Protein AF-0000000075195256 (afdb_homodimer)

Foldseek 3Di:
DPWDWFQFPVGWTKIKDKAADPPAAEEEEFEAALFFPLLCVLQRPDPVNRDHYIYMYIYFALFDPIHPDQDLVCQALQNLLRSVVRRCVVSVHFAHEYEAAAARLCNLLSNCVNPHVVPHRHLAYEYQLYDNHLVCQVQWFDPLQVPLLVLCLPPDDVSNVVSLVVVLVQQWFPVCVVVQDPVSSVNSSVRSVPGDNSSSVSNNPYHGDCVSVLVCLAPHQYEYEYECQENTTHPVSRVVVSCVRNPPSYHYHYDYRTGSSCCNVPVVVVSVVVSVSSVVSVVVVPDDPD/DPWDWFQFPVGWTKIKDKAADPPAAEEEEFEAALFFPLLCVLQRPDPVNRDHYIYMYIYFALFDPIHPDQDLVCQALQNLLRSVVRRCVVSVHFAHEYEAAAARLCNLLSNCVNPHVVPHRHLAYEYQLYDNHLVCQVQWFDPLQVPLLVLCLPPDDVSNVVSLVVVLVQQWFPVCVVVQDPVSSVNSSVRSVPGDNSSSVSNNPYHGDCVSVLVCLAPHAYEYEYECQENTTHPVSRVVVSCVRNPPSYHYHYHYRTGSSCCNVPVVVVSVVVSVSSVVSVVVVPPDPD

InterPro domains:
  IPR000073 Alpha/beta hydrolase fold-1 [PF12697] (27-271)
  IPR029058 Alpha/Beta hydrolase fold [G3DSA:3.40.50.1820] (2-281)
  IPR029058 Alpha/Beta hydrolase fold [SSF53474] (2-280)
  IPR050266 AB hydrolase superfamily [PTHR43798] (19-282)

Sequence (580 aa):
MSGQFITSQDGTHIWADAAGTPGKPSVVFVHGFLTSSLNWTRQFGDRQLLESLYIIQYETRGHGRSDQPESEDAYVSARHAEDFQAVCVAFGVSKPVVVGWSLGGIIVPDILSRFGTSPLPIAGLIMFNAIPWRSMFPEILTPYSIKILPPLSSSDLPGFQNALQELMGSFFSPGYIAKVSFEERCAWIGSAASMNTAARTFSISRTQDETALLSVSKELPILCIQATGDKLMEQDKHEAFMKRHFGDNLDYQRIPGGGHAPFYEFPETVNSMIIEFIQRVYDIGVDTGLMSGQFITSQDGTHIWADAAGTPGKPSVVFVHGFLTSSLNWTRQFGDRQLLESLYIIQYETRGHGRSDQPESEDAYVSARHAEDFQAVCVAFGVSKPVVVGWSLGGIIVPDILSRFGTSPLPIAGLIMFNAIPWRSMFPEILTPYSIKILPPLSSSDLPGFQNALQELMGSFFSPGYIAKVSFEERCAWIGSAASMNTAARTFSISRTQDETALLSVSKELPILCIQATGDKLMEQDKHEAFMKRHFGDNLDYQRIPGGGHAPFYEFPETVNSMIIEFIQRVYDIGVDTGL

Solvent-accessible surface area (backbone atoms only — not comparable to full-atom values): 29573 Å² total; per-residue (Å²): 129,86,59,48,76,40,65,22,87,86,63,51,42,30,30,31,38,72,49,51,34,83,89,38,63,40,36,38,41,30,46,35,79,62,34,29,66,76,68,43,54,61,60,79,67,29,67,68,54,31,72,61,19,20,40,32,39,39,23,55,80,28,22,56,86,13,40,58,61,72,54,67,80,67,48,37,40,59,49,56,23,35,41,51,49,39,52,30,59,75,71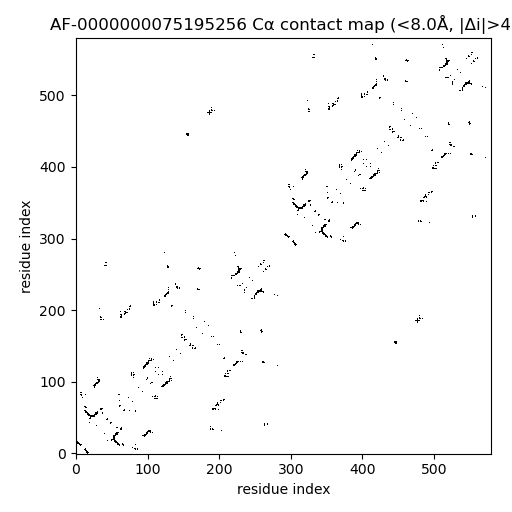,71,54,74,46,33,30,38,36,9,28,29,62,20,22,33,50,55,21,20,35,28,59,65,71,36,73,82,69,56,67,49,53,30,39,37,28,37,53,42,41,68,42,67,87,50,46,84,72,22,51,26,74,62,33,66,63,39,53,65,32,56,46,44,60,45,31,68,54,21,46,53,23,48,53,52,51,61,55,40,34,36,20,83,85,48,49,80,70,54,49,70,62,57,53,18,19,48,44,13,35,31,62,67,38,51,55,48,23,46,38,34,70,72,64,47,74,79,64,57,61,47,44,57,74,36,22,81,71,47,43,32,39,38,44,34,30,67,44,24,59,49,46,35,60,68,50,43,51,52,52,49,45,72,64,28,45,87,36,49,44,80,43,77,38,85,61,26,8,46,38,39,58,67,78,38,39,71,64,42,51,51,53,50,51,54,50,50,50,53,50,52,52,61,68,63,64,64,88,115,130,86,59,48,75,41,64,23,87,87,62,50,41,30,30,31,36,72,47,50,33,84,89,38,61,42,34,38,41,31,46,34,80,63,36,29,66,76,70,44,55,60,58,79,66,28,67,68,53,29,72,61,19,18,41,33,38,41,21,56,81,28,21,57,86,11,41,57,61,70,52,65,82,66,50,38,41,59,50,55,23,36,42,52,50,40,50,30,59,75,70,71,53,74,46,33,30,39,35,8,27,30,62,20,22,36,49,55,21,21,35,29,60,64,72,36,72,80,70,57,66,50,53,31,39,37,27,36,52,41,42,67,42,66,87,51,48,84,73,23,50,25,74,61,33,66,64,38,51,64,34,56,46,43,60,45,31,67,53,22,46,52,23,48,53,52,52,61,56,40,36,37,20,83,85,48,48,80,69,55,48,69,60,58,54,17,20,48,47,13,34,31,63,66,38,51,55,48,22,46,38,35,69,74,64,48,73,79,63,56,60,48,45,57,73,36,22,82,71,45,43,32,39,38,45,34,30,67,43,24,58,50,46,36,60,70,50,43,51,52,52,48,46,72,62,27,45,88,35,49,44,80,43,77,38,86,61,25,8,45,38,38,57,66,77,36,38,71,63,44,52,51,51,50,53,54,50,50,49,52,49,53,53,60,68,60,65,62,89,116

Organism: Armillaria gallica (NCBI:txid47427)

Secondary structure (DSSP, 8-state):
---EEEE-TTS-EEEEEEEE-TTSPEEEEE--TT--GGGGHHHHT-HHHHHH-EEEEE--TTSTTS----SGGGGSHHHHHHHHHHHHHHHT--S-EEEEEGGGGGHHHHHHHHH-SSS-S-SEEEEES--SSGGGHHHHB-HHHHHHSGGGG-SBHHHHHHHHHHHHHHTS-HHHHTTS-HHHHHHHHHHHHTS-HHHHHHHHH-----HHHHHTTTTS-EEEEEETT-SSB-HHHHHHHHHHHHGGGEEEEEETT--S-HHHHSHHHHHHHHHHHHHHHHHHHT----/---EEEE-TTS-EEEEEEEE-TTSPEEEEE--TT--GGGGHHHHT-HHHHHH-EEEEEPPTTSTTS----SGGGGSHHHHHHHHHHHHHHHT--S-EEEEEGGGGGHHHHHHHHH-SSS-S-SEEEEES--SSGGGHHHHB-HHHHHHSGGGG-SBHHHHHHHHHHHHHHTS-HHHHTTS-HHHHHHHHHHHHTS-HHHHHHHHH-----HHHHHTTTTS-EEEEEETT-SSB-HHHHHHHHHHHHGGGEEEEEETT--S-HHHHSHHHHHHHHHHHHHHHHHHHT----

Radius of gyration: 26.72 Å; Cα contacts (8 Å, |Δi|>4): 1232; chains: 2; bounding box: 45×92×65 Å

pLDDT: mean 94.77, std 9.49, range [24.73, 98.94]

Nearest PDB structures (foldseek):
  4x00-assembly4_D  TM=9.057E-01  e=1.113E-25  Burkholderia cenocepacia J2315
  7yii-assembly1_B  TM=8.790E-01  e=1.571E-22  Rhodococcus opacus
  8pi1-assembly3_I  TM=8.330E-01  e=2.437E-18  Pseudomonas fluorescens
  5nfq-assembly1_A  TM=7.393E-01  e=1.064E-16  metagenome
  5xmd-assembly1_C-2  TM=7.127E-01  e=6.651E-15  Vigna radiata

Structure (mmCIF, N/CA/C/O backbone):
data_AF-0000000075195256-model_v1
#
loop_
_entity.id
_entity.type
_entity.pdbx_description
1 polymer Alpha/beta-hydrolase
#
loop_
_atom_site.group_PDB
_atom_site.id
_atom_site.type_symbol
_atom_site.label_atom_id
_atom_site.label_alt_id
_atom_site.label_comp_id
_atom_site.label_asym_id
_atom_site.label_entity_id
_atom_site.label_seq_id
_atom_site.pdbx_PDB_ins_code
_atom_site.Cartn_x
_atom_site.Cartn_y
_atom_site.Cartn_z
_atom_site.occupancy
_atom_site.B_iso_or_equiv
_atom_site.auth_seq_id
_atom_site.auth_comp_id
_atom_site.auth_asym_id
_atom_site.auth_atom_id
_atom_site.pdbx_PDB_model_num
ATOM 1 N N . MET A 1 1 ? -10.727 -2.256 -12.359 1 52.38 1 MET A N 1
ATOM 2 C CA . MET A 1 1 ? -10.906 -3.664 -12.703 1 52.38 1 MET A CA 1
ATOM 3 C C . MET A 1 1 ? -12.062 -4.273 -11.922 1 52.38 1 MET A C 1
ATOM 5 O O . MET A 1 1 ? -12.18 -4.059 -10.711 1 52.38 1 MET A O 1
ATOM 9 N N . SER A 1 2 ? -13.109 -4.578 -12.695 1 70.81 2 SER A N 1
ATOM 10 C CA . SER A 1 2 ? -14.305 -5.066 -12.023 1 70.81 2 SER A CA 1
ATOM 11 C C . SER A 1 2 ? -14.148 -6.52 -11.586 1 70.81 2 SER A C 1
ATOM 13 O O . SER A 1 2 ? -14.258 -7.434 -12.406 1 70.81 2 SER A O 1
ATOM 15 N N . GLY A 1 3 ? -13.359 -6.793 -10.477 1 92.88 3 GLY A N 1
ATOM 16 C CA . GLY A 1 3 ? -13.219 -8.141 -9.953 1 92.88 3 GLY A CA 1
ATOM 17 C C . GLY A 1 3 ? -14.477 -8.672 -9.289 1 92.88 3 GLY A C 1
ATOM 18 O O . GLY A 1 3 ? -15.477 -7.957 -9.203 1 92.88 3 GLY A O 1
ATOM 19 N N . GLN A 1 4 ? -14.594 -9.992 -9.133 1 97.06 4 GLN A N 1
ATOM 20 C CA . GLN A 1 4 ? -15.703 -10.633 -8.438 1 97.06 4 GLN A CA 1
ATOM 21 C C . GLN A 1 4 ? -15.195 -11.672 -7.438 1 97.06 4 GLN A C 1
ATOM 23 O O . GLN A 1 4 ? -14.047 -12.117 -7.52 1 97.06 4 GLN A O 1
ATOM 28 N N . PHE A 1 5 ? -16.047 -11.984 -6.523 1 98.31 5 PHE A N 1
ATOM 29 C CA . PHE A 1 5 ? -15.742 -13.047 -5.57 1 98.31 5 PHE A CA 1
ATOM 30 C C . PHE A 1 5 ? -16.359 -14.367 -6.008 1 98.31 5 PHE A C 1
ATOM 32 O O . PHE A 1 5 ? -17.531 -14.414 -6.379 1 98.31 5 PHE A O 1
ATOM 39 N N . ILE A 1 6 ? -15.562 -15.336 -6.023 1 98.69 6 ILE A N 1
ATOM 40 C CA . ILE A 1 6 ? -15.961 -16.703 -6.359 1 98.69 6 ILE A CA 1
ATOM 41 C C . ILE A 1 6 ? -15.906 -17.578 -5.109 1 98.69 6 ILE A C 1
ATOM 43 O O . ILE A 1 6 ? -14.938 -17.516 -4.348 1 98.69 6 ILE A O 1
ATOM 47 N N . THR A 1 7 ? -16.875 -18.391 -4.855 1 98.75 7 THR A N 1
ATOM 48 C CA . THR A 1 7 ? -16.891 -19.281 -3.701 1 98.75 7 THR A CA 1
ATOM 49 C C . THR A 1 7 ? -16.25 -20.625 -4.047 1 98.75 7 THR A C 1
ATOM 51 O O . THR A 1 7 ? -16.703 -21.312 -4.961 1 98.75 7 THR A O 1
ATOM 54 N N . SER A 1 8 ? -15.234 -20.938 -3.367 1 98.69 8 SER A N 1
ATOM 55 C CA . SER A 1 8 ? -14.578 -22.234 -3.535 1 98.69 8 SER A CA 1
ATOM 56 C C . SER A 1 8 ? -15.391 -23.344 -2.885 1 98.69 8 SER A C 1
ATOM 58 O O . SER A 1 8 ? -16.438 -23.094 -2.277 1 98.69 8 SER A O 1
ATOM 60 N N . GLN A 1 9 ? -14.961 -24.547 -3.066 1 98 9 GLN A N 1
ATOM 61 C CA . GLN A 1 9 ? -15.703 -25.719 -2.633 1 98 9 GLN A CA 1
ATOM 62 C C . GLN A 1 9 ? -15.914 -25.719 -1.121 1 98 9 GLN A C 1
ATOM 64 O O . GLN A 1 9 ? -16.953 -26.172 -0.631 1 98 9 GLN A O 1
ATOM 69 N N . ASP A 1 10 ? -14.938 -25.203 -0.385 1 98.31 10 ASP A N 1
ATOM 70 C CA . ASP A 1 10 ? -15.031 -25.234 1.071 1 98.31 10 ASP A CA 1
ATOM 71 C C . ASP A 1 10 ? -15.711 -23.984 1.613 1 98.31 10 ASP A C 1
ATOM 73 O O . ASP A 1 10 ? -15.711 -23.75 2.822 1 98.31 10 ASP A O 1
ATOM 77 N N . GLY A 1 11 ? -16.109 -23.094 0.757 1 98.56 11 GLY A N 1
ATOM 78 C CA . GLY A 1 11 ? -16.828 -21.906 1.186 1 98.56 11 GLY A CA 1
ATOM 79 C C . GLY A 1 11 ? -15.945 -20.656 1.206 1 98.56 11 GLY A C 1
ATOM 80 O O . GLY A 1 11 ? -16.438 -19.547 1.4 1 98.56 11 GLY A O 1
ATOM 81 N N . THR A 1 12 ? -14.672 -20.797 1.013 1 98.69 12 THR A N 1
ATOM 82 C CA . THR A 1 12 ? -13.75 -19.672 0.98 1 98.69 12 THR A CA 1
ATOM 83 C C . THR A 1 12 ? -14.039 -18.781 -0.222 1 98.69 12 THR A C 1
ATOM 85 O O . THR A 1 12 ? -14.242 -19.266 -1.334 1 98.69 12 THR A O 1
ATOM 88 N N . HIS A 1 13 ? -14.141 -17.453 -0.025 1 98.75 13 HIS A N 1
ATOM 89 C CA . HIS A 1 13 ? -14.344 -16.516 -1.12 1 98.75 13 HIS A CA 1
ATOM 90 C C . HIS A 1 13 ? -13.016 -16.109 -1.761 1 98.75 13 HIS A C 1
ATOM 92 O O . HIS A 1 13 ? -12.109 -15.641 -1.076 1 98.75 13 HIS A O 1
ATOM 98 N N . ILE A 1 14 ? -12.914 -16.281 -3.051 1 98.88 14 ILE A N 1
ATOM 99 C CA . ILE A 1 14 ? -11.727 -16.016 -3.848 1 98.88 14 ILE A CA 1
ATOM 100 C C . ILE A 1 14 ? -11.992 -14.859 -4.805 1 98.88 14 ILE A C 1
ATOM 102 O O . ILE A 1 14 ? -12.906 -14.93 -5.633 1 98.88 14 ILE A O 1
ATOM 106 N N . TRP A 1 15 ? -11.211 -13.797 -4.684 1 98.75 15 TRP A N 1
ATOM 107 C CA . TRP A 1 15 ? -11.352 -12.688 -5.621 1 98.75 15 TRP A CA 1
ATOM 108 C C . TRP A 1 15 ? -10.711 -13.031 -6.961 1 98.75 15 TRP A C 1
ATOM 110 O O . TRP A 1 15 ? -9.602 -13.57 -7.008 1 98.75 15 TRP A O 1
ATOM 120 N N . ALA A 1 16 ? -11.359 -12.727 -8.062 1 98.75 16 ALA A N 1
ATOM 121 C CA . ALA A 1 16 ? -10.844 -12.992 -9.406 1 98.75 16 ALA A CA 1
ATOM 122 C C . ALA A 1 16 ? -11.328 -11.938 -10.398 1 98.75 16 ALA A C 1
ATOM 124 O O . ALA A 1 16 ? -12.32 -11.25 -10.141 1 98.75 16 ALA A O 1
ATOM 125 N N . ASP A 1 17 ? -10.555 -11.812 -11.422 1 98.12 17 ASP A N 1
ATOM 126 C CA . ASP A 1 17 ? -10.875 -10.867 -12.492 1 98.12 17 ASP A CA 1
ATOM 127 C C . ASP A 1 17 ? -10.391 -11.375 -13.844 1 98.12 17 ASP A C 1
ATOM 129 O O . ASP A 1 17 ? -9.578 -12.305 -13.906 1 98.12 17 ASP A O 1
ATOM 133 N N . ALA A 1 18 ? -11.008 -10.844 -14.906 1 97.69 18 ALA A N 1
ATOM 134 C CA . ALA A 1 18 ? -10.617 -11.242 -16.25 1 97.69 18 ALA A CA 1
ATOM 135 C C . ALA A 1 18 ? -10.539 -10.031 -17.188 1 97.69 18 ALA A C 1
ATOM 137 O O . ALA A 1 18 ? -11.141 -8.992 -16.906 1 97.69 18 ALA A O 1
ATOM 138 N N . ALA A 1 19 ? -9.758 -10.188 -18.156 1 97.31 19 ALA A N 1
ATOM 139 C CA . ALA A 1 19 ? -9.633 -9.211 -19.234 1 97.31 19 ALA A CA 1
ATOM 140 C C . ALA A 1 19 ? -9.281 -9.891 -20.547 1 97.31 19 ALA A C 1
ATOM 142 O O . ALA A 1 19 ? -9 -11.094 -20.578 1 97.31 19 ALA A O 1
ATOM 143 N N . GLY A 1 20 ? -9.305 -9.109 -21.531 1 96.69 20 GLY A N 1
ATOM 144 C CA . GLY A 1 20 ? -8.984 -9.656 -22.844 1 96.69 20 GLY A CA 1
ATOM 145 C C . GLY A 1 20 ? -10.203 -10.195 -23.578 1 96.69 20 GLY A C 1
ATOM 146 O O . GLY A 1 20 ? -11.32 -9.711 -23.391 1 96.69 20 GLY A O 1
ATOM 147 N N . THR A 1 21 ? -9.992 -11.141 -24.5 1 91.88 21 THR A N 1
ATOM 148 C CA . THR A 1 21 ? -11.039 -11.539 -25.438 1 91.88 21 THR A CA 1
ATOM 149 C C . THR A 1 21 ? -11.555 -12.938 -25.109 1 91.88 21 THR A C 1
ATOM 151 O O . THR A 1 21 ? -10.852 -13.93 -25.328 1 91.88 21 THR A O 1
ATOM 154 N N . PRO A 1 22 ? -12.781 -13.047 -24.672 1 91.44 22 PRO A N 1
ATOM 155 C CA . PRO A 1 22 ? -13.328 -14.391 -24.453 1 91.44 22 PRO A CA 1
ATOM 156 C C . PRO A 1 22 ? -13.281 -15.258 -25.703 1 91.44 22 PRO A C 1
ATOM 158 O O . PRO A 1 22 ? -13.508 -14.758 -26.812 1 91.44 22 PRO A O 1
ATOM 161 N N . GLY A 1 23 ? -13 -16.484 -25.547 1 91.31 23 GLY A N 1
ATOM 162 C CA . GLY A 1 23 ? -12.906 -17.391 -26.688 1 91.31 23 GLY A CA 1
ATOM 163 C C . GLY A 1 23 ? -11.484 -17.578 -27.188 1 91.31 23 GLY A C 1
ATOM 164 O O . GLY A 1 23 ? -11.18 -18.562 -27.859 1 91.31 23 GLY A O 1
ATOM 165 N N . LYS A 1 24 ? -10.68 -16.594 -26.922 1 94.81 24 LYS A N 1
ATOM 166 C CA . LYS A 1 24 ? -9.258 -16.75 -27.219 1 94.81 24 LYS A CA 1
ATOM 167 C C . LYS A 1 24 ? -8.586 -17.688 -26.219 1 94.81 24 LYS A C 1
ATOM 169 O O . LYS A 1 24 ? -9.195 -18.078 -25.219 1 94.81 24 LYS A O 1
ATOM 174 N N . PRO A 1 25 ? -7.332 -18.109 -26.578 1 96.69 25 PRO A N 1
ATOM 175 C CA . PRO A 1 25 ? -6.625 -18.938 -25.609 1 96.69 25 PRO A CA 1
ATOM 176 C C . PRO A 1 25 ? -6.613 -18.328 -24.203 1 96.69 25 PRO A C 1
ATOM 178 O O . PRO A 1 25 ? -6.402 -17.125 -24.047 1 96.69 25 PRO A O 1
ATOM 181 N N . SER A 1 26 ? -6.906 -19.141 -23.203 1 97.06 26 SER A N 1
ATOM 182 C CA . SER A 1 26 ? -7.066 -18.656 -21.844 1 97.06 26 SER A CA 1
ATOM 183 C C . SER A 1 26 ? -5.797 -18.875 -21.016 1 97.06 26 SER A C 1
ATOM 185 O O . SER A 1 26 ? -5.121 -19.891 -21.172 1 97.06 26 SER A O 1
ATOM 187 N N . VAL A 1 27 ? -5.52 -17.922 -20.219 1 98.19 27 VAL A N 1
ATOM 188 C CA . VAL A 1 27 ? -4.363 -17.953 -19.328 1 98.19 27 VAL A CA 1
ATOM 189 C C . VAL A 1 27 ? -4.781 -17.516 -17.922 1 98.19 27 VAL A C 1
ATOM 191 O O . VAL A 1 27 ? -5.516 -16.547 -17.766 1 98.19 27 VAL A O 1
ATOM 194 N N . VAL A 1 28 ? -4.391 -18.266 -16.906 1 98.62 28 VAL A N 1
ATOM 195 C CA . VAL A 1 28 ? -4.66 -17.891 -15.523 1 98.62 28 VAL A CA 1
ATOM 196 C C . VAL A 1 28 ? -3.363 -17.469 -14.844 1 98.62 28 VAL A C 1
ATOM 198 O O . VAL A 1 28 ? -2.404 -18.234 -14.773 1 98.62 28 VAL A O 1
ATOM 201 N N . PHE A 1 29 ? -3.332 -16.266 -14.336 1 98.81 29 PHE A N 1
ATOM 202 C CA . PHE A 1 29 ? -2.18 -15.688 -13.656 1 98.81 29 PHE A CA 1
ATOM 203 C C . PHE A 1 29 ? -2.285 -15.891 -12.148 1 98.81 29 PHE A C 1
ATOM 205 O O . PHE A 1 29 ? -3.283 -15.508 -11.531 1 98.81 29 PHE A O 1
ATOM 212 N N . VAL A 1 30 ? -1.253 -16.438 -11.578 1 98.81 30 VAL A N 1
ATOM 213 C CA . VAL A 1 30 ? -1.184 -16.672 -10.141 1 98.81 30 VAL A CA 1
ATOM 214 C C . VAL A 1 30 ? -0.016 -15.891 -9.539 1 98.81 30 VAL A C 1
ATOM 216 O O . VAL A 1 30 ? 1.14 -16.109 -9.914 1 98.81 30 VAL A O 1
ATOM 219 N N . HIS A 1 31 ? -0.278 -15.047 -8.609 1 98.69 31 HIS A N 1
ATOM 220 C CA . HIS A 1 31 ? 0.701 -14.141 -8.016 1 98.69 31 HIS A CA 1
ATOM 221 C C . HIS A 1 31 ? 1.599 -14.875 -7.027 1 98.69 31 HIS A C 1
ATOM 223 O O . HIS A 1 31 ? 1.365 -16.047 -6.727 1 98.69 31 HIS A O 1
ATOM 229 N N . GLY A 1 32 ? 2.635 -14.203 -6.574 1 97.88 32 GLY A N 1
ATOM 230 C CA . GLY A 1 32 ? 3.592 -14.773 -5.637 1 97.88 32 GLY A CA 1
ATOM 231 C C . GLY A 1 32 ? 3.201 -14.562 -4.184 1 97.88 32 GLY A C 1
ATOM 232 O O . GLY A 1 32 ? 2.111 -14.062 -3.895 1 97.88 32 GLY A O 1
ATOM 233 N N . PHE A 1 33 ? 4.055 -14.992 -3.303 1 97.38 33 PHE A N 1
ATOM 234 C CA . PHE A 1 33 ? 3.85 -14.891 -1.863 1 97.38 33 PHE A CA 1
ATOM 235 C C . PHE A 1 33 ? 3.85 -13.438 -1.416 1 97.38 33 PHE A C 1
ATOM 237 O O . PHE A 1 33 ? 4.66 -12.633 -1.89 1 97.38 33 PHE A O 1
ATOM 244 N N . LEU A 1 34 ? 2.889 -13.062 -0.581 1 98 34 LEU A N 1
ATOM 245 C CA . LEU A 1 34 ? 2.748 -11.75 0.045 1 98 34 LEU A CA 1
ATOM 246 C C . LEU A 1 34 ? 2.361 -10.695 -0.985 1 98 34 LEU A C 1
ATOM 248 O O . LEU A 1 34 ? 2.654 -9.516 -0.808 1 98 34 LEU A O 1
ATOM 252 N N . THR A 1 35 ? 1.857 -11.094 -2.082 1 97.75 35 THR A N 1
ATOM 253 C CA . THR A 1 35 ? 1.454 -10.156 -3.123 1 97.75 35 THR A CA 1
ATOM 254 C C . THR A 1 35 ? -0.006 -10.375 -3.512 1 97.75 35 THR A C 1
ATOM 256 O O . THR A 1 35 ? -0.786 -10.93 -2.732 1 97.75 35 THR A O 1
ATOM 259 N N . SER A 1 36 ? -0.459 -9.797 -4.605 1 98.12 36 SER A N 1
ATOM 260 C CA . SER A 1 36 ? -1.845 -9.828 -5.062 1 98.12 36 SER A CA 1
ATOM 261 C C . SER A 1 36 ? -1.937 -9.609 -6.57 1 98.12 36 SER A C 1
ATOM 263 O O . SER A 1 36 ? -0.933 -9.711 -7.281 1 98.12 36 SER A O 1
ATOM 265 N N . SER A 1 37 ? -3.123 -9.406 -6.992 1 96.81 37 SER A N 1
ATOM 266 C CA . SER A 1 37 ? -3.391 -9.125 -8.398 1 96.81 37 SER A CA 1
ATOM 267 C C . SER A 1 37 ? -2.658 -7.871 -8.859 1 96.81 37 SER A C 1
ATOM 269 O O . SER A 1 37 ? -2.5 -7.645 -10.062 1 96.81 37 SER A O 1
ATOM 271 N N . LEU A 1 38 ? -2.18 -7.051 -7.895 1 97 38 LEU A N 1
ATOM 272 C CA . LEU A 1 38 ? -1.473 -5.82 -8.227 1 97 38 LEU A CA 1
ATOM 273 C C . LEU A 1 38 ? -0.18 -6.117 -8.977 1 97 38 LEU A C 1
ATOM 275 O O . LEU A 1 38 ? 0.371 -5.238 -9.641 1 97 38 LEU A O 1
ATOM 279 N N . ASN A 1 39 ? 0.256 -7.332 -8.93 1 96.38 39 ASN A N 1
ATOM 280 C CA . ASN A 1 39 ? 1.474 -7.73 -9.625 1 96.38 39 ASN A CA 1
ATOM 281 C C . ASN A 1 39 ? 1.29 -7.684 -11.141 1 96.38 39 ASN A C 1
ATOM 283 O O . ASN A 1 39 ? 2.246 -7.445 -11.883 1 96.38 39 ASN A O 1
ATOM 287 N N . TRP A 1 40 ? 0.055 -7.852 -11.586 1 97.69 40 TRP A N 1
ATOM 288 C CA . TRP A 1 40 ? -0.147 -8.133 -13 1 97.69 40 TRP A CA 1
ATOM 289 C C . TRP A 1 40 ? -0.658 -6.902 -13.734 1 97.69 40 TRP A C 1
ATOM 291 O O . TRP A 1 40 ? -1.175 -7.004 -14.852 1 97.69 40 TRP A O 1
ATOM 301 N N . THR A 1 41 ? -0.512 -5.715 -13.133 1 95.81 41 THR A N 1
ATOM 302 C CA . THR A 1 41 ? -1.067 -4.488 -13.695 1 95.81 41 THR A CA 1
ATOM 303 C C . THR A 1 41 ? -0.516 -4.242 -15.102 1 95.81 41 THR A C 1
ATOM 305 O O . THR A 1 41 ? -1.23 -3.748 -15.977 1 95.81 41 THR A O 1
ATOM 308 N N . ARG A 1 42 ? 0.763 -4.629 -15.367 1 96.5 42 ARG A N 1
ATOM 309 C CA . ARG A 1 42 ? 1.385 -4.406 -16.672 1 96.5 42 ARG A CA 1
ATOM 310 C C . ARG A 1 42 ? 0.816 -5.355 -17.719 1 96.5 42 ARG A C 1
ATOM 312 O O . ARG A 1 42 ? 0.701 -4.992 -18.891 1 96.5 42 ARG A O 1
ATOM 319 N N . GLN A 1 43 ? 0.487 -6.547 -17.344 1 97.81 43 GLN A N 1
ATOM 320 C CA . GLN A 1 43 ? -0.09 -7.539 -18.234 1 97.81 43 GLN A CA 1
ATOM 321 C C . GLN A 1 43 ? -1.558 -7.234 -18.531 1 97.81 43 GLN A C 1
ATOM 323 O O . GLN A 1 43 ? -1.998 -7.301 -19.672 1 97.81 43 GLN A O 1
ATOM 328 N N . PHE A 1 44 ? -2.332 -6.812 -17.562 1 96.62 44 PHE A N 1
ATOM 329 C CA . PHE A 1 44 ? -3.764 -6.574 -17.688 1 96.62 44 PHE A CA 1
ATOM 330 C C . PHE A 1 44 ? -4.027 -5.23 -18.359 1 96.62 44 PHE A C 1
ATOM 332 O O . PHE A 1 44 ? -5.156 -4.945 -18.781 1 96.62 44 PHE A O 1
ATOM 339 N N . GLY A 1 45 ? -3 -4.445 -18.516 1 95.44 45 GLY A N 1
ATOM 340 C CA . GLY A 1 45 ? -3.117 -3.193 -19.234 1 95.44 45 GLY A CA 1
ATOM 341 C C . GLY A 1 45 ? -2.521 -3.252 -20.641 1 95.44 45 GLY A C 1
ATOM 342 O O . GLY A 1 45 ? -2.504 -2.25 -21.344 1 95.44 45 GLY A O 1
ATOM 343 N N . ASP A 1 46 ? -2.055 -4.387 -21.047 1 97.5 46 ASP A N 1
ATOM 344 C CA . ASP A 1 46 ? -1.317 -4.5 -22.297 1 97.5 46 ASP A CA 1
ATOM 345 C C . ASP A 1 46 ? -2.254 -4.832 -23.469 1 97.5 46 ASP A C 1
ATOM 347 O O . ASP A 1 46 ? -2.877 -5.895 -23.484 1 97.5 46 ASP A O 1
ATOM 351 N N . ARG A 1 47 ? -2.279 -3.98 -24.453 1 96.31 47 ARG A N 1
ATOM 352 C CA . ARG A 1 47 ? -3.207 -4.117 -25.578 1 96.31 47 ARG A CA 1
ATOM 353 C C . ARG A 1 47 ? -2.957 -5.41 -26.344 1 96.31 47 ARG A C 1
ATOM 355 O O . ARG A 1 47 ? -3.9 -6.109 -26.719 1 96.31 47 ARG A O 1
ATOM 362 N N . GLN A 1 48 ? -1.737 -5.777 -26.547 1 95.75 48 GLN A N 1
ATOM 363 C CA . GLN A 1 48 ? -1.405 -6.969 -27.328 1 95.75 48 GLN A CA 1
ATOM 364 C C . GLN A 1 48 ? -1.86 -8.234 -26.609 1 95.75 48 GLN A C 1
ATOM 366 O O . GLN A 1 48 ? -2.42 -9.141 -27.234 1 95.75 48 GLN A O 1
ATOM 371 N N . LEU A 1 49 ? -1.605 -8.281 -25.312 1 97.12 49 LEU A N 1
ATOM 372 C CA . LEU A 1 49 ? -2.051 -9.43 -24.531 1 97.12 49 LEU A CA 1
ATOM 373 C C . LEU A 1 49 ? -3.57 -9.555 -24.562 1 97.12 49 LEU A C 1
ATOM 375 O O . LEU A 1 49 ? -4.105 -10.648 -24.766 1 97.12 49 LEU A O 1
ATOM 379 N N . LEU A 1 50 ? -4.23 -8.398 -24.453 1 96.81 50 LEU A N 1
ATOM 380 C CA . LEU A 1 50 ? -5.684 -8.391 -24.328 1 96.81 50 LEU A CA 1
ATOM 381 C C . LEU A 1 50 ? -6.344 -8.734 -25.656 1 96.81 50 LEU A C 1
ATOM 383 O O . LEU A 1 50 ? -7.445 -9.289 -25.688 1 96.81 50 LEU A O 1
ATOM 387 N N . GLU A 1 51 ? -5.637 -8.492 -26.734 1 96.19 51 GLU A N 1
ATOM 388 C CA . GLU A 1 51 ? -6.156 -8.82 -28.062 1 96.19 51 GLU A CA 1
ATOM 389 C C . GLU A 1 51 ? -5.906 -10.281 -28.406 1 96.19 51 GLU A C 1
ATOM 391 O O . GLU A 1 51 ? -6.637 -10.875 -29.203 1 96.19 51 GLU A O 1
ATOM 396 N N . SER A 1 52 ? -4.965 -10.898 -27.766 1 96.88 52 SER A N 1
ATOM 397 C CA . SER A 1 52 ? -4.512 -12.227 -28.172 1 96.88 52 SER A CA 1
ATOM 398 C C . SER A 1 52 ? -5.039 -13.305 -27.234 1 96.88 52 SER A C 1
ATOM 400 O O . SER A 1 52 ? -5.117 -14.477 -27.609 1 96.88 52 SER A O 1
ATOM 402 N N . LEU A 1 53 ? -5.43 -12.867 -26.047 1 97.69 53 LEU A N 1
ATOM 403 C CA . LEU A 1 53 ? -5.684 -13.859 -25.016 1 97.69 53 LEU A CA 1
ATOM 404 C C . LEU A 1 53 ? -6.906 -13.477 -24.188 1 97.69 53 LEU A C 1
ATOM 406 O O . LEU A 1 53 ? -7.352 -12.328 -24.219 1 97.69 53 LEU A O 1
ATOM 410 N N . TYR A 1 54 ? -7.457 -14.477 -23.578 1 97.44 54 TYR A N 1
ATOM 411 C CA . TYR A 1 54 ? -8.367 -14.312 -22.438 1 97.44 54 TYR A CA 1
ATOM 412 C C . TYR A 1 54 ? -7.652 -14.562 -21.125 1 97.44 54 TYR A C 1
ATOM 414 O O . TYR A 1 54 ? -7.355 -15.703 -20.781 1 97.44 54 TYR A O 1
ATOM 422 N N . ILE A 1 55 ? -7.359 -13.438 -20.406 1 97.94 55 ILE A N 1
ATOM 423 C CA . ILE A 1 55 ? -6.488 -13.562 -19.25 1 97.94 55 ILE A CA 1
ATOM 424 C C . ILE A 1 55 ? -7.316 -13.445 -17.969 1 97.94 55 ILE A C 1
ATOM 426 O O . ILE A 1 55 ? -8.195 -12.578 -17.85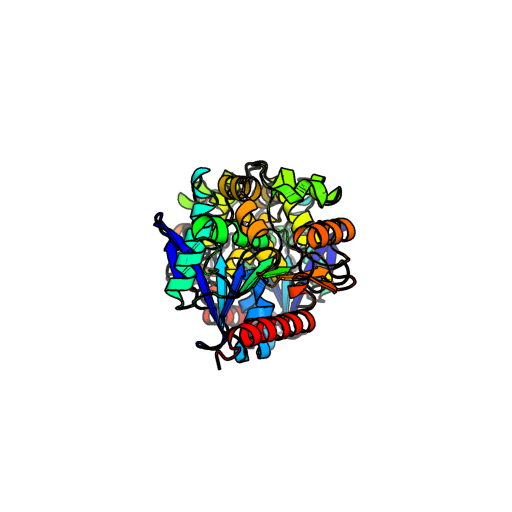9 1 97.94 55 ILE A O 1
ATOM 430 N N . ILE A 1 56 ? -7.094 -14.383 -17.062 1 98.31 56 ILE A N 1
ATOM 431 C CA . ILE A 1 56 ? -7.742 -14.43 -15.75 1 98.31 56 ILE A CA 1
ATOM 432 C C . ILE A 1 56 ? -6.691 -14.32 -14.648 1 98.31 56 ILE A C 1
ATOM 434 O O . ILE A 1 56 ? -5.582 -14.836 -14.789 1 98.31 56 ILE A O 1
ATOM 438 N N . GLN A 1 57 ? -6.98 -13.578 -13.641 1 98.62 57 GLN A N 1
ATOM 439 C CA . GLN A 1 57 ? -6.188 -13.602 -12.414 1 98.62 57 GLN A CA 1
ATOM 440 C C . GLN A 1 57 ? -7.07 -13.844 -11.188 1 98.62 57 GLN A C 1
ATOM 442 O O . GLN A 1 57 ? -8.266 -13.547 -11.211 1 98.62 57 GLN A O 1
ATOM 447 N N . TYR A 1 58 ? -6.512 -14.367 -10.219 1 98.75 58 TYR A N 1
ATOM 448 C CA . TYR A 1 58 ? -7.195 -14.453 -8.93 1 98.75 58 TYR A CA 1
ATOM 449 C C . TYR A 1 58 ? -6.207 -14.312 -7.781 1 98.75 58 TYR A C 1
ATOM 451 O O . TYR A 1 58 ? -4.992 -14.406 -7.98 1 98.75 58 TYR A O 1
ATOM 459 N N . GLU A 1 59 ? -6.695 -13.945 -6.684 1 98.81 59 GLU A N 1
ATOM 460 C CA . GLU A 1 59 ? -5.891 -13.859 -5.469 1 98.81 59 GLU A CA 1
ATOM 461 C C . GLU A 1 59 ? -6.039 -15.117 -4.617 1 98.81 59 GLU A C 1
ATOM 463 O O . GLU A 1 59 ? -7.137 -15.445 -4.168 1 98.81 59 GLU A O 1
ATOM 468 N N . THR A 1 60 ? -4.941 -15.82 -4.469 1 98.81 60 THR A N 1
ATOM 469 C CA . THR A 1 60 ? -4.988 -17.078 -3.738 1 98.81 60 THR A CA 1
ATOM 470 C C . THR A 1 60 ? -5.469 -16.859 -2.307 1 98.81 60 THR A C 1
ATOM 472 O O . THR A 1 60 ? -5.309 -15.773 -1.754 1 98.81 60 THR A O 1
ATOM 475 N N . ARG A 1 61 ? -6.133 -17.922 -1.785 1 98.81 61 ARG A N 1
ATOM 476 C CA . ARG A 1 61 ? -6.559 -17.875 -0.391 1 98.81 61 ARG A CA 1
ATOM 477 C C . ARG A 1 61 ? -5.438 -17.344 0.502 1 98.81 61 ARG A C 1
ATOM 479 O O . ARG A 1 61 ? -4.27 -17.688 0.309 1 98.81 61 ARG A O 1
ATOM 486 N N . GLY A 1 62 ? -5.879 -16.406 1.45 1 98.5 62 GLY A N 1
ATOM 487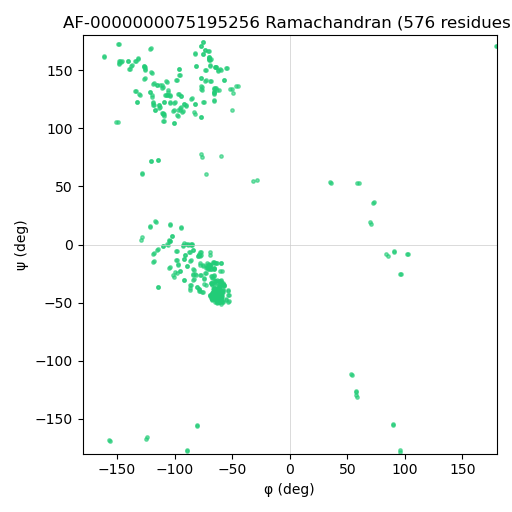 C CA . GLY A 1 62 ? -4.91 -15.812 2.359 1 98.5 62 GLY A CA 1
ATOM 488 C C . GLY A 1 62 ? -4.301 -14.531 1.827 1 98.5 62 GLY A C 1
ATOM 489 O O . GLY A 1 62 ? -3.596 -13.82 2.551 1 98.5 62 GLY A O 1
ATOM 490 N N . HIS A 1 63 ? -4.59 -14.148 0.589 1 98.62 63 HIS A N 1
ATOM 491 C CA . HIS A 1 63 ? -3.947 -13 -0.03 1 98.62 63 HIS A CA 1
ATOM 492 C C . HIS A 1 63 ? -4.98 -12 -0.548 1 98.62 63 HIS A C 1
ATOM 494 O O . HIS A 1 63 ? -6.074 -12.398 -0.954 1 98.62 63 HIS A O 1
ATOM 500 N N . GLY A 1 64 ? -4.578 -10.719 -0.563 1 97.81 64 GLY A N 1
ATOM 501 C CA . GLY A 1 64 ? -5.359 -9.672 -1.206 1 97.81 64 GLY A CA 1
ATOM 502 C C . GLY A 1 64 ? -6.773 -9.562 -0.663 1 97.81 64 GLY A C 1
ATOM 503 O O . GLY A 1 64 ? -6.973 -9.461 0.549 1 97.81 64 GLY A O 1
ATOM 504 N N . ARG A 1 65 ? -7.801 -9.625 -1.606 1 98 65 ARG A N 1
ATOM 505 C CA . ARG A 1 65 ? -9.211 -9.461 -1.251 1 98 65 ARG A CA 1
ATOM 506 C C . ARG A 1 65 ? -9.852 -10.797 -0.921 1 98 65 ARG A C 1
ATOM 508 O O . ARG A 1 65 ? -10.969 -10.844 -0.396 1 98 65 ARG A O 1
ATOM 515 N N . SER A 1 66 ? -9.148 -11.914 -1.169 1 98.81 66 SER A N 1
ATOM 516 C CA . SER A 1 66 ? -9.656 -13.234 -0.836 1 98.81 66 SER A CA 1
ATOM 517 C C . SER A 1 66 ? -9.688 -13.453 0.673 1 98.81 66 SER A C 1
ATOM 519 O O . SER A 1 66 ? -8.977 -12.781 1.418 1 98.81 66 SER A O 1
ATOM 521 N N . ASP A 1 67 ? -10.484 -14.453 1.096 1 98.69 67 ASP A N 1
ATOM 522 C CA . ASP A 1 67 ? -10.547 -14.805 2.512 1 98.69 67 ASP A CA 1
ATOM 523 C C . ASP A 1 67 ? -9.188 -15.281 3.023 1 98.69 67 ASP A C 1
ATOM 525 O O . ASP A 1 67 ? -8.406 -15.875 2.273 1 98.69 67 ASP A O 1
ATOM 529 N N . GLN A 1 68 ? -8.984 -15.016 4.297 1 98.31 68 GLN A N 1
ATOM 530 C CA . GLN A 1 68 ? -7.746 -15.422 4.953 1 98.31 68 GLN A CA 1
ATOM 531 C C . GLN A 1 68 ? -8.023 -16.359 6.125 1 98.31 68 GLN A C 1
ATOM 533 O O . GLN A 1 68 ? -7.773 -16 7.281 1 98.31 68 GLN A O 1
ATOM 538 N N . PRO A 1 69 ? -8.406 -17.562 5.742 1 98.31 69 PRO A N 1
ATOM 539 C CA . PRO A 1 69 ? -8.641 -18.5 6.84 1 98.31 69 PRO A CA 1
ATOM 540 C C . PRO A 1 69 ? -7.43 -18.641 7.762 1 98.31 69 PRO A C 1
ATOM 542 O O . PRO A 1 69 ? -6.289 -18.516 7.312 1 98.31 69 PRO A O 1
ATOM 545 N N . GLU A 1 70 ? -7.668 -18.969 9.047 1 97.12 70 GLU A N 1
ATOM 546 C CA . GLU A 1 70 ? -6.574 -18.969 10.016 1 97.12 70 GLU A CA 1
ATOM 547 C C . GLU A 1 70 ? -6.16 -20.391 10.383 1 97.12 70 GLU A C 1
ATOM 549 O O . GLU A 1 70 ? -5.188 -20.594 11.109 1 97.12 70 GLU A O 1
ATOM 554 N N . SER A 1 71 ? -6.816 -21.359 9.789 1 97.69 71 SER A N 1
ATOM 555 C CA . SER A 1 71 ? -6.492 -22.75 10.086 1 97.69 71 SER A CA 1
ATOM 556 C C . SER A 1 71 ? -5.523 -23.328 9.055 1 97.69 71 SER A C 1
ATOM 558 O O . SER A 1 71 ? -5.645 -23.062 7.863 1 97.69 71 SER A O 1
ATOM 560 N N . GLU A 1 72 ? -4.727 -24.156 9.531 1 97.69 72 GLU A N 1
ATOM 561 C CA . GLU A 1 72 ? -3.715 -24.781 8.68 1 97.69 72 GLU A CA 1
ATOM 562 C C . GLU A 1 72 ? -4.355 -25.625 7.582 1 97.69 72 GLU A C 1
ATOM 564 O O . GLU A 1 72 ? -3.879 -25.641 6.445 1 97.69 72 GLU A O 1
ATOM 569 N N . ASP A 1 73 ? -5.441 -26.328 7.883 1 97.62 73 ASP A N 1
ATOM 570 C CA . ASP A 1 73 ? -6.098 -27.234 6.949 1 97.62 73 ASP A CA 1
ATOM 571 C C . ASP A 1 73 ? -6.676 -26.484 5.758 1 97.62 73 ASP A C 1
ATOM 573 O O . ASP A 1 73 ? -7 -27.078 4.73 1 97.62 73 ASP A O 1
ATOM 577 N N . ALA A 1 74 ? -6.809 -25.172 5.855 1 98.38 74 ALA A N 1
ATOM 578 C CA . ALA A 1 74 ? -7.352 -24.344 4.781 1 98.38 74 ALA A CA 1
ATOM 579 C C . ALA A 1 74 ? -6.312 -24.125 3.688 1 98.38 74 ALA A C 1
ATOM 581 O O . ALA A 1 74 ? -6.637 -23.625 2.607 1 98.38 74 ALA A O 1
ATOM 582 N N . TYR A 1 75 ? -5.078 -24.562 3.895 1 98.38 75 TYR A N 1
ATOM 583 C CA . TYR A 1 75 ? -4.02 -24.219 2.953 1 98.38 75 TYR A CA 1
ATOM 584 C C . TYR A 1 75 ? -3.385 -25.469 2.359 1 98.38 75 TYR A C 1
ATOM 586 O O . TYR A 1 75 ? -2.305 -25.406 1.766 1 98.38 75 TYR A O 1
ATOM 594 N N . VAL A 1 76 ? -4.035 -26.625 2.516 1 98.06 76 VAL A N 1
ATOM 595 C CA . VAL A 1 76 ? -3.531 -27.844 1.909 1 98.06 76 VAL A CA 1
ATOM 596 C C . VAL A 1 76 ? -3.699 -27.781 0.393 1 98.06 76 VAL A C 1
ATOM 598 O O . VAL A 1 76 ? -4.477 -26.969 -0.117 1 98.06 76 VAL A O 1
ATOM 601 N N . SER A 1 77 ? -3.09 -28.641 -0.334 1 98.12 77 SER A N 1
ATOM 602 C CA . SER A 1 77 ? -3.037 -28.641 -1.793 1 98.12 77 SER A CA 1
ATOM 603 C C . SER A 1 77 ? -4.434 -28.719 -2.396 1 98.12 77 SER A C 1
ATOM 605 O O . SER A 1 77 ? -4.742 -28.016 -3.355 1 98.12 77 SER A O 1
ATOM 607 N N . ALA A 1 78 ? -5.266 -29.5 -1.81 1 98.31 78 ALA A N 1
ATOM 608 C CA . ALA A 1 78 ? -6.602 -29.719 -2.355 1 98.31 78 ALA A CA 1
ATOM 609 C C . ALA A 1 78 ? -7.398 -28.422 -2.398 1 98.31 78 ALA A C 1
ATOM 611 O O . ALA A 1 78 ? -8.148 -28.172 -3.348 1 98.31 78 ALA A O 1
ATOM 612 N N . ARG A 1 79 ? -7.262 -27.578 -1.39 1 98.81 79 ARG A N 1
ATOM 613 C CA . ARG A 1 79 ? -8 -26.328 -1.315 1 98.81 79 ARG A CA 1
ATOM 614 C C . ARG A 1 79 ? -7.551 -25.359 -2.406 1 98.81 79 ARG A C 1
ATOM 616 O O . ARG A 1 79 ? -8.375 -24.688 -3.031 1 98.81 79 ARG A O 1
ATOM 623 N N . HIS A 1 80 ? -6.27 -25.281 -2.637 1 98.75 80 HIS A N 1
ATOM 624 C CA . HIS A 1 80 ? -5.746 -24.422 -3.695 1 98.75 80 HIS A CA 1
ATOM 625 C C . HIS A 1 80 ? -6.219 -24.891 -5.066 1 98.75 80 HIS A C 1
ATOM 627 O O . HIS A 1 80 ? -6.551 -24.078 -5.926 1 98.75 80 HIS A O 1
ATOM 633 N N . ALA A 1 81 ? -6.215 -26.203 -5.273 1 98.75 81 ALA A N 1
ATOM 634 C CA . ALA A 1 81 ? -6.715 -26.766 -6.523 1 98.75 81 ALA A CA 1
ATOM 635 C C . ALA A 1 81 ? -8.195 -26.422 -6.723 1 98.75 81 ALA A C 1
ATOM 637 O O . ALA A 1 81 ? -8.609 -26.062 -7.828 1 98.75 81 ALA A O 1
ATOM 638 N N . GLU A 1 82 ? -8.945 -26.516 -5.672 1 98.88 82 GLU A N 1
ATOM 639 C CA . GLU A 1 82 ? -10.375 -26.234 -5.715 1 98.88 82 GLU A CA 1
ATOM 640 C C . GLU A 1 82 ? -10.648 -24.766 -6 1 98.88 82 GLU A C 1
ATOM 642 O O . GLU A 1 82 ? -11.594 -24.422 -6.723 1 98.88 82 GLU A O 1
ATOM 647 N N . ASP A 1 83 ? -9.859 -23.859 -5.383 1 98.94 83 ASP A N 1
ATOM 648 C CA . ASP A 1 83 ? -9.953 -22.438 -5.711 1 98.94 83 ASP A CA 1
ATOM 649 C C . ASP A 1 83 ? -9.766 -22.203 -7.207 1 98.94 83 ASP A C 1
ATOM 651 O O . ASP A 1 83 ? -10.555 -21.5 -7.836 1 98.94 83 ASP A O 1
ATOM 655 N N . PHE A 1 84 ? -8.719 -22.844 -7.73 1 98.81 84 PHE A N 1
ATOM 656 C CA . PHE A 1 84 ? -8.391 -22.719 -9.148 1 98.81 84 PHE A CA 1
ATOM 657 C C . PHE A 1 84 ? -9.555 -23.188 -10.016 1 98.81 84 PHE A C 1
ATOM 659 O O . PHE A 1 84 ? -9.953 -22.5 -10.953 1 98.81 84 PHE A O 1
ATOM 666 N N . GLN A 1 85 ? -10.07 -24.297 -9.719 1 98.62 85 GLN A N 1
ATOM 667 C CA . GLN A 1 85 ? -11.18 -24.859 -10.477 1 98.62 85 GLN A CA 1
ATOM 668 C C . GLN A 1 85 ? -12.406 -23.953 -10.414 1 98.62 85 GLN A C 1
ATOM 670 O O . GLN A 1 85 ? -13.078 -23.734 -11.422 1 98.62 85 GLN A O 1
ATOM 675 N N . ALA A 1 86 ? -12.711 -23.469 -9.227 1 98.81 86 ALA A N 1
ATOM 676 C CA . ALA A 1 86 ? -13.852 -22.562 -9.062 1 98.81 86 ALA A CA 1
ATOM 677 C C . ALA A 1 86 ? -13.695 -21.328 -9.93 1 98.81 86 ALA A C 1
ATOM 679 O O . ALA A 1 86 ? -14.656 -20.859 -10.555 1 98.81 86 ALA A O 1
ATOM 680 N N . VAL A 1 87 ? -12.523 -20.781 -10.016 1 98.75 87 VAL A N 1
ATOM 681 C CA . VAL A 1 87 ? -12.234 -19.594 -10.828 1 98.75 87 VAL A CA 1
ATOM 682 C C . VAL A 1 87 ? -12.414 -19.938 -12.305 1 98.75 87 VAL A C 1
ATOM 684 O O . VAL A 1 87 ? -13.055 -19.188 -13.047 1 98.75 87 VAL A O 1
ATOM 687 N N . CYS A 1 88 ? -11.875 -21.062 -12.719 1 98.38 88 CYS A N 1
ATOM 688 C CA . CYS A 1 88 ? -11.992 -21.484 -14.109 1 98.38 88 CYS A CA 1
ATOM 689 C C . CYS A 1 88 ? -13.461 -21.641 -14.508 1 98.38 88 CYS A C 1
ATOM 691 O O . CYS A 1 88 ? -13.875 -21.141 -15.555 1 98.38 88 CYS A O 1
ATOM 693 N N . VAL A 1 89 ? -14.188 -22.281 -13.672 1 98.25 89 VAL A N 1
ATOM 694 C CA . VAL A 1 89 ? -15.609 -22.5 -13.938 1 98.25 89 VAL A CA 1
ATOM 695 C C . VAL A 1 89 ? -16.328 -21.156 -14.039 1 98.25 89 VAL A C 1
ATOM 697 O O . VAL A 1 89 ? -17.125 -20.938 -14.961 1 98.25 89 VAL A O 1
ATOM 700 N N . ALA A 1 90 ? -16.062 -20.297 -13.125 1 97.94 90 ALA A N 1
ATOM 701 C CA . ALA A 1 90 ? -16.75 -19 -13.062 1 97.94 90 ALA A CA 1
ATOM 702 C C . ALA A 1 90 ? -16.516 -18.188 -14.336 1 97.94 90 ALA A C 1
ATOM 704 O O . ALA A 1 90 ? -17.391 -17.438 -14.773 1 97.94 90 ALA A O 1
ATOM 705 N N . PHE A 1 91 ? -15.328 -18.359 -14.953 1 97.5 91 PHE A N 1
ATOM 706 C CA . PHE A 1 91 ? -14.992 -17.531 -16.109 1 97.5 91 PHE A CA 1
ATOM 707 C C . PHE A 1 91 ? -15.109 -18.344 -17.391 1 97.5 91 PHE A C 1
ATOM 709 O O . PHE A 1 91 ? -14.742 -17.875 -18.469 1 97.5 91 PHE A O 1
ATOM 716 N N . GLY A 1 92 ? -15.539 -19.562 -17.312 1 96.88 92 GLY A N 1
ATOM 717 C CA . GLY A 1 92 ? -15.836 -20.391 -18.469 1 96.88 92 GLY A CA 1
ATOM 718 C C . GLY A 1 92 ? -14.594 -20.859 -19.203 1 96.88 92 GLY A C 1
ATOM 719 O O . GLY A 1 92 ? -14.562 -20.891 -20.438 1 96.88 92 GLY A O 1
ATOM 720 N N . VAL A 1 93 ? -13.586 -21.125 -18.547 1 95.62 93 VAL A N 1
ATOM 721 C CA . VAL A 1 93 ? -12.344 -21.562 -19.188 1 95.62 93 VAL A CA 1
ATOM 722 C C . VAL A 1 93 ? -12.07 -23.031 -18.859 1 95.62 93 VAL A C 1
ATOM 724 O O . VAL A 1 93 ? -12.336 -23.484 -17.734 1 95.62 93 VAL A O 1
ATOM 727 N N . SER A 1 94 ? -11.664 -23.625 -19.969 1 92.69 94 SER A N 1
ATOM 728 C CA . SER A 1 94 ? -11.281 -25.031 -19.859 1 92.69 94 SER A CA 1
ATOM 729 C C . SER A 1 94 ? -9.82 -25.234 -20.266 1 92.69 94 SER A C 1
ATOM 731 O O . SER A 1 94 ? -9.375 -24.719 -21.281 1 92.69 94 SER A O 1
ATOM 733 N N . LYS A 1 95 ? -9.047 -25.844 -19.453 1 95.25 95 LYS A N 1
ATOM 734 C CA . LYS A 1 95 ? -7.664 -26.25 -19.703 1 95.25 95 LYS A CA 1
ATOM 735 C C . LYS A 1 95 ? -6.797 -25.031 -20.016 1 95.25 95 LYS A C 1
ATOM 737 O O . LYS A 1 95 ? -6.137 -24.984 -21.062 1 95.25 95 LYS A O 1
ATOM 742 N N . PRO A 1 96 ? -6.738 -23.984 -19.25 1 97.88 96 PRO A N 1
ATOM 743 C CA . PRO A 1 96 ? -5.91 -22.812 -19.484 1 97.88 96 PRO A CA 1
ATOM 744 C C . PRO A 1 96 ? -4.418 -23.094 -19.328 1 97.88 96 PRO A C 1
ATOM 746 O O . PRO A 1 96 ? -4.043 -24.094 -18.719 1 97.88 96 PRO A O 1
ATOM 749 N N . VAL A 1 97 ? -3.607 -22.219 -19.922 1 98.25 97 VAL A N 1
ATOM 750 C CA . VAL A 1 97 ? -2.223 -22.125 -19.484 1 98.25 97 VAL A CA 1
ATOM 751 C C . VAL A 1 97 ? -2.168 -21.422 -18.125 1 98.25 97 VAL A C 1
ATOM 753 O O . VAL A 1 97 ? -2.939 -20.5 -17.859 1 98.25 97 VAL A O 1
ATOM 756 N N . VAL A 1 98 ? -1.298 -21.891 -17.25 1 98.69 98 VAL A N 1
ATOM 757 C CA . VAL A 1 98 ? -1.126 -21.266 -15.938 1 98.69 98 VAL A CA 1
ATOM 758 C C . VAL A 1 98 ? 0.187 -20.484 -15.906 1 98.69 98 VAL A C 1
ATOM 760 O O . VAL A 1 98 ? 1.228 -21 -16.328 1 98.69 98 VAL A O 1
ATOM 763 N N . VAL A 1 99 ? 0.126 -19.25 -15.508 1 98.69 99 VAL A N 1
ATOM 764 C CA . VAL A 1 99 ? 1.301 -18.422 -15.242 1 98.69 99 VAL A CA 1
ATOM 765 C C . VAL A 1 99 ? 1.509 -18.281 -13.734 1 98.69 99 VAL A C 1
ATOM 767 O O . VAL A 1 99 ? 0.615 -17.828 -13.016 1 98.69 99 VAL A O 1
ATOM 770 N N . GLY A 1 100 ? 2.611 -18.672 -13.258 1 98.69 100 GLY A N 1
ATOM 771 C CA . GLY A 1 100 ? 2.932 -18.531 -11.844 1 98.69 100 GLY A CA 1
ATOM 772 C C . GLY A 1 100 ? 4.18 -17.703 -11.594 1 98.69 100 GLY A C 1
ATOM 773 O O . GLY A 1 100 ? 5.215 -17.938 -12.227 1 98.69 100 GLY A O 1
ATOM 774 N N . TRP A 1 101 ? 4.074 -16.781 -10.719 1 98.69 101 TRP A N 1
ATOM 775 C CA . TRP A 1 101 ? 5.23 -16.016 -10.258 1 98.69 101 TRP A CA 1
ATOM 776 C C . TRP A 1 101 ? 5.668 -16.484 -8.875 1 98.69 101 TRP A C 1
ATOM 778 O O . TRP A 1 101 ? 4.855 -16.547 -7.949 1 98.69 101 TRP A O 1
ATOM 788 N N . SER A 1 102 ? 6.965 -16.797 -8.773 1 97.94 102 SER A N 1
ATOM 789 C CA . SER A 1 102 ? 7.523 -17.203 -7.484 1 97.94 102 SER A CA 1
ATOM 790 C C . SER A 1 102 ? 6.734 -18.359 -6.879 1 97.94 102 SER A C 1
ATOM 792 O O . SER A 1 102 ? 6.59 -19.422 -7.508 1 97.94 102 SER A O 1
ATOM 794 N N . LEU A 1 103 ? 6.031 -18.219 -5.824 1 96.94 103 LEU A N 1
ATOM 795 C CA . LEU A 1 103 ? 5.258 -19.281 -5.191 1 96.94 103 LEU A CA 1
ATOM 796 C C . LEU A 1 103 ? 3.965 -19.547 -5.957 1 96.94 103 LEU A C 1
ATOM 798 O O . LEU A 1 103 ? 3.291 -20.547 -5.723 1 96.94 103 LEU A O 1
ATOM 802 N N . GLY A 1 104 ? 3.686 -18.672 -6.906 1 97.81 104 GLY A N 1
ATOM 803 C CA . GLY A 1 104 ? 2.539 -18.953 -7.754 1 97.81 104 GLY A CA 1
ATOM 804 C C . GLY A 1 104 ? 2.721 -20.188 -8.617 1 97.81 104 GLY A C 1
ATOM 805 O O . GLY A 1 104 ? 1.743 -20.766 -9.102 1 97.81 104 GLY A O 1
ATOM 806 N N . GLY A 1 105 ? 3.957 -20.578 -8.812 1 97.38 105 GLY A N 1
ATOM 807 C CA . GLY A 1 105 ? 4.262 -21.766 -9.594 1 97.38 105 GLY A CA 1
ATOM 808 C C . GLY A 1 105 ? 3.83 -23.047 -8.922 1 97.38 105 GLY A C 1
ATOM 809 O O . GLY A 1 105 ? 3.605 -24.062 -9.586 1 97.38 105 GLY A O 1
ATOM 810 N N . ILE A 1 106 ? 3.643 -23.047 -7.629 1 97.56 106 ILE A N 1
ATOM 811 C CA . ILE A 1 106 ? 3.432 -24.297 -6.898 1 97.56 106 ILE A CA 1
ATOM 812 C C . ILE A 1 106 ? 1.957 -24.672 -6.957 1 97.56 106 ILE A C 1
ATOM 814 O O . ILE A 1 106 ? 1.563 -25.734 -6.441 1 97.56 106 ILE A O 1
ATOM 818 N N . ILE A 1 107 ? 1.14 -23.891 -7.598 1 98.25 107 ILE A N 1
ATOM 819 C CA . ILE A 1 107 ? -0.289 -24.172 -7.691 1 98.25 107 ILE A CA 1
ATOM 820 C C . ILE A 1 107 ? -0.525 -25.312 -8.664 1 98.25 107 ILE A C 1
ATOM 822 O O . ILE A 1 107 ? -1.465 -26.094 -8.5 1 98.25 107 ILE A O 1
ATOM 826 N N . VAL A 1 108 ? 0.329 -25.484 -9.648 1 98.12 108 VAL A N 1
ATOM 827 C CA . VAL A 1 108 ? 0.12 -26.453 -10.719 1 98.12 108 VAL A CA 1
ATOM 828 C C . VAL A 1 108 ? 0.207 -27.859 -10.148 1 98.12 108 VAL A C 1
ATOM 830 O O . VAL A 1 108 ? -0.673 -28.688 -10.398 1 98.12 108 VAL A O 1
ATOM 833 N N . PRO A 1 109 ? 1.238 -28.219 -9.32 1 98 109 PRO A N 1
ATOM 834 C CA . PRO A 1 109 ? 1.211 -29.562 -8.719 1 98 109 PRO A CA 1
ATOM 835 C C . PRO A 1 109 ? -0.025 -29.797 -7.855 1 98 109 PRO A C 1
ATOM 837 O O . PRO A 1 109 ? -0.507 -30.938 -7.758 1 98 109 PRO A O 1
ATOM 840 N N . ASP A 1 110 ? -0.602 -28.766 -7.203 1 98.44 110 ASP A N 1
ATOM 841 C CA . ASP A 1 110 ? -1.847 -28.891 -6.453 1 98.44 110 ASP A CA 1
ATOM 842 C C . ASP A 1 110 ? -2.998 -29.312 -7.367 1 98.44 110 ASP A C 1
ATOM 844 O O . ASP A 1 110 ? -3.748 -30.234 -7.055 1 98.44 110 ASP A O 1
ATOM 848 N N . ILE A 1 111 ? -3.08 -28.656 -8.523 1 98.44 111 ILE A N 1
ATOM 849 C CA . ILE A 1 111 ? -4.141 -28.906 -9.492 1 98.44 111 ILE A CA 1
ATOM 850 C C . ILE A 1 111 ? -4.043 -30.328 -10.016 1 98.44 111 ILE A C 1
ATOM 852 O O . ILE A 1 111 ? -5.027 -31.078 -10.008 1 98.44 111 ILE A O 1
ATOM 856 N N . LEU A 1 112 ? -2.854 -30.734 -10.422 1 98.31 112 LEU A N 1
ATOM 857 C CA . LEU A 1 112 ? -2.639 -32.031 -11.016 1 98.31 112 LEU A CA 1
ATOM 858 C C . LEU A 1 112 ? -2.893 -33.156 -9.992 1 98.31 112 LEU A C 1
ATOM 860 O O . LEU A 1 112 ? -3.469 -34.188 -10.32 1 98.31 112 LEU A O 1
ATOM 864 N N . SER A 1 113 ? -2.508 -32.906 -8.789 1 97.81 113 SER A N 1
ATOM 865 C CA . SER A 1 113 ? -2.707 -33.906 -7.734 1 97.81 113 SER A CA 1
ATOM 866 C C . SER A 1 113 ? -4.188 -34.094 -7.43 1 97.81 113 SER A C 1
ATOM 868 O O . SER A 1 113 ? -4.625 -35.219 -7.125 1 97.81 113 SER A O 1
ATOM 870 N N . ARG A 1 114 ? -4.922 -33.062 -7.551 1 97.75 114 ARG A N 1
ATOM 871 C CA . ARG A 1 114 ? -6.328 -33.094 -7.148 1 97.75 114 ARG A CA 1
ATOM 872 C C . ARG A 1 114 ? -7.211 -33.594 -8.281 1 97.75 114 ARG A C 1
ATOM 874 O O . ARG A 1 114 ? -8.164 -34.344 -8.047 1 97.75 114 ARG A O 1
ATOM 881 N N . PHE A 1 115 ? -6.887 -33.219 -9.531 1 97.44 115 PHE A N 1
ATOM 882 C CA . PHE A 1 115 ? -7.84 -33.438 -10.609 1 97.44 115 PHE A CA 1
ATOM 883 C C . PHE A 1 115 ? -7.293 -34.438 -11.617 1 97.44 115 PHE A C 1
ATOM 885 O O . PHE A 1 115 ? -7.961 -34.75 -12.609 1 97.44 115 PHE A O 1
ATOM 892 N N . GLY A 1 116 ? -6.078 -34.844 -11.406 1 96.44 116 GLY A N 1
ATOM 893 C CA . GLY A 1 116 ? -5.504 -35.875 -12.234 1 96.44 116 GLY A CA 1
ATOM 894 C C . GLY A 1 116 ? -4.672 -35.344 -13.383 1 96.44 116 GLY A C 1
ATOM 895 O O . GLY A 1 116 ? -4.48 -34.125 -13.508 1 96.44 116 GLY A O 1
ATOM 896 N N . THR A 1 117 ? -4.191 -36.344 -14.148 1 96.69 117 THR A N 1
ATOM 897 C CA . THR A 1 117 ? -3.225 -36 -15.188 1 96.69 117 THR A CA 1
ATOM 898 C C . THR A 1 117 ? -3.656 -36.562 -16.547 1 9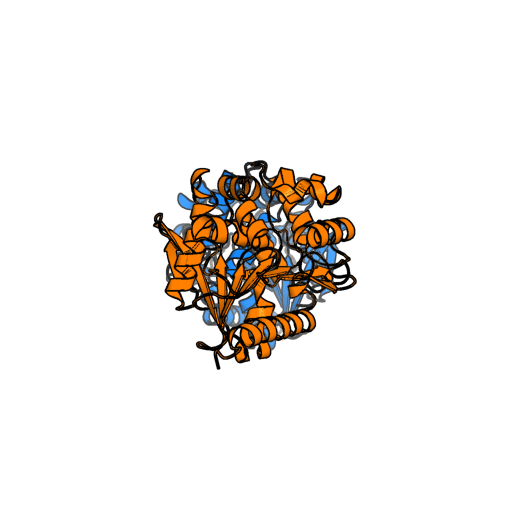6.69 117 THR A C 1
ATOM 900 O O . THR A 1 117 ? -2.904 -36.469 -17.516 1 96.69 117 THR A O 1
ATOM 903 N N . SER A 1 118 ? -4.887 -37.156 -16.609 1 93.44 118 SER A N 1
ATOM 904 C CA . SER A 1 118 ? -5.395 -37.719 -17.859 1 93.44 118 SER A CA 1
ATOM 905 C C . SER A 1 118 ? -6.914 -37.656 -17.906 1 93.44 118 SER A C 1
ATOM 907 O O . SER A 1 118 ? -7.598 -38.438 -17.25 1 93.44 118 SER A O 1
ATOM 909 N N . PRO A 1 119 ? -7.426 -36.719 -18.703 1 93.94 119 PRO A N 1
ATOM 910 C CA . PRO A 1 119 ? -6.719 -35.688 -19.469 1 93.94 119 PRO A CA 1
ATOM 911 C C . PRO A 1 119 ? -6.102 -34.625 -18.578 1 93.94 119 PRO A C 1
ATOM 913 O O . PRO A 1 119 ? -6.484 -34.5 -17.422 1 93.94 119 PRO A O 1
ATOM 916 N N . LEU A 1 120 ? -5.152 -33.938 -19.047 1 94.56 120 LEU A N 1
ATOM 917 C CA . LEU A 1 120 ? -4.555 -32.844 -18.312 1 94.56 120 LEU A CA 1
ATOM 918 C C . LEU A 1 120 ? -5.566 -31.719 -18.094 1 94.56 120 LEU A C 1
ATOM 920 O O . LEU A 1 120 ? -6.234 -31.297 -19.047 1 94.56 120 LEU A O 1
ATOM 924 N N . PRO A 1 121 ? -5.59 -31.234 -16.891 1 96.31 121 PRO A N 1
ATOM 925 C CA . PRO A 1 121 ? -6.523 -30.141 -16.625 1 96.31 121 PRO A CA 1
ATOM 926 C C . PRO A 1 121 ? -5.965 -28.781 -17.016 1 96.31 121 PRO A C 1
ATOM 928 O O . PRO A 1 121 ? -6.672 -27.766 -16.938 1 96.31 121 PRO A O 1
ATOM 931 N N . ILE A 1 122 ? -4.719 -28.625 -17.453 1 97.5 122 ILE A N 1
ATOM 932 C CA . ILE A 1 122 ? -4.094 -27.406 -17.922 1 97.5 122 ILE A CA 1
ATOM 933 C C . ILE A 1 122 ? -3.342 -27.672 -19.219 1 97.5 122 ILE A C 1
ATOM 935 O O . ILE A 1 122 ? -2.934 -28.797 -19.484 1 97.5 122 ILE A O 1
ATOM 939 N N . ALA A 1 123 ? -3.139 -26.578 -19.953 1 96.62 123 ALA A N 1
ATOM 940 C CA . ALA A 1 123 ? -2.543 -26.734 -21.281 1 96.62 123 ALA A CA 1
ATOM 941 C C . ALA A 1 123 ? -1.032 -26.531 -21.234 1 96.62 123 ALA A C 1
ATOM 943 O O . ALA A 1 123 ? -0.307 -27 -22.109 1 96.62 123 ALA A O 1
ATOM 944 N N . GLY A 1 124 ? -0.556 -25.844 -20.25 1 97.31 124 GLY A N 1
ATOM 945 C CA . GLY A 1 124 ? 0.846 -25.5 -20.109 1 97.31 124 GLY A CA 1
ATOM 946 C C . GLY A 1 124 ? 1.124 -24.672 -18.859 1 97.31 124 GLY A C 1
ATOM 947 O O . GLY A 1 124 ? 0.197 -24.281 -18.141 1 97.31 124 GLY A O 1
ATOM 948 N N . LEU A 1 125 ? 2.412 -24.484 -18.578 1 98 125 LEU A N 1
ATOM 949 C CA . LEU A 1 125 ? 2.869 -23.766 -17.406 1 98 125 LEU A CA 1
ATOM 950 C C . LEU A 1 125 ? 3.957 -22.75 -17.766 1 98 125 LEU A C 1
ATOM 952 O O . LEU A 1 125 ? 4.941 -23.109 -18.422 1 98 125 LEU A O 1
ATOM 956 N N . ILE A 1 126 ? 3.723 -21.516 -17.453 1 98.62 126 ILE A N 1
ATOM 957 C CA . ILE A 1 126 ? 4.738 -20.469 -17.547 1 98.62 126 ILE A CA 1
ATOM 958 C C . ILE A 1 126 ? 5.176 -20.047 -16.141 1 98.62 126 ILE A C 1
ATOM 960 O O . ILE A 1 126 ? 4.34 -19.734 -15.289 1 98.62 126 ILE A O 1
ATOM 964 N N . MET A 1 127 ? 6.453 -20.047 -15.922 1 98.19 127 MET A N 1
ATOM 965 C CA . MET A 1 127 ? 7.004 -19.734 -14.602 1 98.19 127 MET A CA 1
ATOM 966 C C . MET A 1 127 ? 7.887 -18.484 -14.672 1 98.19 127 MET A C 1
ATOM 968 O O . MET A 1 127 ? 8.875 -18.469 -15.406 1 98.19 127 MET A O 1
ATOM 972 N N . PHE A 1 128 ? 7.547 -17.438 -13.922 1 97.81 128 PHE A N 1
ATOM 973 C CA . PHE A 1 128 ? 8.391 -16.266 -13.719 1 97.81 128 PHE A CA 1
ATOM 974 C C . PHE A 1 128 ? 9.156 -16.375 -12.398 1 97.81 128 PHE A C 1
ATOM 976 O O . PHE A 1 128 ? 8.586 -16.172 -11.328 1 97.81 128 PHE A O 1
ATOM 983 N N . ASN A 1 129 ? 10.523 -16.547 -12.516 1 97.94 129 ASN A N 1
ATOM 984 C CA . ASN A 1 129 ? 11.273 -16.719 -11.273 1 97.94 129 ASN A CA 1
ATOM 985 C C . ASN A 1 129 ? 10.469 -17.5 -10.234 1 97.94 129 ASN A C 1
ATOM 987 O O . ASN A 1 129 ? 10.344 -17.062 -9.094 1 97.94 129 ASN A O 1
ATOM 991 N N . ALA A 1 130 ? 10.016 -18.641 -10.664 1 97.94 130 ALA A N 1
ATOM 992 C CA . ALA A 1 130 ? 9.102 -19.453 -9.859 1 97.94 130 ALA A CA 1
ATOM 993 C C . ALA A 1 130 ? 9.703 -20.828 -9.578 1 97.94 130 ALA A C 1
ATOM 995 O O . ALA A 1 130 ? 10.75 -21.188 -10.125 1 97.94 130 ALA A O 1
ATOM 996 N N . ILE A 1 131 ? 9.094 -21.562 -8.695 1 97.06 131 ILE A N 1
ATOM 997 C CA . ILE A 1 131 ? 9.445 -22.938 -8.383 1 97.06 131 ILE A CA 1
ATOM 998 C C . ILE A 1 131 ? 8.25 -23.844 -8.656 1 97.06 131 ILE A C 1
ATOM 1000 O O . ILE A 1 131 ? 7.098 -23.453 -8.469 1 97.06 131 ILE A O 1
ATOM 1004 N N . PRO A 1 132 ? 8.578 -25.062 -9.055 1 96.81 132 PRO A N 1
ATOM 1005 C CA . PRO A 1 132 ? 7.48 -25.984 -9.383 1 96.81 132 PRO A CA 1
ATOM 1006 C C . PRO A 1 132 ? 6.82 -26.578 -8.141 1 96.81 132 PRO A C 1
ATOM 1008 O O . PRO A 1 132 ? 5.684 -27.062 -8.203 1 96.81 132 PRO A O 1
ATOM 1011 N N . TRP A 1 133 ? 7.539 -26.672 -7.031 1 96.62 133 TRP A N 1
ATOM 1012 C CA . TRP A 1 133 ? 7.02 -27.156 -5.754 1 96.62 133 TRP A CA 1
ATOM 1013 C C . TRP A 1 133 ? 7.918 -26.719 -4.602 1 96.62 133 TRP A C 1
ATOM 1015 O O . TRP A 1 133 ? 9.078 -26.359 -4.812 1 96.62 133 TRP A O 1
ATOM 1025 N N . ARG A 1 134 ? 7.434 -26.734 -3.395 1 94.88 134 ARG A N 1
ATOM 1026 C CA . ARG A 1 134 ? 8.039 -26.109 -2.217 1 94.88 134 ARG A CA 1
ATOM 1027 C C . ARG A 1 134 ? 9.336 -26.812 -1.834 1 94.88 134 ARG A C 1
ATOM 1029 O O . ARG A 1 134 ? 10.281 -26.172 -1.367 1 94.88 134 ARG A O 1
ATOM 1036 N N . SER A 1 135 ? 9.422 -28.078 -2.023 1 94.94 135 SER A N 1
ATOM 1037 C CA . SER A 1 135 ? 10.578 -28.828 -1.555 1 94.94 135 SER A CA 1
ATOM 1038 C C . SER A 1 135 ? 11.836 -28.484 -2.348 1 94.94 135 SER A C 1
ATOM 1040 O O . SER A 1 135 ? 12.938 -28.875 -1.98 1 94.94 135 SER A O 1
ATOM 1042 N N . MET A 1 136 ? 11.688 -27.703 -3.377 1 95.94 136 MET A N 1
ATOM 1043 C CA . MET A 1 136 ? 12.836 -27.203 -4.113 1 95.94 136 MET A CA 1
ATOM 1044 C C . MET A 1 136 ? 13.539 -26.094 -3.332 1 95.94 136 MET A C 1
ATOM 1046 O O . MET A 1 136 ? 14.688 -25.75 -3.629 1 95.94 136 MET A O 1
ATOM 1050 N N . PHE A 1 137 ? 12.891 -25.484 -2.338 1 93.62 137 PHE A N 1
ATOM 1051 C CA . PHE A 1 137 ? 13.305 -24.25 -1.673 1 93.62 137 PHE A CA 1
ATOM 1052 C C . PHE A 1 137 ? 14.734 -24.359 -1.166 1 93.62 137 PHE A C 1
ATOM 1054 O O . PHE A 1 137 ? 15.586 -23.531 -1.499 1 93.62 137 PHE A O 1
ATOM 1061 N N . PRO A 1 138 ? 15.125 -25.375 -0.475 1 92.81 138 PRO A N 1
ATOM 1062 C CA . PRO A 1 138 ? 16.469 -25.453 0.084 1 92.81 138 PRO A CA 1
ATOM 1063 C C . PRO A 1 138 ? 17.562 -25.531 -0.993 1 92.81 138 PRO A C 1
ATOM 1065 O O . PRO A 1 138 ? 18.703 -25.156 -0.747 1 92.81 138 PRO A O 1
ATOM 1068 N N . GLU A 1 139 ? 17.188 -25.938 -2.162 1 95.12 139 GLU A N 1
ATOM 1069 C CA . GLU A 1 139 ? 18.172 -26.125 -3.221 1 95.12 139 GLU A CA 1
ATOM 1070 C C . GLU A 1 139 ? 18.469 -24.828 -3.949 1 95.12 139 GLU A C 1
ATOM 1072 O O . GLU A 1 139 ? 19.562 -24.625 -4.469 1 95.12 139 GLU A O 1
ATOM 1077 N N . ILE A 1 140 ? 17.5 -23.938 -3.922 1 96.25 140 ILE A N 1
ATOM 1078 C CA . ILE A 1 140 ? 17.656 -22.844 -4.863 1 96.25 140 ILE A CA 1
ATOM 1079 C C . ILE A 1 140 ? 17.75 -21.516 -4.102 1 96.25 140 ILE A C 1
ATOM 1081 O O . ILE A 1 140 ? 18.094 -20.484 -4.676 1 96.25 140 ILE A O 1
ATOM 1085 N N . LEU A 1 141 ? 17.391 -21.484 -2.832 1 96.56 141 LEU A N 1
ATOM 1086 C CA . LEU A 1 141 ? 17.375 -20.234 -2.086 1 96.56 141 LEU A CA 1
ATOM 1087 C C . LEU A 1 141 ? 18.781 -19.703 -1.867 1 96.56 141 LEU A C 1
ATOM 1089 O O . LEU A 1 141 ? 19.703 -20.484 -1.604 1 96.56 141 LEU A O 1
ATOM 1093 N N . THR A 1 142 ? 18.953 -18.406 -1.971 1 97.62 142 THR A N 1
ATOM 1094 C CA . THR A 1 142 ? 20.219 -17.75 -1.671 1 97.62 142 THR A CA 1
ATOM 1095 C C . THR A 1 142 ? 20.375 -17.516 -0.169 1 97.62 142 THR A C 1
ATOM 1097 O O . THR A 1 142 ? 19.391 -17.594 0.575 1 97.62 142 THR A O 1
ATOM 1100 N N . PRO A 1 143 ? 21.578 -17.219 0.252 1 96.56 143 PRO A N 1
ATOM 1101 C CA . PRO A 1 143 ? 21.75 -16.812 1.649 1 96.56 143 PRO A CA 1
ATOM 1102 C C . PRO A 1 143 ? 20.906 -15.602 2.016 1 96.56 143 PRO A C 1
ATOM 1104 O O . PRO A 1 143 ? 20.422 -15.492 3.145 1 96.56 143 PRO A O 1
ATOM 1107 N N . TYR A 1 144 ? 20.781 -14.727 1.074 1 96.19 144 TYR A N 1
ATOM 1108 C CA . TYR A 1 144 ? 19.938 -13.555 1.264 1 96.19 144 TYR A CA 1
ATOM 1109 C C . TYR A 1 144 ? 18.516 -13.961 1.589 1 96.19 144 TYR A C 1
ATOM 1111 O O . TYR A 1 144 ? 17.922 -13.484 2.566 1 96.19 144 TYR A O 1
ATOM 1119 N N . SER A 1 145 ? 17.969 -14.836 0.831 1 96.25 145 SER A N 1
ATOM 1120 C CA . SER A 1 145 ? 16.594 -15.32 1.016 1 96.25 145 SER A CA 1
ATOM 1121 C C . SER A 1 145 ? 16.438 -16.031 2.357 1 96.25 145 SER A C 1
ATOM 1123 O O . SER A 1 145 ? 15.438 -15.836 3.051 1 96.25 145 SER A O 1
ATOM 1125 N N . ILE A 1 146 ? 17.406 -16.828 2.693 1 95.5 146 ILE A N 1
ATOM 1126 C CA . ILE A 1 146 ? 17.359 -17.609 3.928 1 95.5 146 ILE A CA 1
ATOM 1127 C C . ILE A 1 146 ? 17.281 -16.672 5.129 1 95.5 146 ILE A C 1
ATOM 1129 O O . ILE A 1 146 ? 16.625 -16.984 6.121 1 95.5 146 ILE A O 1
ATOM 1133 N N . LYS A 1 147 ? 17.859 -15.562 4.992 1 95.12 147 LYS A N 1
ATOM 1134 C CA . LYS A 1 147 ? 17.891 -14.586 6.078 1 95.12 147 LYS A CA 1
ATOM 1135 C C . LYS A 1 147 ? 16.562 -13.82 6.168 1 95.12 147 LYS A C 1
ATOM 1137 O O . LYS A 1 147 ? 16.047 -13.586 7.262 1 95.12 147 LYS A O 1
ATOM 1142 N N . ILE A 1 148 ? 15.906 -13.453 5.078 1 95.19 148 ILE A N 1
ATOM 1143 C CA . ILE A 1 148 ? 14.836 -12.461 5.133 1 95.19 148 ILE A CA 1
ATOM 1144 C C . ILE A 1 148 ? 13.484 -13.164 5.191 1 95.19 148 ILE A C 1
ATOM 1146 O O . ILE A 1 148 ? 12.477 -12.562 5.562 1 95.19 148 ILE A O 1
ATOM 1150 N N . LEU A 1 149 ? 13.375 -14.422 4.863 1 94.62 149 LEU A N 1
ATOM 1151 C CA . LEU A 1 149 ? 12.078 -15.07 4.711 1 94.62 149 LEU A CA 1
ATOM 1152 C C . LEU A 1 149 ? 11.484 -15.43 6.07 1 94.62 149 LEU A C 1
ATOM 1154 O O . LEU A 1 149 ? 10.297 -15.203 6.312 1 94.62 149 LEU A O 1
ATOM 1158 N N . PRO A 1 150 ? 12.281 -15.914 7.07 1 94.5 150 PRO A N 1
ATOM 1159 C CA . PRO A 1 150 ? 11.695 -16.375 8.328 1 94.5 150 PRO A CA 1
ATOM 1160 C C . PRO A 1 150 ? 10.961 -15.266 9.086 1 94.5 150 PRO A C 1
ATOM 1162 O O . PRO A 1 150 ? 9.844 -15.477 9.562 1 94.5 150 PRO A O 1
ATOM 1165 N N . PRO A 1 151 ? 11.461 -14.039 9.133 1 95.94 151 PRO A N 1
ATOM 1166 C CA . PRO A 1 151 ? 10.758 -12.992 9.867 1 95.94 151 PRO A CA 1
ATOM 1167 C C . PRO A 1 151 ? 9.422 -12.617 9.227 1 95.94 151 PRO A C 1
ATOM 1169 O O . PRO A 1 151 ? 8.594 -11.945 9.859 1 95.94 151 PRO A O 1
ATOM 1172 N N . LEU A 1 152 ? 9.18 -12.992 8.023 1 96.06 152 LEU A N 1
ATOM 1173 C CA . LEU A 1 152 ? 7.941 -12.656 7.332 1 96.06 152 LEU A CA 1
ATOM 1174 C C . LEU A 1 152 ? 6.758 -13.406 7.941 1 96.06 152 LEU A C 1
ATOM 1176 O O . LEU A 1 152 ? 5.602 -13.031 7.723 1 96.06 152 LEU A O 1
ATOM 1180 N N . SER A 1 153 ? 7.02 -14.453 8.68 1 93.31 153 SER A N 1
ATOM 1181 C CA . SER A 1 153 ? 5.965 -15.203 9.359 1 93.31 153 SER A CA 1
ATOM 1182 C C . SER A 1 153 ? 5.902 -14.859 10.836 1 93.31 153 SER A C 1
ATOM 1184 O O . SER A 1 153 ? 5.148 -15.477 11.594 1 93.31 153 SER A O 1
ATOM 1186 N N . SER A 1 154 ? 6.672 -13.852 11.258 1 91.25 154 SER A N 1
ATOM 1187 C CA . SER A 1 154 ? 6.727 -13.469 12.664 1 91.25 154 SER A CA 1
ATOM 1188 C C . SER A 1 154 ? 5.551 -12.57 13.039 1 91.25 154 SER A C 1
ATOM 1190 O O . SER A 1 154 ? 5 -11.867 12.188 1 91.25 154 SER A O 1
ATOM 1192 N N . SER A 1 155 ? 5.215 -12.633 14.344 1 92.38 155 SER A N 1
ATOM 1193 C CA . SER A 1 155 ? 4.203 -11.727 14.875 1 92.38 155 SER A CA 1
ATOM 1194 C C . SER A 1 155 ? 4.84 -10.461 15.445 1 92.38 155 SER A C 1
ATOM 1196 O O . SER A 1 155 ? 4.133 -9.547 15.883 1 92.38 155 SER A O 1
ATOM 1198 N N . ASP A 1 156 ? 6.145 -10.414 15.383 1 93.5 156 ASP A N 1
ATOM 1199 C CA . ASP A 1 156 ? 6.875 -9.219 15.789 1 93.5 156 ASP A CA 1
ATOM 1200 C C . ASP A 1 156 ? 6.91 -8.18 14.672 1 93.5 156 ASP A C 1
ATOM 1202 O O . ASP A 1 156 ? 7.473 -8.43 13.602 1 93.5 156 ASP A O 1
ATOM 1206 N N . LEU A 1 157 ? 6.395 -7.008 14.945 1 95 157 LEU A N 1
ATOM 1207 C CA . LEU A 1 157 ? 6.145 -6.012 13.906 1 95 157 LEU A CA 1
ATOM 1208 C C . LEU A 1 157 ? 7.453 -5.5 13.32 1 95 157 LEU A C 1
ATOM 1210 O O . LEU A 1 157 ? 7.625 -5.48 12.102 1 95 157 LEU A O 1
ATOM 1214 N N . PRO A 1 158 ? 8.516 -5.145 14.141 1 94.31 158 PRO A N 1
ATOM 1215 C CA . PRO A 1 158 ? 9.742 -4.609 13.539 1 94.31 158 PRO A CA 1
ATOM 1216 C C . PRO A 1 158 ? 10.453 -5.625 12.648 1 94.31 158 PRO A C 1
ATOM 1218 O O . PRO A 1 158 ? 10.922 -5.277 11.555 1 94.31 158 PRO A O 1
ATOM 1221 N N . GLY A 1 159 ? 10.508 -6.832 13.141 1 94.62 159 GLY A N 1
ATOM 1222 C CA . GLY A 1 159 ? 11.125 -7.879 12.336 1 94.62 159 GLY A CA 1
ATOM 1223 C C . GLY A 1 159 ? 10.406 -8.109 11.016 1 94.62 159 GLY A C 1
ATOM 1224 O O . GLY A 1 159 ? 11.039 -8.211 9.969 1 94.62 159 GLY A O 1
ATOM 1225 N N . PHE A 1 160 ? 9.07 -8.164 11.062 1 96.44 160 PHE A N 1
ATOM 1226 C CA . PHE A 1 160 ? 8.258 -8.336 9.875 1 96.44 160 PHE A CA 1
ATOM 1227 C C . PHE A 1 160 ? 8.438 -7.168 8.914 1 96.44 160 PHE A C 1
ATOM 1229 O O . PHE A 1 160 ? 8.648 -7.363 7.715 1 96.44 160 PHE A O 1
ATOM 1236 N N . GLN A 1 161 ? 8.391 -5.984 9.422 1 95.88 161 GLN A N 1
ATOM 1237 C CA . GLN A 1 161 ? 8.484 -4.773 8.617 1 95.88 161 GLN A CA 1
ATOM 1238 C C . GLN A 1 161 ? 9.82 -4.703 7.879 1 95.88 161 GLN A C 1
ATOM 1240 O O . GLN A 1 161 ? 9.859 -4.395 6.684 1 95.88 161 GLN A O 1
ATOM 1245 N N . ASN A 1 162 ? 10.875 -5 8.586 1 95.31 162 ASN A N 1
ATOM 1246 C CA . ASN A 1 162 ? 12.203 -4.965 7.969 1 95.31 162 ASN A CA 1
ATOM 1247 C C . ASN A 1 162 ? 12.336 -6.02 6.871 1 95.31 162 ASN A C 1
ATOM 1249 O O . ASN A 1 162 ? 12.844 -5.73 5.785 1 95.31 162 ASN A O 1
ATOM 1253 N N . ALA A 1 163 ? 11.883 -7.164 7.184 1 97.06 163 ALA A N 1
ATOM 1254 C CA . ALA A 1 163 ? 11.945 -8.25 6.211 1 97.06 163 ALA A CA 1
ATOM 1255 C C . ALA A 1 163 ? 11.086 -7.945 4.988 1 97.06 163 ALA A C 1
ATOM 1257 O O . ALA A 1 163 ? 11.477 -8.234 3.855 1 97.06 163 ALA A O 1
ATOM 1258 N N . LEU A 1 164 ? 9.922 -7.402 5.219 1 97.12 164 LEU A N 1
ATOM 1259 C CA . LEU A 1 164 ? 9.008 -7.066 4.129 1 97.12 164 LEU A CA 1
ATOM 1260 C C . LEU A 1 164 ? 9.625 -6.02 3.207 1 97.12 164 LEU A C 1
ATOM 1262 O O . LEU A 1 164 ? 9.539 -6.137 1.983 1 97.12 164 LEU A O 1
ATOM 1266 N N . GLN A 1 165 ? 10.25 -5.035 3.768 1 95 165 GLN A N 1
ATOM 1267 C CA . GLN A 1 165 ? 10.914 -4.012 2.969 1 95 165 GLN A CA 1
ATOM 1268 C C . GLN A 1 165 ? 12.039 -4.617 2.129 1 95 165 GLN A C 1
ATOM 1270 O O . GLN A 1 165 ? 12.203 -4.262 0.959 1 95 165 GLN A O 1
ATOM 1275 N N . GLU A 1 166 ? 12.773 -5.465 2.742 1 95.62 166 GLU A N 1
ATOM 1276 C CA . GLU A 1 166 ? 13.844 -6.145 2.023 1 95.62 166 GLU A CA 1
ATOM 1277 C C . GLU A 1 166 ? 13.297 -6.992 0.881 1 95.62 166 GLU A C 1
ATOM 1279 O O . GLU A 1 166 ? 13.828 -6.965 -0.23 1 95.62 166 GLU A O 1
ATOM 1284 N N . LEU A 1 167 ? 12.281 -7.664 1.173 1 96.81 167 LEU A N 1
ATOM 1285 C CA . LEU A 1 167 ? 11.68 -8.516 0.153 1 96.81 167 LEU A CA 1
ATOM 1286 C C . LEU A 1 167 ? 11.156 -7.684 -1.014 1 96.81 167 LEU A C 1
ATOM 1288 O O . LEU A 1 167 ? 11.43 -7.992 -2.176 1 96.81 167 LEU A O 1
ATOM 1292 N N . MET A 1 168 ? 10.414 -6.688 -0.718 1 95.38 168 MET A N 1
ATOM 1293 C CA . MET A 1 168 ? 9.859 -5.828 -1.761 1 95.38 168 MET A CA 1
ATOM 1294 C C . MET A 1 168 ? 10.969 -5.223 -2.613 1 95.38 168 MET A C 1
ATOM 1296 O O . MET A 1 168 ? 10.828 -5.125 -3.834 1 95.38 168 MET A O 1
ATOM 1300 N N . GLY A 1 169 ? 12.039 -4.848 -1.972 1 94.38 169 GLY A N 1
ATOM 1301 C CA . GLY A 1 169 ? 13.18 -4.328 -2.701 1 94.38 169 GLY A CA 1
ATOM 1302 C C . GLY A 1 169 ? 13.812 -5.348 -3.631 1 94.38 169 GLY A C 1
ATOM 1303 O O . GLY A 1 169 ? 14.328 -4.992 -4.691 1 94.38 169 GLY A O 1
ATOM 1304 N N . SER A 1 170 ? 13.758 -6.562 -3.297 1 95.94 170 SER A N 1
ATOM 1305 C CA . SER A 1 170 ? 14.391 -7.637 -4.062 1 95.94 170 SER A CA 1
ATOM 1306 C C . SER A 1 170 ? 13.562 -7.996 -5.293 1 95.94 170 SER A C 1
ATOM 1308 O O . SER A 1 170 ? 14.047 -8.695 -6.184 1 95.94 170 SER A O 1
ATOM 1310 N N . PHE A 1 171 ? 12.336 -7.488 -5.43 1 97.12 171 PHE A N 1
ATOM 1311 C CA . PHE A 1 171 ? 11.492 -7.789 -6.574 1 97.12 171 PHE A CA 1
ATOM 1312 C C . PHE A 1 171 ? 12.023 -7.125 -7.836 1 97.12 171 PHE A C 1
ATOM 1314 O O . PHE A 1 171 ? 11.734 -7.562 -8.953 1 97.12 171 PHE A O 1
ATOM 1321 N N . PHE A 1 172 ? 12.812 -6.109 -7.609 1 96.81 172 PHE A N 1
ATOM 1322 C CA . PHE A 1 172 ? 13.273 -5.328 -8.75 1 96.81 172 PHE A CA 1
ATOM 1323 C C . PHE A 1 172 ? 14.797 -5.23 -8.758 1 96.81 172 PHE A C 1
ATOM 1325 O O . PHE A 1 172 ? 15.43 -5.297 -7.707 1 96.81 172 PHE A O 1
ATOM 1332 N N . SER A 1 173 ? 15.289 -5.062 -9.961 1 95.31 173 SER A N 1
ATOM 1333 C CA . SER A 1 173 ? 16.719 -4.77 -10.086 1 95.31 173 SER A CA 1
ATOM 1334 C C . SER A 1 173 ? 17.047 -3.377 -9.555 1 95.31 173 SER A C 1
ATOM 1336 O O . SER A 1 173 ? 16.172 -2.508 -9.5 1 95.31 173 SER A O 1
ATOM 1338 N N . PRO A 1 174 ? 18.281 -3.17 -9.117 1 89.31 174 PRO A N 1
ATOM 1339 C CA . PRO A 1 174 ? 18.656 -1.869 -8.562 1 89.31 174 PRO A CA 1
ATOM 1340 C C . PRO A 1 174 ? 18.344 -0.71 -9.5 1 89.31 174 PRO A C 1
ATOM 1342 O O . PRO A 1 174 ? 17.938 0.366 -9.055 1 89.31 174 PRO A O 1
ATOM 1345 N N . GLY A 1 175 ? 18.562 -0.861 -10.797 1 88.06 175 GLY A N 1
ATOM 1346 C CA . GLY A 1 175 ? 18.297 0.2 -11.758 1 88.06 175 GLY A CA 1
ATOM 1347 C C . GLY A 1 175 ? 16.812 0.463 -11.961 1 88.06 175 GLY A C 1
ATOM 1348 O O . GLY A 1 175 ? 16.422 1.564 -12.352 1 88.06 175 GLY A O 1
ATOM 1349 N N . TYR A 1 176 ? 15.984 -0.509 -11.617 1 93.06 176 TYR A N 1
ATOM 1350 C CA . TYR A 1 176 ? 14.555 -0.385 -11.898 1 93.06 176 TYR A CA 1
ATOM 1351 C C . TYR A 1 176 ? 13.797 0.085 -10.664 1 93.06 176 TYR A C 1
ATOM 1353 O O . TYR A 1 176 ? 12.719 0.673 -10.781 1 93.06 176 TYR A O 1
ATOM 1361 N N . ILE A 1 177 ? 14.32 -0.158 -9.531 1 89.69 177 ILE A N 1
ATOM 1362 C CA . ILE A 1 177 ? 13.633 0.165 -8.281 1 89.69 177 ILE A CA 1
ATOM 1363 C C . ILE A 1 177 ? 13.297 1.653 -8.25 1 89.69 177 ILE A C 1
ATOM 1365 O O . ILE A 1 177 ? 12.25 2.045 -7.734 1 89.69 177 ILE A O 1
ATOM 1369 N N . ALA A 1 178 ? 14.141 2.475 -8.797 1 87 178 ALA A N 1
ATOM 1370 C CA . ALA A 1 178 ? 13.938 3.922 -8.789 1 87 178 ALA A CA 1
ATOM 1371 C C . ALA A 1 178 ? 12.781 4.32 -9.703 1 87 178 ALA A C 1
ATOM 1373 O O . ALA A 1 178 ? 12.227 5.414 -9.57 1 87 178 ALA A O 1
ATOM 1374 N N . LYS A 1 179 ? 12.43 3.406 -10.562 1 91.5 179 LYS A N 1
ATOM 1375 C CA . LYS A 1 179 ? 11.367 3.689 -11.516 1 91.5 179 LYS A CA 1
ATOM 1376 C C . LYS A 1 179 ? 10 3.318 -10.945 1 91.5 179 LYS A C 1
ATOM 1378 O O . LYS A 1 179 ? 8.969 3.715 -11.484 1 91.5 179 LYS A O 1
ATOM 1383 N N . VAL A 1 180 ? 10.008 2.502 -9.922 1 94.62 180 VAL A N 1
ATOM 1384 C CA . VAL A 1 180 ? 8.742 2.143 -9.273 1 94.62 180 VAL A CA 1
ATOM 1385 C C . VAL A 1 180 ? 8.25 3.311 -8.43 1 94.62 180 VAL A C 1
ATOM 1387 O O . VAL A 1 180 ? 8.969 3.805 -7.559 1 94.62 180 VAL A O 1
ATOM 1390 N N . SER A 1 181 ? 7.027 3.748 -8.75 1 94.69 181 SER A N 1
ATOM 1391 C CA . SER A 1 181 ? 6.512 4.91 -8.039 1 94.69 181 SER A CA 1
ATOM 1392 C C . SER A 1 181 ? 6.32 4.609 -6.555 1 94.69 181 SER A C 1
ATOM 1394 O O . SER A 1 181 ? 6.176 3.451 -6.164 1 94.69 181 SER A O 1
ATOM 1396 N N . PHE A 1 182 ? 6.402 5.617 -5.758 1 96.06 182 PHE A N 1
ATOM 1397 C CA . PHE A 1 182 ? 6.133 5.492 -4.332 1 96.06 182 PHE A CA 1
ATOM 1398 C C . PHE A 1 182 ? 4.773 4.848 -4.09 1 96.06 182 PHE A C 1
ATOM 1400 O O . PHE A 1 182 ? 4.637 3.975 -3.23 1 96.06 182 PHE A O 1
ATOM 1407 N N . GLU A 1 183 ? 3.738 5.258 -4.832 1 96.56 183 GLU A N 1
ATOM 1408 C CA . GLU A 1 183 ? 2.389 4.719 -4.707 1 96.56 183 GLU A CA 1
ATOM 1409 C C . GLU A 1 183 ? 2.367 3.217 -4.977 1 96.56 183 GLU A C 1
ATOM 1411 O O . GLU A 1 183 ? 1.758 2.453 -4.227 1 96.56 183 GLU A O 1
ATOM 1416 N N . GLU A 1 184 ? 3.029 2.781 -6.016 1 96.19 184 GLU A N 1
ATOM 1417 C CA . GLU A 1 184 ? 3.082 1.364 -6.363 1 96.19 184 GLU A CA 1
ATOM 1418 C C . GLU A 1 184 ? 3.789 0.556 -5.277 1 96.19 184 GLU A C 1
ATOM 1420 O O . GLU A 1 184 ? 3.326 -0.522 -4.898 1 96.19 184 GLU A O 1
ATOM 1425 N N . ARG A 1 185 ? 4.906 1.069 -4.797 1 96.69 185 ARG A N 1
ATOM 1426 C CA . ARG A 1 185 ? 5.641 0.393 -3.732 1 96.69 185 ARG A CA 1
ATOM 1427 C C . ARG A 1 185 ? 4.777 0.232 -2.486 1 96.69 185 ARG A C 1
ATOM 1429 O O . ARG A 1 185 ? 4.707 -0.855 -1.91 1 96.69 185 ARG A O 1
ATOM 1436 N N . CYS A 1 186 ? 4.105 1.305 -2.135 1 97.62 186 CYS A N 1
ATOM 1437 C CA . CYS A 1 186 ? 3.232 1.257 -0.966 1 97.62 186 CYS A CA 1
ATOM 1438 C C . CYS A 1 186 ? 2.086 0.277 -1.181 1 97.62 186 CYS A C 1
ATOM 1440 O O . CYS A 1 186 ? 1.675 -0.418 -0.25 1 97.62 186 CYS A O 1
ATOM 1442 N N . ALA A 1 187 ? 1.574 0.254 -2.383 1 97.94 187 ALA A N 1
ATOM 1443 C CA . ALA A 1 187 ? 0.476 -0.665 -2.672 1 97.94 187 ALA A CA 1
ATOM 1444 C C . ALA A 1 187 ? 0.91 -2.115 -2.484 1 97.94 187 ALA A C 1
ATOM 1446 O O . ALA A 1 187 ? 0.179 -2.918 -1.899 1 97.94 187 ALA A O 1
ATOM 1447 N N . TRP A 1 188 ? 2.086 -2.43 -2.938 1 97.75 188 TRP A N 1
ATOM 1448 C CA . TRP A 1 188 ? 2.596 -3.785 -2.758 1 97.75 188 TRP A CA 1
ATOM 1449 C C . TRP A 1 188 ? 2.826 -4.09 -1.282 1 97.75 188 TRP A C 1
ATOM 1451 O O . TRP A 1 188 ? 2.449 -5.156 -0.794 1 97.75 188 TRP A O 1
ATOM 1461 N N . ILE A 1 189 ? 3.377 -3.158 -0.588 1 97.62 189 ILE A N 1
ATOM 1462 C CA . ILE A 1 189 ? 3.635 -3.326 0.838 1 97.62 189 ILE A CA 1
ATOM 1463 C C . ILE A 1 189 ? 2.312 -3.477 1.587 1 97.62 189 ILE A C 1
ATOM 1465 O O . ILE A 1 189 ? 2.184 -4.332 2.467 1 97.62 189 ILE A O 1
ATOM 1469 N N . GLY A 1 190 ? 1.382 -2.641 1.188 1 97.75 190 GLY A N 1
ATOM 1470 C CA . GLY A 1 190 ? 0.088 -2.689 1.85 1 97.75 190 GLY A CA 1
ATOM 1471 C C . GLY A 1 190 ? -0.635 -4.008 1.65 1 97.75 190 GLY A C 1
ATOM 1472 O O . GLY A 1 190 ? -1.277 -4.516 2.572 1 97.75 190 GLY A O 1
ATOM 1473 N N . SER A 1 191 ? -0.548 -4.523 0.452 1 97.5 191 SER A N 1
ATOM 1474 C CA . SER A 1 191 ? -1.135 -5.832 0.188 1 97.5 191 SER A CA 1
ATOM 1475 C C . SER A 1 191 ? -0.521 -6.902 1.083 1 97.5 191 SER A C 1
ATOM 1477 O O . SER A 1 191 ? -1.238 -7.707 1.68 1 97.5 191 SER A O 1
ATOM 1479 N N . ALA A 1 192 ? 0.729 -6.867 1.235 1 97.31 192 ALA A N 1
ATOM 1480 C CA . ALA A 1 192 ? 1.447 -7.84 2.057 1 97.31 192 ALA A CA 1
ATOM 1481 C C . ALA A 1 192 ? 1.128 -7.648 3.537 1 97.31 192 ALA A C 1
ATOM 1483 O O . ALA A 1 192 ? 0.863 -8.617 4.25 1 97.31 192 ALA A O 1
ATOM 1484 N N . ALA A 1 193 ? 1.111 -6.441 3.932 1 96.44 193 ALA A N 1
ATOM 1485 C CA . ALA A 1 193 ? 0.925 -6.105 5.34 1 96.44 193 ALA A CA 1
ATOM 1486 C C . ALA A 1 193 ? -0.495 -6.426 5.797 1 96.44 193 ALA A C 1
ATOM 1488 O O . ALA A 1 193 ? -0.76 -6.523 7 1 96.44 193 ALA A O 1
ATOM 1489 N N . SER A 1 194 ? -1.396 -6.59 4.887 1 96.56 194 SER A N 1
ATOM 1490 C CA . SER A 1 194 ? -2.793 -6.859 5.215 1 96.56 194 SER A CA 1
ATOM 1491 C C . SER A 1 194 ? -3.035 -8.352 5.402 1 96.56 194 SER A C 1
ATOM 1493 O O . SER A 1 194 ? -4.125 -8.766 5.812 1 96.56 194 SER A O 1
ATOM 1495 N N . MET A 1 195 ? -2.059 -9.148 5.121 1 97.5 195 MET A N 1
ATOM 1496 C CA . MET A 1 195 ? -2.182 -10.586 5.348 1 97.5 195 MET A CA 1
ATOM 1497 C C . MET A 1 195 ? -2.041 -10.922 6.828 1 97.5 195 MET A C 1
ATOM 1499 O O . MET A 1 195 ? -1.126 -10.43 7.492 1 97.5 195 MET A O 1
ATOM 1503 N N . ASN A 1 196 ? -2.902 -11.719 7.328 1 96.75 196 ASN A N 1
ATOM 1504 C CA . ASN A 1 196 ? -2.736 -12.102 8.727 1 96.75 196 ASN A CA 1
ATOM 1505 C C . ASN A 1 196 ? -1.604 -13.109 8.906 1 96.75 196 ASN A C 1
ATOM 1507 O O . ASN A 1 196 ? -1.154 -13.719 7.93 1 96.75 196 ASN A O 1
ATOM 1511 N N . THR A 1 197 ? -1.187 -13.242 10.102 1 95.5 197 THR A N 1
ATOM 1512 C CA . THR A 1 197 ? 0.004 -14.031 10.406 1 95.5 197 THR A CA 1
ATOM 1513 C C . THR A 1 197 ? -0.213 -15.5 10.062 1 95.5 197 THR A C 1
ATOM 1515 O O . THR A 1 197 ? 0.682 -16.156 9.523 1 95.5 197 THR A O 1
ATOM 1518 N N . ALA A 1 198 ? -1.371 -16.062 10.336 1 96.88 198 ALA A N 1
ATOM 1519 C CA . ALA A 1 198 ? -1.659 -17.453 10.008 1 96.88 198 ALA A CA 1
ATOM 1520 C C . ALA A 1 198 ? -1.566 -17.703 8.508 1 96.88 198 ALA A C 1
ATOM 1522 O O . ALA A 1 198 ? -0.938 -18.672 8.07 1 96.88 198 ALA A O 1
ATOM 1523 N N . ALA A 1 199 ? -2.176 -16.828 7.75 1 97.75 199 ALA A N 1
ATOM 1524 C CA . ALA A 1 199 ? -2.145 -16.953 6.297 1 97.75 199 ALA A CA 1
ATOM 1525 C C . ALA A 1 199 ? -0.711 -16.906 5.773 1 97.75 199 ALA A C 1
ATOM 1527 O O . ALA A 1 199 ? -0.326 -17.719 4.922 1 97.75 199 ALA A O 1
ATOM 1528 N N . ARG A 1 200 ? 0.097 -15.984 6.289 1 97.44 200 ARG A N 1
ATOM 1529 C CA . ARG A 1 200 ? 1.492 -15.891 5.871 1 97.44 200 ARG A CA 1
ATOM 1530 C C . ARG A 1 200 ? 2.246 -17.172 6.188 1 97.44 200 ARG A C 1
ATOM 1532 O O . ARG A 1 200 ? 2.943 -17.719 5.328 1 97.44 200 ARG A O 1
ATOM 1539 N N . THR A 1 201 ? 1.993 -17.656 7.355 1 96.69 201 THR A N 1
ATOM 1540 C CA . THR A 1 201 ? 2.705 -18.828 7.84 1 96.69 201 THR A CA 1
ATOM 1541 C C . THR A 1 201 ? 2.314 -20.078 7.031 1 96.69 201 THR A C 1
ATOM 1543 O O . THR A 1 201 ? 3.18 -20.766 6.496 1 96.69 201 THR A O 1
ATOM 1546 N N . PHE A 1 202 ? 1.078 -20.266 6.812 1 97.44 202 PHE A N 1
ATOM 1547 C CA . PHE A 1 202 ? 0.61 -21.516 6.227 1 97.44 202 PHE A CA 1
ATOM 1548 C C . PHE A 1 202 ? 0.761 -21.5 4.711 1 97.44 202 PHE A C 1
ATOM 1550 O O . PHE A 1 202 ? 0.924 -22.547 4.082 1 97.44 202 PHE A O 1
ATOM 1557 N N . SER A 1 203 ? 0.756 -20.312 4.117 1 96.62 203 SER A N 1
ATOM 1558 C CA . SER A 1 203 ? 0.948 -20.219 2.672 1 96.62 203 SER A CA 1
ATOM 1559 C C . SER A 1 203 ? 2.369 -20.609 2.277 1 96.62 203 SER A C 1
ATOM 1561 O O . SER A 1 203 ? 2.592 -21.172 1.204 1 96.62 203 SER A O 1
ATOM 1563 N N . ILE A 1 204 ? 3.303 -20.297 3.18 1 94.88 204 ILE A N 1
ATOM 1564 C CA . ILE A 1 204 ? 4.695 -20.484 2.783 1 94.88 204 ILE A CA 1
ATOM 1565 C C . ILE A 1 204 ? 5.215 -21.797 3.334 1 94.88 204 ILE A C 1
ATOM 1567 O O . ILE A 1 204 ? 6.203 -22.344 2.834 1 94.88 204 ILE A O 1
ATOM 1571 N N . SER A 1 205 ? 4.512 -22.453 4.273 1 94 205 SER A N 1
ATOM 1572 C CA . SER A 1 205 ? 5.066 -23.625 4.945 1 94 205 SER A CA 1
ATOM 1573 C C . SER A 1 205 ? 4.344 -24.891 4.516 1 94 205 SER A C 1
ATOM 1575 O O . SER A 1 205 ? 4.699 -26 4.953 1 94 205 SER A O 1
ATOM 1577 N N . ARG A 1 206 ? 3.395 -24.766 3.699 1 94.69 206 ARG A N 1
ATOM 1578 C CA . ARG A 1 206 ? 2.582 -25.922 3.344 1 94.69 206 ARG A CA 1
ATOM 1579 C C . ARG A 1 206 ? 3.416 -26.969 2.621 1 94.69 206 ARG A C 1
ATOM 1581 O O . ARG A 1 206 ? 4.379 -26.641 1.926 1 94.69 206 ARG A O 1
ATOM 1588 N N . THR A 1 207 ? 3.018 -28.234 2.732 1 92.75 207 THR A N 1
ATOM 1589 C CA . THR A 1 207 ? 3.656 -29.359 2.049 1 92.75 207 THR A CA 1
ATOM 1590 C C . THR A 1 207 ? 2.912 -29.688 0.761 1 92.75 207 THR A C 1
ATOM 1592 O O . THR A 1 207 ? 1.717 -29.422 0.637 1 92.75 207 THR A O 1
ATOM 1595 N N . GLN A 1 208 ? 3.658 -30.203 -0.164 1 95.56 208 GLN A N 1
ATOM 1596 C CA . GLN A 1 208 ? 3.098 -30.578 -1.458 1 95.56 208 GLN A CA 1
ATOM 1597 C C . GLN A 1 208 ? 3.678 -31.906 -1.945 1 95.56 208 GLN A C 1
ATOM 1599 O O . GLN A 1 208 ? 4.766 -32.312 -1.525 1 95.56 208 GLN A O 1
ATOM 1604 N N . ASP A 1 209 ? 2.857 -32.562 -2.705 1 95 209 ASP A N 1
ATOM 1605 C CA . ASP A 1 209 ? 3.289 -33.781 -3.422 1 95 209 ASP A CA 1
ATOM 1606 C C . ASP A 1 209 ? 3.588 -33.438 -4.887 1 95 209 ASP A C 1
ATOM 1608 O O . ASP A 1 209 ? 2.68 -33.125 -5.652 1 95 209 ASP A O 1
ATOM 1612 N N . GLU A 1 210 ? 4.816 -33.594 -5.242 1 96 210 GLU A N 1
ATOM 1613 C CA . GLU A 1 210 ? 5.246 -33.188 -6.574 1 96 210 GLU A CA 1
ATOM 1614 C C . GLU A 1 210 ? 5.059 -34.312 -7.59 1 96 210 GLU A C 1
ATOM 1616 O O . GLU A 1 210 ? 5.332 -34.156 -8.773 1 96 210 GLU A O 1
ATOM 1621 N N . THR A 1 211 ? 4.57 -35.469 -7.184 1 97.25 211 THR A N 1
ATOM 1622 C CA . THR A 1 211 ? 4.535 -36.688 -8 1 97.25 211 THR A CA 1
ATOM 1623 C C . THR A 1 211 ? 3.678 -36.469 -9.242 1 97.25 211 THR A C 1
ATOM 1625 O O . THR A 1 211 ? 4.062 -36.875 -10.344 1 97.25 211 THR A O 1
ATOM 1628 N N . ALA A 1 212 ? 2.564 -35.844 -9.078 1 97.44 212 ALA A N 1
ATOM 1629 C CA . ALA A 1 212 ? 1.664 -35.656 -10.219 1 97.44 212 ALA A CA 1
ATOM 1630 C C . ALA A 1 212 ? 2.32 -34.781 -11.297 1 97.44 212 ALA A C 1
ATOM 1632 O O . ALA A 1 212 ? 2.248 -35.125 -12.484 1 97.44 212 ALA A O 1
ATOM 1633 N N . LEU A 1 213 ? 2.969 -33.719 -10.922 1 97.69 213 LEU A N 1
ATOM 1634 C CA . LEU A 1 213 ? 3.637 -32.844 -11.891 1 97.69 213 LEU A CA 1
ATOM 1635 C C . LEU A 1 213 ? 4.793 -33.594 -12.562 1 97.69 213 LEU A C 1
ATOM 1637 O O . LEU A 1 213 ? 4.941 -33.531 -13.781 1 97.69 213 LEU A O 1
ATOM 1641 N N . LEU A 1 214 ? 5.52 -34.344 -11.797 1 96.75 214 LEU A N 1
ATOM 1642 C CA . LEU A 1 214 ? 6.648 -35.094 -12.328 1 96.75 214 LEU A CA 1
ATOM 1643 C C . LEU A 1 214 ? 6.176 -36.156 -13.32 1 96.75 214 LEU A C 1
ATOM 1645 O O . LEU A 1 214 ? 6.867 -36.438 -14.297 1 96.75 214 LEU A O 1
ATOM 1649 N N . SER A 1 215 ? 4.996 -36.688 -13.125 1 96.75 215 SER A N 1
ATOM 1650 C CA . SER A 1 215 ? 4.469 -37.75 -13.969 1 96.75 215 SER A CA 1
ATOM 1651 C C . SER A 1 215 ? 4.129 -37.25 -15.367 1 96.75 215 SER A C 1
ATOM 1653 O O . SER A 1 215 ? 3.996 -38.031 -16.312 1 96.75 215 SER A O 1
ATOM 1655 N N . VAL A 1 216 ? 3.996 -35.969 -15.477 1 95.81 216 VAL A N 1
ATOM 1656 C CA . VAL A 1 216 ? 3.617 -35.406 -16.781 1 95.81 216 VAL A CA 1
ATOM 1657 C C . VAL A 1 216 ? 4.734 -34.531 -17.312 1 95.81 216 VAL A C 1
ATOM 1659 O O . VAL A 1 216 ? 4.492 -33.625 -18.125 1 95.81 216 VAL A O 1
ATOM 1662 N N . SER A 1 217 ? 5.953 -34.688 -16.812 1 93.62 217 SER A N 1
ATOM 1663 C CA . SER A 1 217 ? 7.105 -33.844 -17.141 1 93.62 217 SER A CA 1
ATOM 1664 C C . SER A 1 217 ? 7.422 -33.906 -18.641 1 93.62 217 SER A C 1
ATOM 1666 O O . SER A 1 217 ? 7.973 -32.938 -19.188 1 93.62 217 SER A O 1
ATOM 1668 N N . LYS A 1 218 ? 7.027 -34.938 -19.312 1 89.94 218 LYS A N 1
ATOM 1669 C CA . LYS A 1 218 ? 7.336 -35.094 -20.734 1 89.94 218 LYS A CA 1
ATOM 1670 C C . LYS A 1 218 ? 6.164 -34.656 -21.609 1 89.94 218 LYS A C 1
ATOM 1672 O O . LYS A 1 218 ? 6.297 -34.562 -22.828 1 89.94 218 LYS A O 1
ATOM 1677 N N . GLU A 1 219 ? 5.09 -34.344 -21.016 1 92.06 219 GLU A N 1
ATOM 1678 C CA . GLU A 1 219 ? 3.881 -34.031 -21.766 1 92.06 219 GLU A CA 1
ATOM 1679 C C . GLU A 1 219 ? 3.479 -32.594 -21.594 1 92.06 219 GLU A C 1
ATOM 1681 O O . GLU A 1 219 ? 2.988 -31.953 -22.531 1 92.06 219 GLU A O 1
ATOM 1686 N N . LEU A 1 220 ? 3.656 -32.062 -20.469 1 95.31 220 LEU A N 1
ATOM 1687 C CA . LEU A 1 220 ? 3.213 -30.703 -20.141 1 95.31 220 LEU A CA 1
ATOM 1688 C C . LEU A 1 220 ? 4.227 -29.672 -20.625 1 95.31 220 LEU A C 1
ATOM 1690 O O . LEU A 1 220 ? 5.355 -29.641 -20.141 1 95.31 220 LEU A O 1
ATOM 1694 N N . PRO A 1 221 ? 3.857 -28.844 -21.641 1 96.38 221 PRO A N 1
ATOM 1695 C CA . PRO A 1 221 ? 4.777 -27.766 -22.031 1 96.38 221 PRO A CA 1
ATOM 1696 C C . PRO A 1 221 ? 5.039 -26.781 -20.891 1 96.38 221 PRO A C 1
ATOM 1698 O O . PRO A 1 221 ? 4.102 -26.344 -20.219 1 96.38 221 PRO A O 1
ATOM 1701 N N . ILE A 1 222 ? 6.312 -26.453 -20.656 1 97.81 222 ILE A N 1
ATOM 1702 C CA . ILE A 1 222 ? 6.699 -25.531 -19.594 1 97.81 222 ILE A CA 1
ATOM 1703 C C . ILE A 1 222 ? 7.641 -24.469 -20.141 1 97.81 222 ILE A C 1
ATOM 1705 O O . ILE A 1 222 ? 8.594 -24.781 -20.859 1 97.81 222 ILE A O 1
ATOM 1709 N N . LEU A 1 223 ? 7.336 -23.25 -19.891 1 98.25 223 LEU A N 1
ATOM 1710 C CA . LEU A 1 223 ? 8.219 -22.125 -20.172 1 98.25 223 LEU A CA 1
ATOM 1711 C C . LEU A 1 223 ? 8.695 -21.469 -18.875 1 98.25 223 LEU A C 1
ATOM 1713 O O . LEU A 1 223 ? 7.879 -20.984 -18.078 1 98.25 223 LEU A O 1
ATOM 1717 N N . CYS A 1 224 ? 9.984 -21.484 -18.641 1 97.94 224 CYS A N 1
ATOM 1718 C CA . CYS A 1 224 ? 10.586 -20.75 -17.531 1 97.94 224 CYS A CA 1
ATOM 1719 C C . CYS A 1 224 ? 11.211 -19.453 -18.031 1 97.94 224 CYS A C 1
ATOM 1721 O O . CYS A 1 224 ? 12.031 -19.469 -18.953 1 97.94 224 CYS A O 1
ATOM 1723 N N . ILE A 1 225 ? 10.781 -18.344 -17.5 1 97.69 225 ILE A N 1
ATOM 1724 C CA . ILE A 1 225 ? 11.391 -17.031 -17.734 1 97.69 225 ILE A CA 1
ATOM 1725 C C . ILE A 1 225 ? 12.094 -16.562 -16.469 1 97.69 225 ILE A C 1
ATOM 1727 O O . ILE A 1 225 ? 11.445 -16.094 -15.523 1 97.69 225 ILE A O 1
ATOM 1731 N N . GLN A 1 226 ? 13.438 -16.625 -16.516 1 96.88 226 GLN A N 1
ATOM 1732 C CA . GLN A 1 226 ? 14.242 -16.391 -15.328 1 96.88 226 GLN A CA 1
ATOM 1733 C C . GLN A 1 226 ? 15.133 -15.164 -15.492 1 96.88 226 GLN A C 1
ATOM 1735 O O . GLN A 1 226 ? 16.031 -15.141 -16.344 1 96.88 226 GLN A O 1
ATOM 1740 N N . ALA A 1 227 ? 14.844 -14.18 -14.656 1 96.25 227 ALA A N 1
ATOM 1741 C CA . ALA A 1 227 ? 15.75 -13.031 -14.633 1 96.25 227 ALA A CA 1
ATOM 1742 C C . ALA A 1 227 ? 17.031 -13.359 -13.867 1 96.25 227 ALA A C 1
ATOM 1744 O O . ALA A 1 227 ? 16.984 -13.992 -12.812 1 96.25 227 ALA A O 1
ATOM 1745 N N . THR A 1 228 ? 18.141 -12.852 -14.32 1 95.12 228 THR A N 1
ATOM 1746 C CA . THR A 1 228 ? 19.438 -13.312 -13.82 1 95.12 228 THR A CA 1
ATOM 1747 C C . THR A 1 228 ? 19.906 -12.453 -12.648 1 95.12 228 THR A C 1
ATOM 1749 O O . THR A 1 228 ? 20.859 -12.805 -11.961 1 95.12 228 THR A O 1
ATOM 1752 N N . GLY A 1 229 ? 19.266 -11.32 -12.422 1 94.81 229 GLY A N 1
ATOM 1753 C CA . GLY A 1 229 ? 19.625 -10.477 -11.289 1 94.81 229 GLY A CA 1
ATOM 1754 C C . GLY A 1 229 ? 18.781 -10.75 -10.062 1 94.81 229 GLY A C 1
ATOM 1755 O O . GLY A 1 229 ? 18.734 -9.93 -9.141 1 94.81 229 GLY A O 1
ATOM 1756 N N . ASP A 1 230 ? 18.047 -11.867 -10.023 1 96.31 230 ASP A N 1
ATOM 1757 C CA . ASP A 1 230 ? 17.203 -12.242 -8.891 1 96.31 230 ASP A CA 1
ATOM 1758 C C . ASP A 1 230 ? 18.047 -12.539 -7.652 1 96.31 230 ASP A C 1
ATOM 1760 O O . ASP A 1 230 ? 18.875 -13.453 -7.66 1 96.31 230 ASP A O 1
ATOM 1764 N N . LYS A 1 231 ? 17.812 -11.875 -6.578 1 95.5 231 LYS A N 1
ATOM 1765 C CA . LYS A 1 231 ? 18.578 -12.031 -5.344 1 95.5 231 LYS A CA 1
ATOM 1766 C C . LYS A 1 231 ? 18.016 -13.18 -4.5 1 95.5 231 LYS A C 1
ATOM 1768 O O . LYS A 1 231 ? 18.688 -13.648 -3.57 1 95.5 231 LYS A O 1
ATOM 1773 N N . LEU A 1 232 ? 16.859 -13.648 -4.828 1 97.25 232 LEU A N 1
ATOM 1774 C CA . LEU A 1 232 ? 16.156 -14.594 -3.957 1 97.25 232 LEU A CA 1
ATOM 1775 C C . LEU A 1 232 ? 16.5 -16.031 -4.336 1 97.25 232 LEU A C 1
ATOM 1777 O O . LEU A 1 232 ? 16.469 -16.922 -3.49 1 97.25 232 LEU A O 1
ATOM 1781 N N . MET A 1 233 ? 16.766 -16.25 -5.57 1 96.81 233 MET A N 1
ATOM 1782 C CA . MET A 1 233 ? 16.984 -17.609 -6.066 1 96.81 233 MET A CA 1
ATOM 1783 C C . MET A 1 233 ? 18.312 -17.719 -6.793 1 96.81 233 MET A C 1
ATOM 1785 O O . MET A 1 233 ? 18.703 -16.812 -7.523 1 96.81 233 MET A O 1
ATOM 1789 N N . GLU A 1 234 ? 18.984 -18.906 -6.605 1 96.81 234 GLU A N 1
ATOM 1790 C CA . GLU A 1 234 ? 20.172 -19.25 -7.383 1 96.81 234 GLU A CA 1
ATOM 1791 C C . GLU A 1 234 ? 19.797 -19.719 -8.789 1 96.81 234 GLU A C 1
ATOM 1793 O O . GLU A 1 234 ? 19.422 -20.875 -8.984 1 96.81 234 GLU A O 1
ATOM 1798 N N . GLN A 1 235 ? 20.094 -18.922 -9.75 1 95.38 235 GLN A N 1
ATOM 1799 C CA . GLN A 1 235 ? 19.578 -19.125 -11.102 1 95.38 235 GLN A CA 1
ATOM 1800 C C . GLN A 1 235 ? 20.156 -20.375 -11.734 1 95.38 235 GLN A C 1
ATOM 1802 O O . GLN A 1 235 ? 19.438 -21.125 -12.398 1 95.38 235 GLN A O 1
ATOM 1807 N N . ASP A 1 236 ? 21.469 -20.562 -11.562 1 96.5 236 ASP A N 1
ATOM 1808 C CA . ASP A 1 236 ? 22.094 -21.734 -12.172 1 96.5 236 ASP A CA 1
ATOM 1809 C C . ASP A 1 236 ? 21.578 -23.016 -11.539 1 96.5 236 ASP A C 1
ATOM 1811 O O . ASP A 1 236 ? 21.344 -24.016 -12.242 1 96.5 236 ASP A O 1
ATOM 1815 N N . LYS A 1 237 ? 21.391 -23 -10.234 1 97.5 237 LYS A N 1
ATOM 1816 C CA . LYS A 1 237 ? 20.828 -24.156 -9.562 1 97.5 237 LYS A CA 1
ATOM 1817 C C . LYS A 1 237 ? 19.391 -24.391 -9.992 1 97.5 237 LYS A C 1
ATOM 1819 O O . LYS A 1 237 ? 18.969 -25.531 -10.172 1 97.5 237 LYS A O 1
ATOM 1824 N N . HIS A 1 238 ? 18.672 -23.312 -10.141 1 97.5 238 HIS A N 1
ATOM 1825 C CA . HIS A 1 238 ? 17.297 -23.422 -10.602 1 97.5 238 HIS A CA 1
ATOM 1826 C C . HIS A 1 238 ? 17.219 -24.062 -11.977 1 97.5 238 HIS A C 1
ATOM 1828 O O . HIS A 1 238 ? 16.453 -25.016 -12.188 1 97.5 238 HIS A O 1
ATOM 1834 N N . GLU A 1 239 ? 18 -23.578 -12.883 1 96.88 239 GLU A N 1
ATOM 1835 C CA . GLU A 1 239 ? 18.016 -24.109 -14.242 1 96.88 239 GLU A CA 1
ATOM 1836 C C . GLU A 1 239 ? 18.391 -25.594 -14.25 1 96.88 239 GLU A C 1
ATOM 1838 O O . GLU A 1 239 ? 17.75 -26.391 -14.922 1 96.88 239 GLU A O 1
ATOM 1843 N N . ALA A 1 240 ? 19.422 -25.906 -13.523 1 96.81 240 ALA A N 1
ATOM 1844 C CA . ALA A 1 240 ? 19.875 -27.297 -13.453 1 96.81 240 ALA A CA 1
ATOM 1845 C C . ALA A 1 240 ? 18.766 -28.203 -12.914 1 96.81 240 ALA A C 1
ATOM 1847 O O . ALA A 1 240 ? 18.516 -29.281 -13.438 1 96.81 240 ALA A O 1
ATOM 1848 N N . PHE A 1 241 ? 18.141 -27.719 -11.875 1 97.06 241 PHE A N 1
ATOM 1849 C CA . PHE A 1 241 ? 17.031 -28.469 -11.266 1 97.06 241 PHE A CA 1
ATOM 1850 C C . PHE A 1 241 ? 15.906 -28.688 -12.258 1 97.06 241 PHE A C 1
ATOM 1852 O O . PHE A 1 241 ? 15.43 -29.812 -12.43 1 97.06 241 PHE A O 1
ATOM 1859 N N . MET A 1 242 ? 15.492 -27.641 -12.922 1 97.25 242 MET A N 1
ATOM 1860 C CA . MET A 1 242 ? 14.375 -27.703 -13.859 1 97.25 242 MET A CA 1
ATOM 1861 C C . MET A 1 242 ? 14.703 -28.625 -15.039 1 97.25 242 MET A C 1
ATOM 1863 O O . MET A 1 242 ? 13.875 -29.438 -15.445 1 97.25 242 MET A O 1
ATOM 1867 N N . LYS A 1 243 ? 15.859 -28.516 -15.578 1 96.25 243 LYS A N 1
ATOM 1868 C CA . LYS A 1 243 ? 16.266 -29.344 -16.719 1 96.25 243 LYS A CA 1
ATOM 1869 C C . LYS A 1 243 ? 16.359 -30.812 -16.312 1 96.25 243 LYS A C 1
ATOM 1871 O O . LYS A 1 243 ? 16 -31.688 -17.094 1 96.25 243 LYS A O 1
ATOM 1876 N N . ARG A 1 244 ? 16.828 -31.047 -15.125 1 95.31 244 ARG A N 1
ATOM 1877 C CA . ARG A 1 244 ? 16.953 -32.406 -14.625 1 95.31 244 ARG A CA 1
ATOM 1878 C C . ARG A 1 244 ? 15.594 -33.094 -14.539 1 95.31 244 ARG A C 1
ATOM 1880 O O . ARG A 1 244 ? 15.469 -34.281 -14.828 1 95.31 244 ARG A O 1
ATOM 1887 N N . HIS A 1 245 ? 14.602 -32.344 -14.203 1 95.38 245 HIS A N 1
ATOM 1888 C CA . HIS A 1 245 ? 13.328 -32.969 -13.859 1 95.38 245 HIS A CA 1
ATOM 1889 C C . HIS A 1 245 ? 12.344 -32.875 -15.016 1 95.38 245 HIS A C 1
ATOM 1891 O O . HIS A 1 245 ? 11.438 -33.719 -15.133 1 95.38 245 HIS A O 1
ATOM 1897 N N . PHE A 1 246 ? 12.461 -31.875 -15.906 1 94.94 246 PHE A N 1
ATOM 1898 C CA . PHE A 1 246 ? 11.406 -31.656 -16.891 1 94.94 246 PHE A CA 1
ATOM 1899 C C . PHE A 1 246 ? 11.938 -31.812 -18.297 1 94.94 246 PHE A C 1
ATOM 1901 O O . PHE A 1 246 ? 11.164 -31.859 -19.266 1 94.94 246 PHE A O 1
ATOM 1908 N N . GLY A 1 247 ? 13.195 -31.938 -18.484 1 85.81 247 GLY A N 1
ATOM 1909 C CA . GLY A 1 247 ? 13.836 -32.406 -19.703 1 85.81 247 GLY A CA 1
ATOM 1910 C C . GLY A 1 247 ? 13.492 -31.547 -20.906 1 85.81 247 GLY A C 1
ATOM 1911 O O . GLY A 1 247 ? 13.578 -30.312 -20.859 1 85.81 247 GLY A O 1
ATOM 1912 N N . ASP A 1 248 ? 13.094 -32.219 -21.984 1 81.5 248 ASP A N 1
ATOM 1913 C CA . ASP A 1 248 ? 13.016 -31.625 -23.312 1 81.5 248 ASP A CA 1
ATOM 1914 C C . ASP A 1 248 ? 11.766 -30.766 -23.469 1 81.5 248 ASP A C 1
ATOM 1916 O O . ASP A 1 248 ? 11.68 -29.953 -24.375 1 81.5 248 ASP A O 1
ATOM 1920 N N . ASN A 1 249 ? 10.828 -30.891 -22.641 1 84.5 249 ASN A N 1
ATOM 1921 C CA . ASN A 1 249 ? 9.602 -30.109 -22.734 1 84.5 249 ASN A CA 1
ATOM 1922 C C . ASN A 1 249 ? 9.734 -28.75 -22.047 1 84.5 249 ASN A C 1
ATOM 1924 O O . ASN A 1 249 ? 8.805 -27.953 -22.078 1 84.5 249 ASN A O 1
ATOM 1928 N N . LEU A 1 250 ? 10.867 -28.562 -21.516 1 95.12 250 LEU A N 1
ATOM 1929 C CA . LEU A 1 250 ? 11.156 -27.312 -20.812 1 95.12 250 LEU A CA 1
ATOM 1930 C C . LEU A 1 250 ? 11.836 -26.312 -21.734 1 95.12 250 LEU A C 1
ATOM 1932 O O . LEU A 1 250 ? 12.859 -26.609 -22.344 1 95.12 250 LEU A O 1
ATOM 1936 N N . ASP A 1 251 ? 11.195 -25.172 -21.969 1 96.06 251 ASP A N 1
ATOM 1937 C CA . ASP A 1 251 ? 11.836 -24 -22.531 1 96.06 251 ASP A CA 1
ATOM 1938 C C . ASP A 1 251 ? 12.328 -23.062 -21.438 1 96.06 251 ASP A C 1
ATOM 1940 O O . ASP A 1 251 ? 11.531 -22.516 -20.672 1 96.06 251 ASP A O 1
ATOM 1944 N N . TYR A 1 252 ? 13.602 -22.922 -21.344 1 97.12 252 TYR A N 1
ATOM 1945 C CA . TYR A 1 252 ? 14.195 -22.094 -20.312 1 97.12 252 TYR A CA 1
ATOM 1946 C C . TYR A 1 252 ? 14.805 -20.828 -20.906 1 97.12 252 TYR A C 1
ATOM 1948 O O . TYR A 1 252 ? 15.773 -20.891 -21.656 1 97.12 252 TYR A O 1
ATOM 1956 N N . GLN A 1 253 ? 14.211 -19.672 -20.578 1 97.06 253 GLN A N 1
ATOM 1957 C CA . GLN A 1 253 ? 14.664 -18.375 -21.062 1 97.06 253 GLN A CA 1
ATOM 1958 C C . GLN A 1 253 ? 15.172 -17.5 -19.922 1 97.06 253 GLN A C 1
ATOM 1960 O O . GLN A 1 253 ? 14.562 -17.438 -18.859 1 97.06 253 GLN A O 1
ATOM 1965 N N . ARG A 1 254 ? 16.297 -16.844 -20.234 1 96.56 254 ARG A N 1
ATOM 1966 C CA . ARG A 1 254 ? 16.875 -15.938 -19.25 1 96.56 254 ARG A CA 1
ATOM 1967 C C . ARG A 1 254 ? 16.656 -14.484 -19.641 1 96.56 254 ARG A C 1
ATOM 1969 O O . ARG A 1 254 ? 16.734 -14.141 -20.828 1 96.56 254 ARG A O 1
ATOM 1976 N N . ILE A 1 255 ? 16.359 -13.633 -18.719 1 96 255 ILE A N 1
ATOM 1977 C CA . ILE A 1 255 ? 16.344 -12.188 -18.891 1 96 255 ILE A CA 1
ATOM 1978 C C . ILE A 1 255 ? 17.5 -11.562 -18.125 1 96 255 ILE A C 1
ATOM 1980 O O . ILE A 1 255 ? 17.484 -11.508 -16.891 1 96 255 ILE A O 1
ATOM 1984 N N . PRO A 1 256 ? 18.453 -11.016 -18.828 1 94.56 256 PRO A N 1
ATOM 1985 C CA . PRO A 1 256 ? 19.625 -10.477 -18.156 1 94.56 256 PRO A CA 1
ATOM 1986 C C . PRO A 1 256 ? 19.312 -9.273 -17.281 1 94.56 256 PRO A C 1
ATOM 1988 O O . PRO A 1 256 ? 18.594 -8.359 -17.703 1 94.56 256 PRO A O 1
ATOM 1991 N N . GLY A 1 257 ? 19.766 -9.305 -16.047 1 92.88 257 GLY A N 1
ATOM 1992 C CA . GLY A 1 257 ? 19.797 -8.148 -15.172 1 92.88 257 GLY A CA 1
ATOM 1993 C C . GLY A 1 257 ? 18.5 -7.914 -14.438 1 92.88 257 GLY A C 1
ATOM 1994 O O . GLY A 1 257 ? 18.406 -7.023 -13.594 1 92.88 257 GLY A O 1
ATOM 1995 N N . GLY A 1 258 ? 17.438 -8.547 -14.703 1 94.88 258 GLY A N 1
ATOM 1996 C CA . GLY A 1 258 ? 16.156 -8.344 -14.062 1 94.88 258 GLY A CA 1
ATOM 1997 C C . GLY A 1 258 ? 16.109 -8.891 -12.648 1 94.88 258 GLY A C 1
ATOM 1998 O O . GLY A 1 258 ? 16.875 -9.797 -12.297 1 94.88 258 GLY A O 1
ATOM 1999 N N . GLY A 1 259 ? 15.289 -8.258 -11.812 1 96.38 259 GLY A N 1
ATOM 2000 C CA . GLY A 1 259 ? 15.062 -8.758 -10.461 1 96.38 259 GLY A CA 1
ATOM 2001 C C . GLY A 1 259 ? 14.062 -9.898 -10.414 1 96.38 259 GLY A C 1
ATOM 2002 O O . GLY A 1 259 ? 13.953 -10.68 -11.367 1 96.38 259 GLY A O 1
ATOM 2003 N N . HIS A 1 260 ? 13.445 -10.07 -9.297 1 98 260 HIS A N 1
ATOM 2004 C CA . HIS A 1 260 ? 12.57 -11.203 -9.039 1 98 260 HIS A CA 1
ATOM 2005 C C . HIS A 1 260 ? 11.258 -11.078 -9.812 1 98 260 HIS A C 1
ATOM 2007 O O . HIS A 1 260 ? 10.531 -12.062 -9.977 1 98 260 HIS A O 1
ATOM 2013 N N . ALA A 1 261 ? 10.906 -9.883 -10.242 1 97.88 261 ALA A N 1
ATOM 2014 C CA . ALA A 1 261 ? 9.664 -9.664 -10.977 1 97.88 261 ALA A CA 1
ATOM 2015 C C . ALA A 1 261 ? 9.938 -9.219 -12.406 1 97.88 261 ALA A C 1
ATOM 2017 O O . ALA A 1 261 ? 9.57 -8.109 -12.805 1 97.88 261 ALA A O 1
ATOM 2018 N N . PRO A 1 262 ? 10.391 -10.109 -13.258 1 96.94 262 PRO A N 1
ATOM 2019 C CA . PRO A 1 262 ? 10.766 -9.727 -14.617 1 96.94 262 PRO A CA 1
ATOM 2020 C C . PRO A 1 262 ? 9.57 -9.281 -15.461 1 96.94 262 PRO A C 1
ATOM 2022 O O . PRO A 1 262 ? 9.727 -8.461 -16.375 1 96.94 262 PRO A O 1
ATOM 2025 N N . PHE A 1 263 ? 8.383 -9.797 -15.188 1 97.44 263 PHE A N 1
ATOM 2026 C CA . PHE A 1 263 ? 7.176 -9.453 -15.922 1 97.44 263 PHE A CA 1
ATOM 2027 C C . PHE A 1 263 ? 6.805 -7.992 -15.695 1 97.44 263 PHE A C 1
ATOM 2029 O O . PHE A 1 263 ? 6.113 -7.387 -16.516 1 97.44 263 PHE A O 1
ATOM 2036 N N . TYR A 1 264 ? 7.23 -7.504 -14.555 1 97.31 264 TYR A N 1
ATOM 2037 C CA . TYR A 1 264 ? 6.953 -6.109 -14.227 1 97.31 264 TYR A CA 1
ATOM 2038 C C . TYR A 1 264 ? 8.023 -5.191 -14.805 1 97.31 264 TYR A C 1
ATOM 2040 O O . TYR A 1 264 ? 7.719 -4.094 -15.281 1 97.31 264 TYR A O 1
ATOM 2048 N N . GLU A 1 265 ? 9.258 -5.609 -14.852 1 97.19 265 GLU A N 1
ATOM 2049 C CA . GLU A 1 265 ? 10.398 -4.812 -15.297 1 97.19 265 GLU A CA 1
ATOM 2050 C C . GLU A 1 265 ? 10.477 -4.773 -16.828 1 97.19 265 GLU A C 1
ATOM 2052 O O . GLU A 1 265 ? 10.867 -3.76 -17.406 1 97.19 265 GLU A O 1
ATOM 2057 N N . PHE A 1 266 ? 10.125 -5.91 -17.422 1 96.44 266 PHE A N 1
ATOM 2058 C CA . PHE A 1 266 ? 10.266 -6.059 -18.875 1 96.44 266 PHE A CA 1
ATOM 2059 C C . PHE A 1 266 ? 8.961 -6.531 -19.5 1 96.44 266 PHE A C 1
ATOM 2061 O O . PHE A 1 266 ? 8.938 -7.535 -20.203 1 96.44 266 PHE A O 1
ATOM 2068 N N . PRO A 1 267 ? 7.922 -5.742 -19.359 1 97 267 PRO A N 1
ATOM 2069 C CA . PRO A 1 267 ? 6.602 -6.238 -19.75 1 97 267 PRO A CA 1
ATOM 2070 C C . PRO A 1 267 ? 6.512 -6.531 -21.25 1 97 267 PRO A C 1
ATOM 2072 O O . PRO A 1 267 ? 5.918 -7.531 -21.656 1 97 267 PRO A O 1
ATOM 2075 N N . GLU A 1 268 ? 7.113 -5.707 -22.109 1 96.38 268 GLU A N 1
ATOM 2076 C CA . GLU A 1 268 ? 7.016 -5.918 -23.547 1 96.38 268 GLU A CA 1
ATOM 2077 C C . GLU A 1 268 ? 7.68 -7.23 -23.953 1 96.38 268 GLU A C 1
ATOM 2079 O O . GLU A 1 268 ? 7.094 -8.016 -24.703 1 96.38 268 GLU A O 1
ATOM 2084 N N . THR A 1 269 ? 8.852 -7.453 -23.422 1 96.75 269 THR A N 1
ATOM 2085 C CA . THR A 1 269 ? 9.602 -8.672 -23.734 1 96.75 269 THR A CA 1
ATOM 2086 C C . THR A 1 269 ? 8.859 -9.898 -23.219 1 96.75 269 THR A C 1
ATOM 2088 O O . THR A 1 269 ? 8.664 -10.867 -23.953 1 96.75 269 THR A O 1
ATOM 2091 N N . VAL A 1 270 ? 8.422 -9.828 -22.031 1 97.31 270 VAL A N 1
ATOM 2092 C CA . VAL A 1 270 ? 7.797 -10.961 -21.359 1 97.31 270 VAL A CA 1
ATOM 2093 C C . VAL A 1 270 ? 6.445 -11.273 -22.016 1 97.31 270 VAL A C 1
ATOM 2095 O O . VAL A 1 270 ? 6.113 -12.438 -22.25 1 97.31 270 VAL A O 1
ATOM 2098 N N . ASN A 1 271 ? 5.676 -10.219 -22.281 1 97.62 271 ASN A N 1
ATOM 2099 C CA . ASN A 1 271 ? 4.371 -10.422 -22.891 1 97.62 271 ASN A CA 1
ATOM 2100 C C . ASN A 1 271 ? 4.488 -11.086 -24.25 1 97.62 271 ASN A C 1
ATOM 2102 O O . ASN A 1 271 ? 3.676 -11.945 -24.609 1 97.62 271 ASN A O 1
ATOM 2106 N N . SER A 1 272 ? 5.504 -10.75 -25 1 97.25 272 SER A N 1
ATOM 2107 C CA . SER A 1 272 ? 5.75 -11.391 -26.297 1 97.25 272 SER A CA 1
ATOM 2108 C C . SER A 1 272 ? 6.078 -12.875 -26.109 1 97.25 272 SER A C 1
ATOM 2110 O O . SER A 1 272 ? 5.598 -13.719 -26.875 1 97.25 272 SER A O 1
ATOM 2112 N N . MET A 1 273 ? 6.848 -13.195 -25.125 1 97.56 273 MET A N 1
ATOM 2113 C CA . MET A 1 273 ? 7.203 -14.578 -24.844 1 97.56 273 MET A CA 1
ATOM 2114 C C . MET A 1 273 ? 5.973 -15.383 -24.438 1 97.56 273 MET A C 1
ATOM 2116 O O . MET A 1 273 ? 5.828 -16.547 -24.844 1 97.56 273 MET A O 1
ATOM 2120 N N . ILE A 1 274 ? 5.098 -14.75 -23.656 1 97.94 274 ILE A N 1
ATOM 2121 C CA . ILE A 1 274 ? 3.865 -15.398 -23.219 1 97.94 274 ILE A CA 1
ATOM 2122 C C . ILE A 1 274 ? 3.01 -15.75 -24.438 1 97.94 274 ILE A C 1
ATOM 2124 O O . ILE A 1 274 ? 2.572 -16.891 -24.594 1 97.94 274 ILE A O 1
ATOM 2128 N N . ILE A 1 275 ? 2.803 -14.805 -25.312 1 97.19 275 ILE A N 1
ATOM 2129 C CA . ILE A 1 275 ? 1.947 -14.984 -26.484 1 97.19 275 ILE A CA 1
ATOM 2130 C C . ILE A 1 275 ? 2.521 -16.078 -27.391 1 97.19 275 ILE A C 1
ATOM 2132 O O . ILE A 1 275 ? 1.798 -16.969 -27.828 1 97.19 275 ILE A O 1
ATOM 2136 N N . GLU A 1 276 ? 3.809 -16.031 -27.609 1 96.88 276 GLU A N 1
ATOM 2137 C CA . GLU A 1 276 ? 4.461 -17.016 -28.469 1 96.88 276 GLU A CA 1
ATOM 2138 C C . GLU A 1 276 ? 4.316 -18.422 -27.906 1 96.88 276 GLU A C 1
ATOM 2140 O O . GLU A 1 276 ? 4.008 -19.359 -28.625 1 96.88 276 GLU A O 1
ATOM 2145 N N . PHE A 1 277 ? 4.551 -18.531 -26.703 1 97.75 277 PHE A N 1
ATOM 2146 C CA . PHE A 1 277 ? 4.453 -19.828 -26.047 1 97.75 277 PHE A CA 1
ATOM 2147 C C . PHE A 1 277 ? 3.033 -20.375 -26.141 1 97.75 277 PHE A C 1
ATOM 2149 O O . PHE A 1 277 ? 2.832 -21.547 -26.469 1 97.75 277 PHE A O 1
ATOM 2156 N N . ILE A 1 278 ? 2.09 -19.547 -25.812 1 96.88 278 ILE A N 1
ATOM 2157 C CA . ILE A 1 278 ? 0.693 -19.969 -25.766 1 96.88 278 ILE A CA 1
ATOM 2158 C C . ILE A 1 278 ? 0.223 -20.359 -27.172 1 96.88 278 ILE A C 1
ATOM 2160 O O . ILE A 1 278 ? -0.511 -21.328 -27.328 1 96.88 278 ILE A O 1
ATOM 2164 N N . GLN A 1 279 ? 0.629 -19.641 -28.109 1 92.81 279 GLN A N 1
ATOM 2165 C CA . GLN A 1 279 ? 0.308 -20 -29.484 1 92.81 279 GLN A CA 1
ATOM 2166 C C . GLN A 1 279 ? 0.861 -21.375 -29.844 1 92.81 279 GLN A C 1
ATOM 2168 O O . GLN A 1 279 ? 0.176 -22.172 -30.469 1 92.81 279 GLN A O 1
ATOM 2173 N N . ARG A 1 280 ? 2.018 -21.594 -29.438 1 93.06 280 ARG A N 1
ATOM 2174 C CA . ARG A 1 280 ? 2.627 -22.891 -29.688 1 93.06 280 ARG A CA 1
ATOM 2175 C C . ARG A 1 280 ? 1.847 -24 -28.984 1 93.06 280 ARG A C 1
ATOM 2177 O O . ARG A 1 280 ? 1.628 -25.078 -29.562 1 93.06 280 ARG A O 1
ATOM 2184 N N . VAL A 1 281 ? 1.476 -23.797 -27.781 1 93 281 VAL A N 1
ATOM 2185 C CA . VAL A 1 281 ? 0.764 -24.781 -26.969 1 93 281 VAL A CA 1
ATOM 2186 C C . VAL A 1 281 ? -0.593 -25.078 -27.594 1 93 281 VAL A C 1
ATOM 2188 O O . VAL A 1 281 ? -1.005 -26.234 -27.672 1 93 281 VAL A O 1
ATOM 2191 N N . TYR A 1 282 ? -1.271 -24.078 -28.062 1 86.5 282 TYR A N 1
ATOM 2192 C CA . TYR A 1 282 ? -2.615 -24.266 -28.594 1 86.5 282 TYR A CA 1
ATOM 2193 C C . TYR A 1 282 ? -2.57 -24.734 -30.047 1 86.5 282 TYR A C 1
ATOM 2195 O O . TYR A 1 282 ? -3.531 -25.328 -30.547 1 86.5 282 TYR A O 1
ATOM 2203 N N . ASP A 1 283 ? -1.585 -24.375 -30.766 1 77.25 283 ASP A N 1
ATOM 2204 C CA . ASP A 1 283 ? -1.4 -24.938 -32.094 1 77.25 283 ASP A CA 1
ATOM 2205 C C . ASP A 1 283 ? -1.14 -26.438 -32.031 1 77.25 283 ASP A C 1
ATOM 2207 O O . ASP A 1 283 ? -1.605 -27.203 -32.875 1 77.25 283 ASP A O 1
ATOM 2211 N N . ILE A 1 284 ? -0.359 -26.812 -31.094 1 59.62 284 ILE A N 1
ATOM 2212 C CA . ILE A 1 284 ? -0.088 -28.234 -30.906 1 59.62 284 ILE A CA 1
ATOM 2213 C C . ILE A 1 284 ? -1.382 -28.969 -30.547 1 59.62 284 ILE A C 1
ATOM 2215 O O . ILE A 1 284 ? -1.632 -30.062 -31.031 1 59.62 284 ILE A O 1
ATOM 2219 N N . GLY A 1 285 ? -2.201 -28.375 -29.672 1 54.84 285 GLY A N 1
ATOM 2220 C CA . GLY A 1 285 ? -3.465 -29.016 -29.328 1 54.84 285 GLY A CA 1
ATOM 2221 C C . GLY A 1 285 ? -4.414 -29.125 -30.516 1 54.84 285 GLY A C 1
ATOM 2222 O O . GLY A 1 285 ? -5.312 -29.969 -30.516 1 54.84 285 GLY A O 1
ATOM 2223 N N . VAL A 1 286 ? -4.461 -28.156 -31.453 1 48.78 286 VAL A N 1
ATOM 2224 C CA . VAL A 1 286 ? -5.309 -28.172 -32.656 1 48.78 286 VAL A CA 1
ATOM 2225 C C . VAL A 1 286 ? -4.777 -29.203 -33.656 1 48.78 286 VAL A C 1
ATOM 2227 O O . VAL A 1 286 ? -5.332 -29.359 -34.75 1 48.78 286 VAL A O 1
ATOM 2230 N N . ASP A 1 287 ? -3.662 -29.734 -33.656 1 39.59 287 ASP A N 1
ATOM 2231 C CA . ASP A 1 287 ? -3.287 -30.766 -34.594 1 39.59 287 ASP A CA 1
ATOM 2232 C C . ASP A 1 287 ? -4.34 -31.875 -34.656 1 39.59 287 ASP A C 1
ATOM 2234 O O . ASP A 1 287 ? -4.781 -32.375 -33.625 1 39.59 287 ASP A O 1
ATOM 2238 N N . THR A 1 288 ? -4.746 -32.219 -35.938 1 33.69 288 THR A N 1
ATOM 2239 C CA . THR A 1 288 ? -5.652 -32.719 -36.969 1 33.69 288 THR A CA 1
ATOM 2240 C C . THR A 1 288 ? -5.809 -34.219 -36.875 1 33.69 288 THR A C 1
ATOM 2242 O O . THR A 1 288 ? -4.852 -34.969 -37.094 1 33.69 288 THR A O 1
ATOM 2245 N N . GLY A 1 289 ? -6.25 -34.719 -35.875 1 28.17 289 GLY A N 1
ATOM 2246 C CA . GLY A 1 289 ? -6.902 -35.938 -36.312 1 28.17 289 GLY A CA 1
ATOM 2247 C C . GLY A 1 289 ? -7.5 -35.844 -37.719 1 28.17 289 GLY A C 1
ATOM 2248 O O . GLY A 1 289 ? -8.539 -35.188 -37.906 1 28.17 289 GLY A O 1
ATOM 2249 N N . LEU A 1 290 ? -6.688 -35.469 -38.688 1 25.48 290 LEU A N 1
ATOM 2250 C CA . LEU A 1 290 ? -7.023 -36.156 -39.938 1 25.48 290 LEU A CA 1
ATOM 2251 C C . LEU A 1 290 ? -6.598 -37.625 -39.844 1 25.48 290 LEU A C 1
ATOM 2253 O O . LEU A 1 290 ? -5.535 -37.938 -39.312 1 25.48 290 LEU A O 1
ATOM 2257 N N . MET B 1 1 ? 5.082 12.461 -10.047 1 52.44 1 MET B N 1
ATOM 2258 C CA . MET B 1 1 ? 5.375 13.68 -9.297 1 52.44 1 MET B CA 1
ATOM 2259 C C . MET B 1 1 ? 6.836 13.719 -8.859 1 52.44 1 MET B C 1
ATOM 2261 O O . MET B 1 1 ? 7.371 12.727 -8.375 1 52.44 1 MET B O 1
ATOM 2265 N N . SER B 1 2 ? 7.52 14.672 -9.492 1 71 2 SER B N 1
ATOM 2266 C CA . SER B 1 2 ? 8.961 14.703 -9.234 1 71 2 SER B CA 1
ATOM 2267 C C . SER B 1 2 ? 9.266 15.32 -7.879 1 71 2 SER B C 1
ATOM 2269 O O . SER B 1 2 ? 9.18 16.547 -7.711 1 71 2 SER B O 1
ATOM 2271 N N . GLY B 1 3 ? 9.078 14.547 -6.742 1 92.81 3 GLY B N 1
ATOM 2272 C CA . GLY B 1 3 ? 9.422 15.031 -5.414 1 92.81 3 GLY B CA 1
ATOM 2273 C C . GLY B 1 3 ? 10.922 15.148 -5.195 1 92.81 3 GLY B C 1
ATOM 2274 O O . GLY B 1 3 ? 11.711 14.797 -6.074 1 92.81 3 GLY B O 1
ATOM 2275 N N . GLN B 1 4 ? 11.344 15.953 -4.215 1 97.06 4 GLN B N 1
ATOM 2276 C CA . GLN B 1 4 ? 12.742 16.094 -3.824 1 97.06 4 GLN B CA 1
ATOM 2277 C C . GLN B 1 4 ? 12.906 15.992 -2.311 1 97.06 4 GLN B C 1
ATOM 2279 O O . GLN B 1 4 ? 11.938 16.125 -1.564 1 97.06 4 GLN B O 1
ATOM 2284 N N . PHE B 1 5 ? 14.102 15.703 -1.924 1 98.31 5 PHE B N 1
ATOM 2285 C CA . PHE B 1 5 ? 14.43 15.672 -0.504 1 98.31 5 PHE B CA 1
ATOM 2286 C C . PHE B 1 5 ? 15.047 17 -0.066 1 98.31 5 PHE B C 1
ATOM 2288 O O . PHE B 1 5 ? 15.945 17.516 -0.729 1 98.31 5 PHE B O 1
ATOM 2295 N N . ILE B 1 6 ? 14.523 17.5 0.956 1 98.69 6 ILE B N 1
ATOM 2296 C CA . ILE B 1 6 ? 14.992 18.734 1.573 1 98.69 6 ILE B CA 1
ATOM 2297 C C . ILE B 1 6 ? 15.633 18.422 2.924 1 98.69 6 ILE B C 1
ATOM 2299 O O . ILE B 1 6 ? 15.086 17.656 3.717 1 98.69 6 ILE B O 1
ATOM 2303 N N . THR B 1 7 ? 16.766 18.984 3.232 1 98.75 7 THR B N 1
ATOM 2304 C CA . THR B 1 7 ? 17.422 18.766 4.512 1 98.75 7 THR B CA 1
ATOM 2305 C C . THR B 1 7 ? 16.969 19.797 5.543 1 98.75 7 THR B C 1
ATOM 2307 O O . THR B 1 7 ? 17.125 21 5.336 1 98.75 7 THR B O 1
ATOM 2310 N N . SER B 1 8 ? 16.406 19.312 6.574 1 98.69 8 SER B N 1
ATOM 2311 C CA . SER B 1 8 ? 16 20.188 7.68 1 98.69 8 SER B CA 1
ATOM 2312 C C . SER B 1 8 ? 17.203 20.625 8.508 1 98.69 8 SER B C 1
ATOM 2314 O O . SER B 1 8 ? 18.344 20.219 8.234 1 98.69 8 SER B O 1
ATOM 2316 N N . GLN B 1 9 ? 16.969 21.484 9.438 1 98 9 GLN B N 1
ATOM 2317 C CA . GLN B 1 9 ? 18.031 22.109 10.219 1 98 9 GLN B CA 1
ATOM 2318 C C . GLN B 1 9 ? 18.844 21.062 10.977 1 98 9 GLN B C 1
ATOM 2320 O O . GLN B 1 9 ? 20.062 21.219 11.148 1 98 9 GLN B O 1
ATOM 2325 N N . ASP B 1 10 ? 18.203 20 11.406 1 98.31 10 ASP B N 1
ATOM 2326 C CA . ASP B 1 10 ? 18.891 19 12.219 1 98.31 10 ASP B CA 1
ATOM 2327 C C . ASP B 1 10 ? 19.484 17.891 11.344 1 98.31 10 ASP B C 1
ATOM 2329 O O . ASP B 1 10 ? 19.953 16.875 11.852 1 98.31 10 ASP B O 1
ATOM 2333 N N . GLY B 1 11 ? 19.328 17.984 10.07 1 98.56 11 GLY B N 1
ATOM 2334 C CA . GLY B 1 11 ? 19.906 17.016 9.164 1 98.56 11 GLY B CA 1
ATOM 2335 C C . GLY B 1 11 ? 18.906 16 8.656 1 98.56 11 GLY B C 1
ATOM 2336 O O . GLY B 1 11 ? 19.203 15.211 7.758 1 98.56 11 GLY B O 1
ATOM 2337 N N . THR B 1 12 ? 17.719 15.984 9.172 1 98.69 12 THR B N 1
ATOM 2338 C CA . THR B 1 12 ? 16.672 15.07 8.727 1 98.69 12 THR B CA 1
ATOM 2339 C C . THR B 1 12 ? 16.25 15.383 7.297 1 98.69 12 THR B C 1
ATOM 2341 O O . THR B 1 12 ? 16.062 16.547 6.941 1 98.69 12 THR B O 1
ATOM 2344 N N . HIS B 1 13 ? 16.172 14.367 6.418 1 98.75 13 HIS B N 1
ATOM 2345 C CA . HIS B 1 13 ? 15.711 14.562 5.047 1 98.75 13 HIS B CA 1
ATOM 2346 C C . HIS B 1 13 ? 14.188 14.5 4.961 1 98.75 13 HIS B C 1
ATOM 2348 O O . HIS B 1 13 ? 13.578 13.516 5.383 1 98.75 13 HIS B O 1
ATOM 2354 N N . ILE B 1 14 ? 13.602 15.523 4.402 1 98.88 14 ILE B N 1
ATOM 2355 C CA . ILE B 1 14 ? 12.156 15.68 4.262 1 98.88 14 ILE B CA 1
ATOM 2356 C C . ILE B 1 14 ? 11.773 15.641 2.787 1 98.88 14 ILE B C 1
ATOM 2358 O O . ILE B 1 14 ? 12.242 16.453 1.991 1 98.88 14 ILE B O 1
ATOM 2362 N N . TRP B 1 15 ? 10.93 14.68 2.424 1 98.75 15 TRP B N 1
ATOM 2363 C CA . TRP B 1 15 ? 10.438 14.633 1.05 1 98.75 15 TRP B CA 1
ATOM 2364 C C . TRP B 1 15 ? 9.375 15.695 0.812 1 98.75 15 TRP B C 1
ATOM 2366 O O . TRP B 1 15 ? 8.477 15.883 1.637 1 98.75 15 TRP B O 1
ATOM 2376 N N . ALA B 1 16 ? 9.438 16.406 -0.297 1 98.75 16 ALA B N 1
ATOM 2377 C CA . ALA B 1 16 ? 8.469 17.438 -0.646 1 98.75 16 ALA B CA 1
ATOM 2378 C C . ALA B 1 16 ? 8.289 17.531 -2.158 1 98.75 16 ALA B C 1
ATOM 2380 O O . ALA B 1 16 ? 9.141 17.078 -2.922 1 98.75 16 ALA B O 1
ATOM 2381 N N . ASP B 1 17 ? 7.145 18.047 -2.498 1 98.12 17 ASP B N 1
ATOM 2382 C CA . ASP B 1 17 ? 6.801 18.234 -3.904 1 98.12 17 ASP B CA 1
ATOM 2383 C C . ASP B 1 17 ? 5.906 19.453 -4.098 1 98.12 17 ASP B C 1
ATOM 2385 O O . ASP B 1 17 ? 5.336 19.969 -3.133 1 98.12 17 ASP B O 1
ATOM 2389 N N . ALA B 1 18 ? 5.914 19.969 -5.328 1 97.69 18 ALA B N 1
ATOM 2390 C CA . ALA B 1 18 ? 5.082 21.125 -5.641 1 97.69 18 ALA B CA 1
ATOM 2391 C C . ALA B 1 18 ? 4.402 20.969 -6.996 1 97.69 18 ALA B C 1
ATOM 2393 O O . ALA B 1 18 ? 4.855 20.188 -7.836 1 97.69 18 ALA B O 1
ATOM 2394 N N . ALA B 1 19 ? 3.326 21.609 -7.105 1 97.31 19 ALA B N 1
ATOM 2395 C CA . ALA B 1 19 ? 2.574 21.703 -8.359 1 97.31 19 ALA B CA 1
ATOM 2396 C C . ALA B 1 19 ? 1.839 23.031 -8.469 1 97.31 19 ALA B C 1
ATOM 2398 O O . ALA B 1 19 ? 1.804 23.812 -7.512 1 97.31 19 ALA B O 1
ATOM 2399 N N . GLY B 1 20 ? 1.305 23.219 -9.594 1 96.69 20 GLY B N 1
ATOM 2400 C CA . GLY B 1 20 ? 0.581 24.469 -9.812 1 96.69 20 GLY B CA 1
ATOM 2401 C C . GLY B 1 20 ? 1.46 25.578 -10.344 1 96.69 20 GLY B C 1
ATOM 2402 O O . GLY B 1 20 ? 2.443 25.328 -11.047 1 96.69 20 GLY B O 1
ATOM 2403 N N . THR B 1 21 ? 1.07 26.828 -10.086 1 91.88 21 THR B N 1
ATOM 2404 C CA . THR B 1 21 ? 1.685 27.969 -10.766 1 91.88 21 THR B CA 1
ATOM 2405 C C . THR B 1 21 ? 2.537 28.781 -9.797 1 91.88 21 THR B C 1
ATOM 2407 O O . THR B 1 21 ? 2.008 29.469 -8.922 1 91.88 21 THR B O 1
ATOM 2410 N N . PRO B 1 22 ? 3.838 28.781 -9.984 1 91.5 22 PRO B N 1
ATOM 2411 C CA . PRO B 1 22 ? 4.664 29.641 -9.133 1 91.5 22 PRO B CA 1
ATOM 2412 C C . PRO B 1 22 ? 4.258 31.109 -9.211 1 91.5 22 PRO B C 1
ATOM 2414 O O . PRO B 1 22 ? 3.9 31.594 -10.281 1 91.5 22 PRO B O 1
ATOM 2417 N N . GLY B 1 23 ? 4.293 31.766 -8.141 1 91.25 23 GLY B N 1
ATOM 2418 C CA . GLY B 1 23 ? 3.896 33.156 -8.102 1 91.25 23 GLY B CA 1
ATOM 2419 C C . GLY B 1 23 ? 2.461 33.375 -7.652 1 91.25 23 GLY B C 1
ATOM 2420 O O . GLY B 1 23 ? 2.094 34.469 -7.199 1 91.25 23 GLY B O 1
ATOM 2421 N N . LYS B 1 24 ? 1.672 32.375 -7.852 1 94.81 24 LYS B N 1
ATOM 2422 C CA . LYS B 1 24 ? 0.317 32.406 -7.309 1 94.81 24 LYS B CA 1
ATOM 2423 C C . LYS B 1 24 ? 0.325 32.188 -5.797 1 94.81 24 LYS B C 1
ATOM 2425 O O . LYS B 1 24 ? 1.363 31.859 -5.215 1 94.81 24 LYS B O 1
ATOM 2430 N N . PRO B 1 25 ? -0.858 32.469 -5.18 1 96.75 25 PRO B N 1
ATOM 2431 C CA . PRO B 1 25 ? -0.912 32.219 -3.738 1 96.75 25 PRO B CA 1
ATOM 2432 C C . PRO B 1 25 ? -0.447 30.812 -3.375 1 96.75 25 PRO B C 1
ATOM 2434 O O . PRO B 1 25 ? -0.798 29.844 -4.059 1 96.75 25 PRO B O 1
ATOM 2437 N N . SER B 1 26 ? 0.389 30.703 -2.363 1 97.06 26 SER B N 1
ATOM 2438 C CA . SER B 1 26 ? 1.013 29.438 -2.008 1 97.06 26 SER B CA 1
ATOM 2439 C C . SER B 1 26 ? 0.264 28.75 -0.868 1 97.06 26 SER B C 1
ATOM 2441 O O . SER B 1 26 ? -0.205 29.406 0.059 1 97.06 26 SER B O 1
ATOM 2443 N N . VAL B 1 27 ? 0.169 27.484 -0.976 1 98.19 27 VAL B N 1
ATOM 2444 C CA . VAL B 1 27 ? -0.482 26.656 0.029 1 98.19 27 VAL B CA 1
ATOM 2445 C C . VAL B 1 27 ? 0.389 25.438 0.333 1 98.19 27 VAL B C 1
ATOM 2447 O O . VAL B 1 27 ? 0.913 24.797 -0.581 1 98.19 27 VAL B O 1
ATOM 2450 N N . VAL B 1 28 ? 0.601 25.141 1.59 1 98.62 28 VAL B N 1
ATOM 2451 C CA . VAL B 1 28 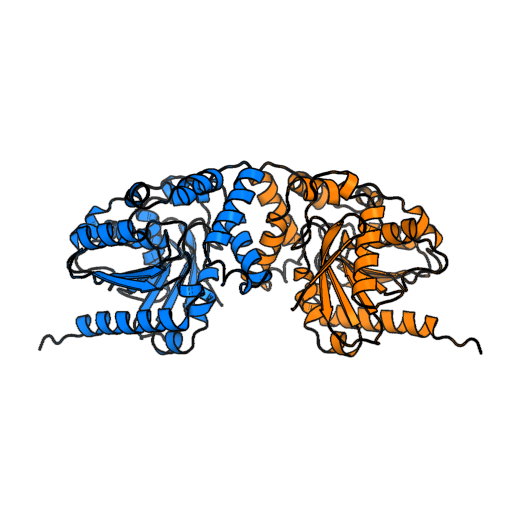? 1.349 23.953 1.992 1 98.62 28 VAL B CA 1
ATOM 2452 C C . VAL B 1 28 ? 0.399 22.922 2.611 1 98.62 28 VAL B C 1
ATOM 2454 O O . VAL B 1 28 ? -0.282 23.219 3.598 1 98.62 28 VAL B O 1
ATOM 2457 N N . PHE B 1 29 ? 0.358 21.734 2.055 1 98.81 29 PHE B N 1
ATOM 2458 C CA . PHE B 1 29 ? -0.492 20.641 2.508 1 98.81 29 PHE B CA 1
ATOM 2459 C C . PHE B 1 29 ? 0.268 19.734 3.457 1 98.81 29 PHE B C 1
ATOM 2461 O O . PHE B 1 29 ? 1.337 19.219 3.111 1 98.81 29 PHE B O 1
ATOM 2468 N N . VAL B 1 30 ? -0.311 19.5 4.602 1 98.88 30 VAL B N 1
ATOM 2469 C CA . VAL B 1 30 ? 0.273 18.609 5.605 1 98.88 30 VAL B CA 1
ATOM 2470 C C . VAL B 1 30 ? -0.665 17.438 5.867 1 98.88 30 VAL B C 1
ATOM 2472 O O . VAL B 1 30 ? -1.806 17.625 6.297 1 98.88 30 VAL B O 1
ATOM 2475 N N . HIS B 1 31 ? -0.2 16.25 5.676 1 98.69 31 HIS B N 1
ATOM 2476 C CA . HIS B 1 31 ? -0.991 15.031 5.773 1 98.69 31 HIS B CA 1
ATOM 2477 C C . HIS B 1 31 ? -1.24 14.648 7.227 1 98.69 31 HIS B C 1
ATOM 2479 O O . HIS B 1 31 ? -0.686 15.266 8.141 1 98.69 31 HIS B O 1
ATOM 2485 N N . GLY B 1 32 ? -2.1 13.664 7.434 1 97.88 32 GLY B N 1
ATOM 2486 C CA . GLY B 1 32 ? -2.453 13.195 8.766 1 97.88 32 GLY B CA 1
ATOM 2487 C C . GLY B 1 32 ? -1.539 12.094 9.273 1 97.88 32 GLY B C 1
ATOM 2488 O O . GLY B 1 32 ? -0.56 11.742 8.609 1 97.88 32 GLY B O 1
ATOM 2489 N N . PHE B 1 33 ? -1.845 11.609 10.438 1 97.31 33 PHE B N 1
ATOM 2490 C CA . PHE B 1 33 ? -1.079 10.555 11.094 1 97.31 33 PHE B CA 1
ATOM 2491 C C . PHE B 1 33 ? -1.169 9.25 10.305 1 97.31 33 PHE B C 1
ATOM 2493 O O . PHE B 1 33 ? -2.238 8.891 9.805 1 97.31 33 PHE B O 1
ATOM 2500 N N . LEU B 1 34 ? -0.033 8.57 10.102 1 98.06 34 LEU B N 1
ATOM 2501 C CA . LEU B 1 34 ? 0.107 7.266 9.461 1 98.06 34 LEU B CA 1
ATOM 2502 C C . LEU B 1 34 ? -0.165 7.363 7.969 1 98.06 34 LEU B C 1
ATOM 2504 O O . LEU B 1 34 ? -0.535 6.375 7.332 1 98.06 34 LEU B O 1
ATOM 2508 N N . THR B 1 35 ? -0.117 8.523 7.426 1 97.75 35 THR B N 1
ATOM 2509 C CA . THR B 1 35 ? -0.37 8.703 6 1 97.75 35 THR B CA 1
ATOM 2510 C C . THR B 1 35 ? 0.806 9.406 5.328 1 97.75 35 THR B C 1
ATOM 2512 O O . THR B 1 35 ? 1.931 9.367 5.832 1 97.75 35 THR B O 1
ATOM 2515 N N . SER B 1 36 ? 0.632 9.898 4.109 1 98.19 36 SER B N 1
ATOM 2516 C CA . SER B 1 36 ? 1.678 10.508 3.297 1 98.19 36 SER B CA 1
ATOM 2517 C C . SER B 1 36 ? 1.088 11.453 2.256 1 98.19 36 SER B C 1
ATOM 2519 O O . SER B 1 36 ? -0.076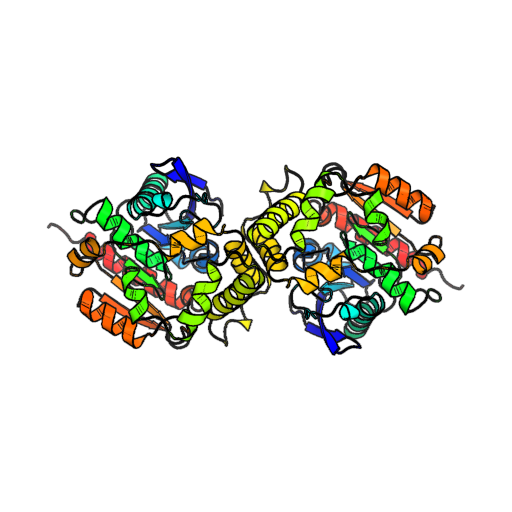 11.844 2.355 1 98.19 36 SER B O 1
ATOM 2521 N N . SER B 1 37 ? 1.927 11.836 1.369 1 96.88 37 SER B N 1
ATOM 2522 C CA . SER B 1 37 ? 1.522 12.703 0.264 1 96.88 37 SER B CA 1
ATOM 2523 C C . SER B 1 37 ? 0.433 12.047 -0.579 1 96.88 37 SER B C 1
ATOM 2525 O O . SER B 1 37 ? -0.252 12.719 -1.349 1 96.88 37 SER B O 1
ATOM 2527 N N . LEU B 1 38 ? 0.254 10.719 -0.41 1 97.06 38 LEU B N 1
ATOM 2528 C CA . LEU B 1 38 ? -0.751 9.992 -1.176 1 97.06 38 LEU B CA 1
ATOM 2529 C C . LEU B 1 38 ? -2.154 10.484 -0.839 1 97.06 38 LEU B C 1
ATOM 2531 O O . LEU B 1 38 ? -3.094 10.266 -1.606 1 97.06 38 LEU B O 1
ATOM 2535 N N . ASN B 1 39 ? -2.285 11.188 0.234 1 96.44 39 ASN B N 1
ATOM 2536 C CA . ASN B 1 39 ? -3.58 11.734 0.632 1 96.44 39 ASN B CA 1
ATOM 2537 C C . ASN B 1 39 ? -4.059 12.812 -0.339 1 96.44 39 ASN B C 1
ATOM 2539 O O . ASN B 1 39 ? -5.262 12.992 -0.524 1 96.44 39 ASN B O 1
ATOM 2543 N N . TRP B 1 40 ? -3.125 13.477 -0.988 1 97.69 40 TRP B N 1
ATOM 2544 C CA . TRP B 1 40 ? -3.48 14.719 -1.668 1 97.69 40 TRP B CA 1
ATOM 2545 C C . TRP B 1 40 ? -3.574 14.5 -3.176 1 97.69 40 TRP B C 1
ATOM 2547 O O . TRP B 1 40 ? -3.561 15.469 -3.947 1 97.69 40 TRP B O 1
ATOM 2557 N N . THR B 1 41 ? -3.68 13.234 -3.619 1 95.88 41 THR B N 1
ATOM 2558 C CA . THR B 1 41 ? -3.658 12.914 -5.043 1 95.88 41 THR B CA 1
ATOM 2559 C C . THR B 1 41 ? -4.781 13.648 -5.777 1 95.88 41 THR B C 1
ATOM 2561 O O . THR B 1 41 ? -4.605 14.07 -6.922 1 95.88 41 THR B O 1
ATOM 2564 N N . ARG B 1 42 ? -5.938 13.867 -5.117 1 96.56 42 ARG B N 1
ATOM 2565 C CA . ARG B 1 42 ? -7.078 14.523 -5.75 1 96.56 42 ARG B CA 1
ATOM 2566 C C . ARG B 1 42 ? -6.832 16.031 -5.898 1 96.56 42 ARG B C 1
ATOM 2568 O O . ARG B 1 42 ? -7.305 16.641 -6.852 1 96.56 42 ARG B O 1
ATOM 2575 N N . GLN B 1 43 ? -6.148 16.609 -4.977 1 97.81 43 GLN B N 1
ATOM 2576 C CA . GLN B 1 43 ? -5.82 18.031 -5.016 1 97.81 43 GLN B CA 1
ATOM 2577 C C . GLN B 1 43 ? -4.691 18.312 -6.004 1 97.81 43 GLN B C 1
ATOM 2579 O O . GLN B 1 43 ? -4.766 19.266 -6.785 1 97.81 43 GLN B O 1
ATOM 2584 N N . PHE B 1 44 ? -3.68 17.5 -6.082 1 96.69 44 PHE B N 1
ATOM 2585 C CA . PHE B 1 44 ? -2.506 17.703 -6.922 1 96.69 44 PHE B CA 1
ATOM 2586 C C . PHE B 1 44 ? -2.801 17.312 -8.367 1 96.69 44 PHE B C 1
ATOM 2588 O O . PHE B 1 44 ? -2.021 17.625 -9.266 1 96.69 44 PHE B O 1
ATOM 2595 N N . GLY B 1 45 ? -3.92 16.703 -8.578 1 95.38 45 GLY B N 1
ATOM 2596 C CA . GLY B 1 45 ? -4.355 16.391 -9.93 1 95.38 45 GLY B CA 1
ATOM 2597 C C . GLY B 1 45 ? -5.453 17.312 -10.43 1 95.38 45 GLY B C 1
ATOM 2598 O O . GLY B 1 45 ? -5.961 17.141 -11.539 1 95.38 45 GLY B O 1
ATOM 2599 N N . ASP B 1 46 ? -5.836 18.281 -9.664 1 97.44 46 ASP B N 1
ATOM 2600 C CA . ASP B 1 46 ? -6.992 19.109 -9.984 1 97.44 46 ASP B CA 1
ATOM 2601 C C . ASP B 1 46 ? -6.578 20.344 -10.789 1 97.44 46 ASP B C 1
ATOM 2603 O O . ASP B 1 46 ? -5.832 21.203 -10.297 1 97.44 46 ASP B O 1
ATOM 2607 N N . ARG B 1 47 ? -7.125 20.484 -11.961 1 96.25 47 ARG B N 1
ATOM 2608 C CA . ARG B 1 47 ? -6.742 21.547 -12.875 1 96.25 47 ARG B CA 1
ATOM 2609 C C . ARG B 1 47 ? -7.039 22.922 -12.281 1 96.25 47 ARG B C 1
ATOM 2611 O O . ARG B 1 47 ? -6.227 23.844 -12.383 1 96.25 47 ARG B O 1
ATOM 2618 N N . GLN B 1 48 ? -8.156 23.094 -11.633 1 95.75 48 GLN B N 1
ATOM 2619 C CA . GLN B 1 48 ? -8.547 24.391 -11.078 1 95.75 48 GLN B CA 1
ATOM 2620 C C . GLN B 1 48 ? -7.605 24.812 -9.961 1 95.75 48 GLN B C 1
ATOM 2622 O O . GLN B 1 48 ? -7.195 25.984 -9.898 1 95.75 48 GLN B O 1
ATOM 2627 N N . LEU B 1 49 ? -7.285 23.875 -9.094 1 97.12 49 LEU B N 1
ATOM 2628 C CA . LEU B 1 49 ? -6.344 24.172 -8.016 1 97.12 49 LEU B CA 1
ATOM 2629 C C . LEU B 1 49 ? -4.98 24.578 -8.578 1 97.12 49 LEU B C 1
ATOM 2631 O O . LEU B 1 49 ? -4.379 25.547 -8.133 1 97.12 49 LEU B O 1
ATOM 2635 N N . LEU B 1 50 ? -4.566 23.844 -9.609 1 96.81 50 LEU B N 1
ATOM 2636 C CA . LEU B 1 50 ? -3.227 24.031 -10.156 1 96.81 50 LEU B CA 1
ATOM 2637 C C . LEU B 1 50 ? -3.129 25.344 -10.93 1 96.81 50 LEU B C 1
ATOM 2639 O O . LEU B 1 50 ? -2.055 25.938 -11.008 1 96.81 50 LEU B O 1
ATOM 2643 N N . GLU B 1 51 ? -4.242 25.812 -11.414 1 96.12 51 GLU B N 1
ATOM 2644 C CA . GLU B 1 51 ? -4.27 27.078 -12.141 1 96.12 51 GLU B CA 1
ATOM 2645 C C . GLU B 1 51 ? -4.355 28.25 -11.188 1 96.12 51 GLU B C 1
ATOM 2647 O O . GLU B 1 51 ? -3.918 29.359 -11.516 1 96.12 51 GLU B O 1
ATOM 2652 N N . SER B 1 52 ? -4.82 28.031 -10 1 96.88 52 SER B N 1
ATOM 2653 C CA . SER B 1 52 ? -5.141 29.141 -9.094 1 96.88 52 SER B CA 1
ATOM 2654 C C . SER B 1 52 ? -4.074 29.297 -8.016 1 96.88 52 SER B C 1
ATOM 2656 O O . SER B 1 52 ? -3.945 30.375 -7.422 1 96.88 52 SER B O 1
ATOM 2658 N N . LEU B 1 53 ? -3.312 28.234 -7.832 1 97.69 53 LEU B N 1
ATOM 2659 C CA . LEU B 1 53 ? -2.461 28.203 -6.645 1 97.69 53 LEU B CA 1
ATOM 2660 C C . LEU B 1 53 ? -1.103 27.594 -6.961 1 97.69 53 LEU B C 1
ATOM 2662 O O . LEU B 1 53 ? -0.94 26.938 -7.988 1 97.69 53 LEU B O 1
ATOM 2666 N N . TYR B 1 54 ? -0.172 27.922 -6.133 1 97.38 54 TYR B N 1
ATOM 2667 C CA . TYR B 1 54 ? 1.075 27.188 -6 1 97.38 54 TYR B CA 1
ATOM 2668 C C . TYR B 1 54 ? 1.041 26.266 -4.777 1 97.38 54 TYR B C 1
ATOM 2670 O O . TYR B 1 54 ? 1.145 26.734 -3.643 1 97.38 54 TYR B O 1
ATOM 2678 N N . ILE B 1 55 ? 0.866 24.953 -5.059 1 98 55 ILE B N 1
ATOM 2679 C CA . ILE B 1 55 ? 0.606 24.047 -3.945 1 98 55 ILE B CA 1
ATOM 2680 C C . ILE B 1 55 ? 1.85 23.219 -3.66 1 98 55 ILE B C 1
ATOM 2682 O O . ILE B 1 55 ? 2.504 22.719 -4.5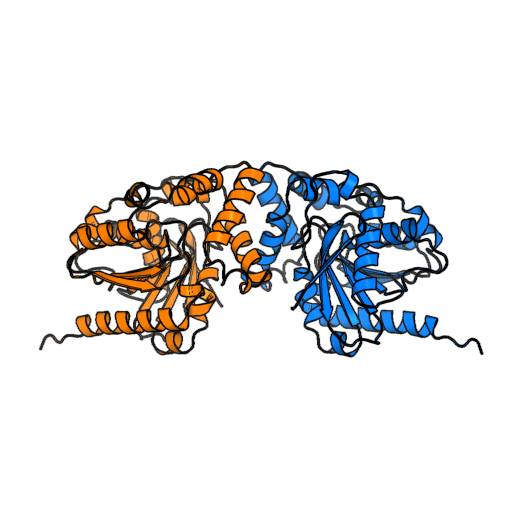86 1 98 55 ILE B O 1
ATOM 2686 N N . ILE B 1 56 ? 2.217 23.141 -2.387 1 98.31 56 ILE B N 1
ATOM 2687 C CA . ILE B 1 56 ? 3.346 22.375 -1.886 1 98.31 56 ILE B CA 1
ATOM 2688 C C . ILE B 1 56 ? 2.848 21.312 -0.909 1 98.31 56 ILE B C 1
ATOM 2690 O O . ILE B 1 56 ? 1.901 21.547 -0.153 1 98.31 56 ILE B O 1
ATOM 2694 N N . GLN B 1 57 ? 3.383 20.141 -0.994 1 98.62 57 GLN B N 1
ATOM 2695 C CA . GLN B 1 57 ? 3.193 19.125 0.038 1 98.62 57 GLN B CA 1
ATOM 2696 C C . GLN B 1 57 ? 4.535 18.578 0.53 1 98.62 57 GLN B C 1
ATOM 2698 O O . GLN B 1 57 ? 5.527 18.625 -0.196 1 98.62 57 GLN B O 1
ATOM 2703 N N . TYR B 1 58 ? 4.535 18.125 1.686 1 98.75 58 TYR B N 1
ATOM 2704 C CA . TYR B 1 58 ? 5.695 17.406 2.188 1 98.75 58 TYR B CA 1
ATOM 2705 C C . TYR B 1 58 ? 5.273 16.297 3.146 1 98.75 58 TYR B C 1
ATOM 2707 O O . TYR B 1 58 ? 4.133 16.266 3.611 1 98.75 58 TYR B O 1
ATOM 2715 N N . GLU B 1 59 ? 6.09 15.344 3.287 1 98.88 59 GLU B N 1
ATOM 2716 C CA . GLU B 1 59 ? 5.871 14.266 4.246 1 98.88 59 GLU B CA 1
ATOM 2717 C C . GLU B 1 59 ? 6.598 14.539 5.559 1 98.88 59 GLU B C 1
ATOM 2719 O O . GLU B 1 59 ? 7.828 14.656 5.582 1 98.88 59 GLU B O 1
ATOM 2724 N N . THR B 1 60 ? 5.828 14.695 6.609 1 98.81 60 THR B N 1
ATOM 2725 C CA . THR B 1 60 ? 6.422 15.039 7.898 1 98.81 60 THR B CA 1
ATOM 2726 C C . THR B 1 60 ? 7.406 13.961 8.344 1 98.81 60 THR B C 1
ATOM 2728 O O . THR B 1 60 ? 7.285 12.797 7.941 1 98.81 60 THR B O 1
ATOM 2731 N N . ARG B 1 61 ? 8.398 14.422 9.125 1 98.81 61 ARG B N 1
ATOM 2732 C CA . ARG B 1 61 ? 9.352 13.469 9.688 1 98.81 61 ARG B CA 1
ATOM 2733 C C . ARG B 1 61 ? 8.625 12.266 10.289 1 98.81 61 ARG B C 1
ATOM 2735 O O . ARG B 1 61 ? 7.578 12.414 10.914 1 98.81 61 ARG B O 1
ATOM 2742 N N . GLY B 1 62 ? 9.234 11.039 9.953 1 98.5 62 GLY B N 1
ATOM 2743 C CA . GLY B 1 62 ? 8.648 9.797 10.438 1 98.5 62 GLY B CA 1
ATOM 2744 C C . GLY B 1 62 ? 7.637 9.203 9.477 1 98.5 62 GLY B C 1
ATOM 2745 O O . GLY B 1 62 ? 7.184 8.07 9.664 1 98.5 62 GLY B O 1
ATOM 2746 N N . HIS B 1 63 ? 7.301 9.891 8.398 1 98.62 63 HIS B N 1
ATOM 2747 C CA . HIS B 1 63 ? 6.25 9.438 7.492 1 98.62 63 HIS B CA 1
ATOM 2748 C C . HIS B 1 63 ? 6.758 9.344 6.059 1 98.62 63 HIS B C 1
ATOM 2750 O O . HIS B 1 63 ? 7.629 10.109 5.652 1 98.62 63 HIS B O 1
ATOM 2756 N N . GLY B 1 64 ? 6.148 8.406 5.297 1 97.88 64 GLY B N 1
ATOM 2757 C CA . GLY B 1 64 ? 6.375 8.312 3.865 1 97.88 64 GLY B CA 1
ATOM 2758 C C . GLY B 1 64 ? 7.836 8.125 3.502 1 97.88 64 GLY B C 1
ATOM 2759 O O . GLY B 1 64 ? 8.5 7.227 4.023 1 97.88 64 GLY B O 1
ATOM 2760 N N . ARG B 1 65 ? 8.375 9.031 2.584 1 98 65 ARG B N 1
ATOM 2761 C CA . ARG B 1 65 ? 9.742 8.93 2.076 1 98 65 ARG B CA 1
ATOM 2762 C C . ARG B 1 65 ? 10.711 9.719 2.951 1 98 65 ARG B C 1
ATOM 2764 O O . ARG B 1 65 ? 11.922 9.594 2.807 1 98 65 ARG B O 1
ATOM 2771 N N . SER B 1 66 ? 10.188 10.516 3.906 1 98.81 66 SER B N 1
ATOM 2772 C CA . SER B 1 66 ? 11.039 11.266 4.824 1 98.81 66 SER B CA 1
ATOM 2773 C C . SER B 1 66 ? 11.734 10.344 5.812 1 98.81 66 SER B C 1
ATOM 2775 O O . SER B 1 66 ? 11.281 9.219 6.051 1 98.81 66 SER B O 1
ATOM 2777 N N . ASP B 1 67 ? 12.812 10.859 6.43 1 98.69 67 ASP B N 1
ATOM 2778 C CA . ASP B 1 67 ? 13.531 10.094 7.445 1 98.69 67 ASP B CA 1
ATOM 2779 C C . ASP B 1 67 ? 12.633 9.797 8.641 1 98.69 67 ASP B C 1
ATOM 2781 O O . ASP B 1 67 ? 11.742 10.578 8.969 1 98.69 67 ASP B O 1
ATOM 2785 N N . GLN B 1 68 ? 12.938 8.664 9.258 1 98.31 68 GLN B N 1
ATOM 2786 C CA . GLN B 1 68 ? 12.188 8.234 10.43 1 98.31 68 GLN B CA 1
ATOM 2787 C C . GLN B 1 68 ? 13.102 8.078 11.641 1 98.31 68 GLN B C 1
ATOM 2789 O O . GLN B 1 68 ? 13.297 6.965 12.141 1 98.31 68 GLN B O 1
ATOM 2794 N N . PRO B 1 69 ? 13.523 9.242 12.125 1 98.31 69 PRO B N 1
ATOM 2795 C CA . PRO B 1 69 ? 14.367 9.133 13.32 1 98.31 69 PRO B CA 1
ATOM 2796 C C . PRO B 1 69 ? 13.703 8.336 14.445 1 98.31 69 PRO B C 1
ATOM 2798 O O . PRO B 1 69 ? 12.477 8.359 14.578 1 98.31 69 PRO B O 1
ATOM 2801 N N . GLU B 1 70 ? 14.5 7.684 15.297 1 97.19 70 GLU B N 1
ATOM 2802 C CA . GLU B 1 70 ? 13.938 6.785 16.297 1 97.19 70 GLU B CA 1
ATOM 2803 C C . GLU B 1 70 ? 13.992 7.402 17.688 1 97.19 70 GLU B C 1
ATOM 2805 O O . GLU B 1 70 ? 13.461 6.84 18.641 1 97.19 70 GLU B O 1
ATOM 2810 N N . SER B 1 71 ? 14.531 8.609 17.781 1 97.69 71 SER B N 1
ATOM 2811 C CA . SER B 1 71 ? 14.641 9.266 19.078 1 97.69 71 SER B CA 1
ATOM 2812 C C . SER B 1 71 ? 13.461 10.203 19.312 1 97.69 71 SER B C 1
ATOM 2814 O O . SER B 1 71 ? 13.008 10.898 18.406 1 97.69 71 SER B O 1
ATOM 2816 N N . GLU B 1 72 ? 13.102 10.266 20.5 1 97.62 72 GLU B N 1
ATOM 2817 C CA . GLU B 1 72 ? 11.961 11.086 20.891 1 97.62 72 GLU B CA 1
ATOM 2818 C C . GLU B 1 72 ? 12.227 12.562 20.609 1 97.62 72 GLU B C 1
ATOM 2820 O O . GLU B 1 72 ? 11.328 13.297 20.188 1 97.62 72 GLU B O 1
ATOM 2825 N N . ASP B 1 73 ? 13.453 13.039 20.828 1 97.62 73 ASP B N 1
ATOM 2826 C CA . ASP B 1 73 ? 13.812 14.445 20.688 1 97.62 73 ASP B CA 1
ATOM 2827 C C . ASP B 1 73 ? 13.688 14.898 19.234 1 97.62 73 ASP B C 1
ATOM 2829 O O . ASP B 1 73 ? 13.664 16.094 18.953 1 97.62 73 ASP B O 1
ATOM 2833 N N . ALA B 1 74 ? 13.586 13.977 18.297 1 98.38 74 ALA B N 1
ATOM 2834 C CA . ALA B 1 74 ? 13.461 14.289 16.891 1 98.38 74 ALA B CA 1
ATOM 2835 C C . ALA B 1 74 ? 12.031 14.719 16.547 1 98.38 74 ALA B C 1
ATOM 2837 O O . ALA B 1 74 ? 11.773 15.219 15.445 1 98.38 74 ALA B O 1
ATOM 2838 N N . TYR B 1 75 ? 11.117 14.625 17.5 1 98.31 75 TYR B N 1
ATOM 2839 C CA . TYR B 1 75 ? 9.711 14.859 17.156 1 98.31 75 TYR B CA 1
ATOM 2840 C C . TYR B 1 75 ? 9.141 16 17.984 1 98.31 75 TYR B C 1
ATOM 2842 O O . TYR B 1 75 ? 7.918 16.172 18.078 1 98.31 75 TYR B O 1
ATOM 2850 N N . VAL B 1 76 ? 10 16.797 18.609 1 98.06 76 VAL B N 1
ATOM 2851 C CA . VAL B 1 76 ? 9.531 17.969 19.359 1 98.06 76 VAL B CA 1
ATOM 2852 C C . VAL B 1 76 ? 9.031 19.031 18.391 1 98.06 76 VAL B C 1
ATOM 2854 O O . VAL B 1 76 ? 9.352 19 17.203 1 98.06 76 VAL B O 1
ATOM 2857 N N . SER B 1 77 ? 8.352 20.016 18.844 1 98.12 77 SER B N 1
ATOM 2858 C CA . SER B 1 77 ? 7.695 21.047 18.062 1 98.12 77 SER B CA 1
ATOM 2859 C C . SER B 1 77 ? 8.703 21.797 17.203 1 98.12 77 SER B C 1
ATOM 2861 O O . SER B 1 77 ? 8.438 22.062 16.016 1 98.12 77 SER B O 1
ATOM 2863 N N . ALA B 1 78 ? 9.828 22.078 17.734 1 98.31 78 ALA B N 1
ATOM 2864 C CA . ALA B 1 78 ? 10.828 22.859 17.031 1 98.31 78 ALA B CA 1
ATOM 2865 C C . ALA B 1 78 ? 11.266 22.172 15.742 1 98.31 78 ALA B C 1
ATOM 2867 O O . ALA B 1 78 ? 11.492 22.828 14.727 1 98.31 78 ALA B O 1
ATOM 2868 N N . ARG B 1 79 ? 11.406 20.859 15.766 1 98.75 79 ARG B N 1
ATOM 2869 C CA . ARG B 1 79 ? 11.859 20.094 14.602 1 98.75 79 ARG B CA 1
ATOM 2870 C C . ARG B 1 79 ? 10.82 20.141 13.492 1 98.75 79 ARG B C 1
ATOM 2872 O O . ARG B 1 79 ? 11.164 20.297 12.312 1 98.75 79 ARG B O 1
ATOM 2879 N N . HIS B 1 80 ? 9.578 20.016 13.836 1 98.75 80 HIS B N 1
ATOM 2880 C CA . HIS B 1 80 ? 8.508 20.094 12.852 1 98.75 80 HIS B CA 1
ATOM 2881 C C . HIS B 1 80 ? 8.445 21.469 12.219 1 98.75 80 HIS B C 1
ATOM 2883 O O . HIS B 1 80 ? 8.219 21.594 11.008 1 98.75 80 HIS B O 1
ATOM 2889 N N . ALA B 1 81 ? 8.602 22.5 13.039 1 98.75 81 ALA B N 1
ATOM 2890 C CA . ALA B 1 81 ? 8.625 23.875 12.523 1 98.75 81 ALA B CA 1
ATOM 2891 C C . ALA B 1 81 ? 9.789 24.078 11.562 1 98.75 81 ALA B C 1
ATOM 2893 O O . ALA B 1 81 ? 9.633 24.688 10.508 1 98.75 81 ALA B O 1
ATOM 2894 N N . GLU B 1 82 ? 10.914 23.531 11.891 1 98.81 82 GLU B N 1
ATOM 2895 C CA . GLU B 1 82 ? 12.117 23.641 11.07 1 98.81 82 GLU B CA 1
ATOM 2896 C C . GLU B 1 82 ? 11.961 22.906 9.742 1 98.81 82 GLU B C 1
ATOM 2898 O O . GLU B 1 82 ? 12.438 23.375 8.711 1 98.81 82 GLU B O 1
ATOM 2903 N N . ASP B 1 83 ? 11.344 21.703 9.781 1 98.94 83 ASP B N 1
ATOM 2904 C CA . ASP B 1 83 ? 11.023 21 8.539 1 98.94 83 ASP B CA 1
ATOM 2905 C C . ASP B 1 83 ? 10.18 21.875 7.613 1 98.94 83 ASP B C 1
ATOM 2907 O O . ASP B 1 83 ? 10.484 22 6.426 1 98.94 83 ASP B O 1
ATOM 2911 N N . PHE B 1 84 ? 9.148 22.484 8.219 1 98.75 84 PHE B N 1
ATOM 2912 C CA . PHE B 1 84 ? 8.242 23.344 7.465 1 98.75 84 PHE B CA 1
ATOM 2913 C C . PHE B 1 84 ? 9.008 24.5 6.828 1 98.75 84 PHE B C 1
ATOM 2915 O O . PHE B 1 84 ? 8.836 24.781 5.641 1 98.75 84 PHE B O 1
ATOM 2922 N N . GLN B 1 85 ? 9.797 25.141 7.57 1 98.62 85 GLN B N 1
ATOM 2923 C CA . GLN B 1 85 ? 10.578 26.281 7.078 1 98.62 85 GLN B CA 1
ATOM 2924 C C . GLN B 1 85 ? 11.523 25.844 5.957 1 98.62 85 GLN B C 1
ATOM 2926 O O . GLN B 1 85 ? 11.656 26.547 4.953 1 98.62 85 GLN B O 1
ATOM 2931 N N . ALA B 1 86 ? 12.195 24.734 6.152 1 98.81 86 ALA B N 1
ATOM 2932 C CA . ALA B 1 86 ? 13.102 24.234 5.125 1 98.81 86 ALA B CA 1
ATOM 2933 C C . ALA B 1 86 ? 12.367 23.984 3.811 1 98.81 86 ALA B C 1
ATOM 2935 O O . ALA B 1 86 ? 12.875 24.297 2.734 1 98.81 86 ALA B O 1
ATOM 2936 N N . VAL B 1 87 ? 11.188 23.453 3.867 1 98.75 87 VAL B N 1
ATOM 2937 C CA . VAL B 1 87 ? 10.367 23.188 2.689 1 98.75 87 VAL B CA 1
ATOM 2938 C C . VAL B 1 87 ? 9.969 24.5 2.023 1 98.75 87 VAL B C 1
ATOM 2940 O O . VAL B 1 87 ? 10.086 24.641 0.806 1 98.75 87 VAL B O 1
ATOM 2943 N N . CYS B 1 88 ? 9.539 25.453 2.828 1 98.38 88 CYS B N 1
ATOM 2944 C CA . CYS B 1 88 ? 9.141 26.75 2.289 1 98.38 88 CYS B CA 1
ATOM 2945 C C . CYS B 1 88 ? 10.312 27.422 1.566 1 98.38 88 CYS B C 1
ATOM 2947 O O . CYS B 1 88 ? 10.148 27.922 0.448 1 98.38 88 CYS B O 1
ATOM 2949 N N . VAL B 1 89 ? 11.43 27.391 2.182 1 98.25 89 VAL B N 1
ATOM 2950 C CA . VAL B 1 89 ? 12.617 28 1.6 1 98.25 89 VAL B CA 1
ATOM 2951 C C . VAL B 1 89 ? 12.969 27.297 0.287 1 98.25 89 VAL B C 1
ATOM 2953 O O . VAL B 1 89 ? 13.242 27.969 -0.72 1 98.25 89 VAL B O 1
ATOM 2956 N N . ALA B 1 90 ? 12.945 26.016 0.294 1 97.94 90 ALA B N 1
ATOM 2957 C CA . ALA B 1 90 ? 13.328 25.234 -0.877 1 97.94 90 ALA B CA 1
ATOM 2958 C C . ALA B 1 90 ? 12.438 25.547 -2.07 1 97.94 90 ALA B C 1
ATOM 2960 O O . ALA B 1 90 ? 12.883 25.531 -3.217 1 97.94 90 ALA B O 1
ATOM 2961 N N . PHE B 1 91 ? 11.164 25.875 -1.81 1 97.5 91 PHE B N 1
ATOM 2962 C CA . PHE B 1 91 ? 10.227 26.094 -2.906 1 97.5 91 PHE B CA 1
ATOM 2963 C C . PHE B 1 91 ? 9.953 27.578 -3.098 1 97.5 91 PHE B C 1
ATOM 2965 O O . PHE B 1 91 ? 9.086 27.969 -3.893 1 97.5 91 PHE B O 1
ATOM 2972 N N . GLY B 1 92 ? 10.586 28.422 -2.365 1 96.81 92 GLY B N 1
ATOM 2973 C CA . GLY B 1 92 ? 10.531 29.859 -2.553 1 96.81 92 GLY B CA 1
ATOM 2974 C C . GLY B 1 92 ? 9.211 30.469 -2.115 1 96.81 92 GLY B C 1
ATOM 2975 O O . GLY B 1 92 ? 8.688 31.359 -2.779 1 96.81 92 GLY B O 1
ATOM 2976 N N . VAL B 1 93 ? 8.648 30 -1.117 1 95.62 93 VAL B N 1
ATOM 2977 C CA . VAL B 1 93 ? 7.359 30.5 -0.658 1 95.62 93 VAL B CA 1
ATOM 2978 C C . VAL B 1 93 ? 7.535 31.203 0.687 1 95.62 93 VAL B C 1
ATOM 2980 O O . VAL B 1 93 ? 8.32 30.766 1.529 1 95.62 93 VAL B O 1
ATOM 2983 N N . SER B 1 94 ? 6.82 32.312 0.674 1 92.88 94 SER B N 1
ATOM 2984 C CA . SER B 1 94 ? 6.789 33.125 1.897 1 92.88 94 SER B CA 1
ATOM 2985 C C . SER B 1 94 ? 5.363 33.25 2.428 1 92.88 94 SER B C 1
ATOM 2987 O O . SER B 1 94 ? 4.441 33.562 1.672 1 92.88 94 SER B O 1
ATOM 2989 N N . LYS B 1 95 ? 5.141 32.969 3.637 1 95.31 95 LYS B N 1
ATOM 2990 C CA . LYS B 1 95 ? 3.881 33.156 4.352 1 95.31 95 LYS B CA 1
ATOM 2991 C C . LYS B 1 95 ? 2.744 32.375 3.666 1 95.31 95 LYS B C 1
ATOM 2993 O O . LYS B 1 95 ? 1.715 32.969 3.332 1 95.31 95 LYS B O 1
ATOM 2998 N N . PRO B 1 96 ? 2.812 31.125 3.387 1 97.88 96 PRO B N 1
ATOM 2999 C CA . PRO B 1 96 ? 1.748 30.344 2.754 1 97.88 96 PRO B CA 1
ATOM 3000 C C . PRO B 1 96 ? 0.549 30.125 3.674 1 97.88 96 PRO B C 1
ATOM 3002 O O . PRO B 1 96 ? 0.657 30.312 4.891 1 97.88 96 PRO B O 1
ATOM 3005 N N . VAL B 1 97 ? -0.584 29.812 3.057 1 98.25 97 VAL B N 1
ATOM 3006 C CA . VAL B 1 97 ? -1.649 29.172 3.812 1 98.25 97 VAL B CA 1
ATOM 3007 C C . VAL B 1 97 ? -1.266 27.719 4.098 1 98.25 97 VAL B C 1
ATOM 3009 O O . VAL B 1 97 ? -0.643 27.062 3.264 1 98.25 97 VAL B O 1
ATOM 3012 N N . VAL B 1 98 ? -1.594 27.234 5.285 1 98.69 98 VAL B N 1
ATOM 3013 C CA . VAL B 1 98 ? -1.319 25.844 5.645 1 98.69 98 VAL B CA 1
ATOM 3014 C C . VAL B 1 98 ? -2.621 25.047 5.66 1 98.69 98 VAL B C 1
ATOM 3016 O O . VAL B 1 98 ? -3.625 25.5 6.219 1 98.69 98 VAL B O 1
ATOM 3019 N N . VAL B 1 99 ? -2.633 23.938 4.973 1 98.69 99 VAL B N 1
ATOM 3020 C CA . VAL B 1 99 ? -3.723 22.969 5.027 1 98.69 99 VAL B CA 1
ATOM 3021 C C . VAL B 1 99 ? -3.301 21.766 5.863 1 98.69 99 VAL B C 1
ATOM 3023 O O . VAL B 1 99 ? -2.291 21.125 5.574 1 98.69 99 VAL B O 1
ATOM 3026 N N . GLY B 1 100 ? -4.016 21.469 6.875 1 98.69 100 GLY B N 1
ATOM 3027 C CA . GLY B 1 100 ? -3.738 20.312 7.703 1 98.69 100 GLY B CA 1
ATOM 3028 C C . GLY B 1 100 ? -4.902 19.344 7.773 1 98.69 100 GLY B C 1
ATOM 3029 O O . GLY B 1 100 ? -6.043 19.75 8.016 1 98.69 100 GLY B O 1
ATOM 3030 N N . TRP B 1 101 ? -4.613 18.109 7.559 1 98.69 101 TRP B N 1
ATOM 3031 C CA . TRP B 1 101 ? -5.598 17.047 7.758 1 98.69 101 TRP B CA 1
ATOM 3032 C C . TRP B 1 101 ? -5.316 16.281 9.047 1 98.69 101 TRP B C 1
ATOM 3034 O O . TRP B 1 101 ? -4.199 15.82 9.266 1 98.69 101 TRP B O 1
ATOM 3044 N N . SER B 1 102 ? -6.367 16.156 9.867 1 97.88 102 SER B N 1
ATOM 3045 C CA . SER B 1 102 ? -6.25 15.406 11.109 1 97.88 102 SER B CA 1
ATOM 3046 C C . SER B 1 102 ? -5.078 15.906 11.953 1 97.88 102 SER B C 1
ATOM 3048 O O . SER B 1 102 ? -5.004 17.094 12.281 1 97.88 102 SER B O 1
ATOM 3050 N N . LEU B 1 103 ? -4.035 15.188 12.141 1 96.88 103 LEU B N 1
ATOM 3051 C CA . LEU B 1 103 ? -2.883 15.602 12.938 1 96.88 103 LEU B CA 1
ATOM 3052 C C . LEU B 1 103 ? -1.996 16.562 12.148 1 96.88 103 LEU B C 1
ATOM 3054 O O . LEU B 1 103 ? -1.098 17.188 12.719 1 96.88 103 LEU B O 1
ATOM 3058 N N . GLY B 1 104 ? -2.314 16.703 10.891 1 97.81 104 GLY B N 1
ATOM 3059 C CA . GLY B 1 104 ? -1.597 17.719 10.133 1 97.81 104 GLY B CA 1
ATOM 3060 C C . GLY B 1 104 ? -1.884 19.141 10.602 1 97.81 104 GLY B C 1
ATOM 3061 O O . GLY B 1 104 ? -1.112 20.062 10.328 1 97.81 104 GLY B O 1
ATOM 3062 N N . GLY B 1 105 ? -2.984 19.312 11.289 1 97.31 105 GLY B N 1
ATOM 3063 C CA . GLY B 1 105 ? -3.355 20.609 11.82 1 97.31 105 GLY B CA 1
ATOM 3064 C C . GLY B 1 105 ? -2.443 21.078 12.938 1 97.31 105 GLY B C 1
ATOM 3065 O O . GLY B 1 105 ? -2.328 22.281 13.195 1 97.31 105 GLY B O 1
ATOM 3066 N N . ILE B 1 106 ? -1.737 20.188 13.586 1 97.5 106 ILE B N 1
ATOM 3067 C CA . ILE B 1 106 ? -1.006 20.547 14.797 1 97.5 106 ILE B CA 1
ATOM 3068 C C . ILE B 1 106 ? 0.355 21.125 14.422 1 97.5 106 ILE B C 1
ATOM 3070 O O . ILE B 1 106 ? 1.124 21.531 15.297 1 97.5 106 ILE B O 1
ATOM 3074 N N . ILE B 1 107 ? 0.655 21.219 13.156 1 98.19 107 ILE B N 1
ATOM 3075 C CA . ILE B 1 107 ? 1.938 21.75 12.703 1 98.19 107 ILE B CA 1
ATOM 3076 C C . ILE B 1 107 ? 1.962 23.266 12.883 1 98.19 107 ILE B C 1
ATOM 3078 O O . ILE B 1 107 ? 3.018 23.844 13.133 1 98.19 107 ILE B O 1
ATOM 3082 N N . VAL B 1 108 ? 0.827 23.906 12.805 1 98.06 108 VAL B N 1
ATOM 3083 C CA . VAL B 1 108 ? 0.752 25.359 12.812 1 98.06 108 VAL B CA 1
ATOM 3084 C C . VAL B 1 108 ? 1.184 25.906 14.18 1 98.06 108 VAL B C 1
ATOM 3086 O O . VAL B 1 108 ? 2.02 26.797 14.258 1 98.06 108 VAL B O 1
ATOM 3089 N N . PRO B 1 109 ? 0.687 25.359 15.328 1 97.94 109 PRO B N 1
ATOM 3090 C CA . PRO B 1 109 ? 1.217 25.828 16.609 1 97.94 109 PRO B CA 1
ATOM 3091 C C . PRO B 1 109 ? 2.721 25.609 16.75 1 97.94 109 PRO B C 1
ATOM 3093 O O . PRO B 1 109 ? 3.408 26.391 17.406 1 97.94 109 PRO B O 1
ATOM 3096 N N . ASP B 1 110 ? 3.305 24.547 16.141 1 98.38 110 ASP B N 1
ATOM 3097 C CA . ASP B 1 110 ? 4.75 24.344 16.125 1 98.38 110 ASP B CA 1
ATOM 3098 C C . ASP B 1 110 ? 5.469 25.484 15.43 1 98.38 110 ASP B C 1
ATOM 3100 O O . ASP B 1 110 ? 6.441 26.031 15.953 1 98.38 110 ASP B O 1
ATOM 3104 N N . ILE B 1 111 ? 4.934 25.891 14.297 1 98.44 111 ILE B N 1
ATOM 3105 C CA . ILE B 1 111 ? 5.516 26.953 13.477 1 98.44 111 ILE B CA 1
ATOM 3106 C C . ILE B 1 111 ? 5.484 28.281 14.242 1 98.44 111 ILE B C 1
ATOM 3108 O O . ILE B 1 111 ? 6.508 28.953 14.367 1 98.44 111 ILE B O 1
ATOM 3112 N N . LEU B 1 112 ? 4.34 28.609 14.789 1 98.31 112 LEU B N 1
ATOM 3113 C CA . LEU B 1 112 ? 4.156 29.875 15.484 1 98.31 112 LEU B CA 1
ATOM 3114 C C . LEU B 1 112 ? 5.02 29.938 16.734 1 98.31 112 LEU B C 1
ATOM 3116 O O . LEU B 1 112 ? 5.598 30.984 17.047 1 98.31 112 LEU B O 1
ATOM 3120 N N . SER B 1 113 ? 5.137 28.844 17.406 1 97.81 113 SER B N 1
ATOM 3121 C CA . SER B 1 113 ? 5.941 28.797 18.625 1 97.81 113 SER B CA 1
ATOM 3122 C C . SER B 1 113 ? 7.422 28.984 18.312 1 97.81 113 SER B C 1
ATOM 3124 O O . SER B 1 113 ? 8.156 29.594 19.094 1 97.81 113 SER B O 1
ATOM 3126 N N . ARG B 1 114 ? 7.824 28.516 17.203 1 97.81 114 ARG B N 1
ATOM 3127 C CA . ARG B 1 114 ? 9.242 28.5 16.859 1 97.81 114 ARG B CA 1
ATOM 3128 C C . ARG B 1 114 ? 9.656 29.828 16.219 1 97.81 114 ARG B C 1
ATOM 3130 O O . ARG B 1 114 ? 10.742 30.344 16.484 1 97.81 114 ARG B O 1
ATOM 3137 N N . PHE B 1 115 ? 8.773 30.391 15.375 1 97.44 115 PHE B N 1
ATOM 3138 C CA . PHE B 1 115 ? 9.211 31.5 14.531 1 97.44 115 PHE B CA 1
ATOM 3139 C C . PHE B 1 115 ? 8.5 32.781 14.898 1 97.44 115 PHE B C 1
ATOM 3141 O O . PHE B 1 115 ? 8.75 33.844 14.305 1 97.44 115 PHE B O 1
ATOM 3148 N N . GLY B 1 116 ? 7.586 32.688 15.82 1 96.5 116 GLY B N 1
ATOM 3149 C CA . GLY B 1 116 ? 6.93 33.875 16.344 1 96.5 116 GLY B CA 1
ATOM 3150 C C . GLY B 1 116 ? 5.609 34.156 15.664 1 96.5 116 GLY B C 1
ATOM 3151 O O . GLY B 1 116 ? 5.152 33.406 14.812 1 96.5 116 GLY B O 1
ATOM 3152 N N . THR B 1 117 ? 5.043 35.312 16.125 1 96.69 117 THR B N 1
ATOM 3153 C CA . THR B 1 117 ? 3.688 35.625 15.703 1 96.69 117 THR B CA 1
ATOM 3154 C C . THR B 1 117 ? 3.615 37.062 15.148 1 96.69 117 THR B C 1
ATOM 3156 O O . THR B 1 117 ? 2.529 37.562 14.859 1 96.69 117 THR B O 1
ATOM 3159 N N . SER B 1 118 ? 4.793 37.75 15.055 1 93.44 118 SER B N 1
ATOM 3160 C CA . SER B 1 118 ? 4.824 39.125 14.531 1 93.44 118 SER B CA 1
ATOM 3161 C C . SER B 1 118 ? 6.148 39.406 13.828 1 93.44 118 SER B C 1
ATOM 3163 O O . SER B 1 118 ? 7.18 39.562 14.477 1 93.44 118 SER B O 1
ATOM 3165 N N . PRO B 1 119 ? 6.098 39.438 12.492 1 93.94 119 PRO B N 1
ATOM 3166 C CA . PRO B 1 119 ? 4.953 39.156 11.625 1 93.94 119 PRO B CA 1
ATOM 3167 C C . PRO B 1 119 ? 4.57 37.688 11.617 1 93.94 119 PRO B C 1
ATOM 3169 O O . PRO B 1 119 ? 5.371 36.844 12.023 1 93.94 119 PRO B O 1
ATOM 3172 N N . LEU B 1 120 ? 3.404 37.375 11.266 1 94.56 120 LEU B N 1
ATOM 3173 C CA . LEU B 1 120 ? 2.969 36 11.141 1 94.56 120 LEU B CA 1
ATOM 3174 C C . LEU B 1 120 ? 3.74 35.281 10.039 1 94.56 120 LEU B C 1
ATOM 3176 O O . LEU B 1 120 ? 3.863 35.781 8.922 1 94.56 120 LEU B O 1
ATOM 3180 N N . PRO B 1 121 ? 4.16 34.094 10.359 1 96.38 121 PRO B N 1
ATOM 3181 C CA . PRO B 1 121 ? 4.895 33.344 9.344 1 96.38 121 PRO B CA 1
ATOM 3182 C C . PRO B 1 121 ? 3.973 32.594 8.375 1 96.38 121 PRO B C 1
ATOM 3184 O O . PRO B 1 121 ? 4.441 32 7.41 1 96.38 121 PRO B O 1
ATOM 3187 N N . ILE B 1 122 ? 2.654 32.594 8.555 1 97.5 122 ILE B N 1
ATOM 3188 C CA . ILE B 1 122 ? 1.667 31.969 7.676 1 97.5 122 ILE B CA 1
ATOM 3189 C C . ILE B 1 122 ? 0.509 32.938 7.449 1 97.5 122 ILE B C 1
ATOM 3191 O O . ILE B 1 122 ? 0.251 33.812 8.281 1 97.5 122 ILE B O 1
ATOM 3195 N N . ALA B 1 123 ? -0.187 32.688 6.348 1 96.62 123 ALA B N 1
ATOM 3196 C CA . ALA B 1 123 ? -1.236 33.625 5.961 1 96.62 123 ALA B CA 1
ATOM 3197 C C . ALA B 1 123 ? -2.6 33.156 6.473 1 96.62 123 ALA B C 1
ATOM 3199 O O . ALA B 1 123 ? -3.52 33.969 6.613 1 96.62 123 ALA B O 1
ATOM 3200 N N . GLY B 1 124 ? -2.746 31.922 6.73 1 97.31 124 GLY B N 1
ATOM 3201 C CA . GLY B 1 124 ? -4 31.297 7.141 1 97.31 124 GLY B CA 1
ATOM 3202 C C . GLY B 1 124 ? -3.885 29.812 7.375 1 97.31 124 GLY B C 1
ATOM 3203 O O . GLY B 1 124 ? -2.838 29.219 7.113 1 97.31 124 GLY B O 1
ATOM 3204 N N . LEU B 1 125 ? -4.949 29.219 7.945 1 98 125 LEU B N 1
ATOM 3205 C CA . LEU B 1 125 ? -5 27.812 8.281 1 98 125 LEU B CA 1
ATOM 3206 C C . LEU B 1 125 ? -6.312 27.188 7.809 1 98 125 LEU B C 1
ATOM 3208 O O . LEU B 1 125 ? -7.391 27.703 8.102 1 98 125 LEU B O 1
ATOM 3212 N N . ILE B 1 126 ? -6.203 26.172 7.004 1 98.62 126 ILE B N 1
ATOM 3213 C CA . ILE B 1 126 ? -7.34 25.328 6.629 1 98.62 126 ILE B CA 1
ATOM 3214 C C . ILE B 1 126 ? -7.227 23.969 7.309 1 98.62 126 ILE B C 1
ATOM 3216 O O . ILE B 1 126 ? -6.188 23.312 7.211 1 98.62 126 ILE B O 1
ATOM 3220 N N . MET B 1 127 ? -8.273 23.562 7.961 1 98.19 127 MET B N 1
ATOM 3221 C CA . MET B 1 127 ? -8.273 22.312 8.703 1 98.19 127 MET B CA 1
ATOM 3222 C C . MET B 1 127 ? -9.328 21.344 8.148 1 98.19 127 MET B C 1
ATOM 3224 O O . MET B 1 127 ? -10.516 21.672 8.133 1 98.19 127 MET B O 1
ATOM 3228 N N . PHE B 1 128 ? -8.906 20.188 7.688 1 97.75 128 PHE B N 1
ATOM 3229 C CA . PHE B 1 128 ? -9.789 19.078 7.32 1 97.75 128 PHE B CA 1
ATOM 3230 C C . PHE B 1 128 ? -9.898 18.062 8.453 1 97.75 128 PHE B C 1
ATOM 3232 O O . PHE B 1 128 ? -8.969 17.281 8.672 1 97.75 128 PHE B O 1
ATOM 3239 N N . ASN B 1 129 ? -11.125 18 9.078 1 97.88 129 ASN B N 1
ATOM 3240 C CA . ASN B 1 129 ? -11.234 17.078 10.203 1 97.88 129 ASN B CA 1
ATOM 3241 C C . ASN B 1 129 ? -9.945 17.016 11.008 1 97.88 129 ASN B C 1
ATOM 3243 O O . ASN B 1 129 ? -9.43 15.938 11.289 1 97.88 129 ASN B O 1
ATOM 3247 N N . ALA B 1 130 ? -9.5 18.188 11.406 1 97.88 130 ALA B N 1
ATOM 3248 C CA . ALA B 1 130 ? -8.203 18.344 12.062 1 97.88 130 ALA B CA 1
ATOM 3249 C C . ALA B 1 130 ? -8.352 18.953 13.445 1 97.88 130 ALA B C 1
ATOM 3251 O O . ALA B 1 130 ? -9.445 19.391 13.828 1 97.88 130 ALA B O 1
ATOM 3252 N N . ILE B 1 131 ? -7.305 18.922 14.203 1 96.94 131 ILE B N 1
ATOM 3253 C CA . ILE B 1 131 ? -7.219 19.562 15.516 1 96.94 131 ILE B CA 1
ATOM 3254 C C . ILE B 1 131 ? -6.102 20.609 15.516 1 96.94 131 ILE B C 1
ATOM 3256 O O . ILE B 1 131 ? -5.078 20.422 14.852 1 96.94 131 ILE B O 1
ATOM 3260 N N . PRO B 1 132 ? -6.336 21.641 16.281 1 96.75 132 PRO B N 1
ATOM 3261 C CA . PRO B 1 132 ? -5.328 22.703 16.297 1 96.75 132 PRO B CA 1
ATOM 3262 C C . PRO B 1 132 ? -4.109 22.359 17.141 1 96.75 132 PRO B C 1
ATOM 3264 O O . PRO B 1 132 ? -3.039 22.953 16.969 1 96.75 132 PRO B O 1
ATOM 3267 N N . TRP B 1 133 ? -4.262 21.484 18.141 1 96.56 133 TRP B N 1
ATOM 3268 C CA . TRP B 1 133 ? -3.17 21 18.984 1 96.56 133 TRP B CA 1
ATOM 3269 C C . TRP B 1 133 ? -3.562 19.719 19.688 1 96.56 133 TRP B C 1
ATOM 3271 O O . TRP B 1 133 ? -4.746 19.391 19.797 1 96.56 133 TRP B O 1
ATOM 3281 N N . ARG B 1 134 ? -2.619 18.969 20.188 1 94.69 134 ARG B N 1
ATOM 3282 C CA . ARG B 1 134 ? -2.771 17.594 20.672 1 94.69 134 ARG B CA 1
ATOM 3283 C C . ARG B 1 134 ? -3.637 17.547 21.922 1 94.69 134 ARG B C 1
ATOM 3285 O O . ARG B 1 134 ? -4.398 16.594 22.125 1 94.69 134 ARG B O 1
ATOM 3292 N N . SER B 1 135 ? -3.576 18.5 22.75 1 94.62 135 SER B N 1
ATOM 3293 C CA . SER B 1 135 ? -4.266 18.469 24.031 1 94.62 135 SER B CA 1
ATOM 3294 C C . SER B 1 135 ? -5.777 18.547 23.844 1 94.62 135 SER B C 1
ATOM 3296 O O . SER B 1 135 ? -6.535 18.328 24.797 1 94.62 135 SER B O 1
ATOM 3298 N N . MET B 1 136 ? -6.219 18.797 22.656 1 95.75 136 MET B N 1
ATOM 3299 C CA . MET B 1 136 ? -7.645 18.766 22.359 1 95.75 136 MET B CA 1
ATOM 3300 C C . MET B 1 136 ? -8.141 17.312 22.281 1 95.75 136 MET B C 1
ATOM 3302 O O . MET B 1 136 ? -9.344 17.062 22.344 1 95.75 136 MET B O 1
ATOM 3306 N N . PHE B 1 137 ? -7.242 16.359 22.109 1 93.19 137 PHE B N 1
ATOM 3307 C CA . PHE B 1 137 ? -7.547 14.969 21.75 1 93.19 137 PHE B CA 1
ATOM 3308 C C . PHE B 1 137 ? -8.578 14.383 22.719 1 93.19 137 PHE B C 1
ATOM 3310 O O . PHE B 1 137 ? -9.625 13.891 22.281 1 93.19 137 PHE B O 1
ATOM 3317 N N . PRO B 1 138 ? -8.461 14.477 24 1 92.25 138 PRO B N 1
ATOM 3318 C CA . PRO B 1 138 ? -9.406 13.852 24.922 1 92.25 138 PRO B CA 1
ATOM 3319 C C . PRO B 1 138 ? -10.805 14.461 24.828 1 92.25 138 PRO B C 1
ATOM 3321 O O . PRO B 1 138 ? -11.789 13.797 25.156 1 92.25 138 PRO B O 1
ATOM 3324 N N . GLU B 1 139 ? -10.891 15.648 24.328 1 94.94 139 GLU B N 1
ATOM 3325 C CA . GLU B 1 139 ? -12.172 16.344 24.312 1 94.94 139 GLU B CA 1
ATOM 3326 C C . GLU B 1 139 ? -13 15.938 23.094 1 94.94 139 GLU B C 1
ATOM 3328 O O . GLU B 1 139 ? -14.227 15.969 23.125 1 94.94 139 GLU B O 1
ATOM 3333 N N . ILE B 1 140 ? -12.312 15.508 22.078 1 96.12 140 ILE B N 1
ATOM 3334 C CA . ILE B 1 140 ? -13.062 15.406 20.828 1 96.12 140 ILE B CA 1
ATOM 3335 C C . ILE B 1 140 ? -13.086 13.953 20.359 1 96.12 140 ILE B C 1
ATOM 3337 O O . ILE B 1 140 ? -13.836 13.602 19.453 1 96.12 140 ILE B O 1
ATOM 3341 N N . LEU B 1 141 ? -12.266 13.086 20.906 1 96.44 141 LEU B N 1
ATOM 3342 C CA . LEU B 1 141 ? -12.172 11.711 20.422 1 96.44 141 LEU B CA 1
ATOM 3343 C C . LEU B 1 141 ? -13.445 10.938 20.75 1 96.44 141 LEU B C 1
ATOM 3345 O O . LEU B 1 141 ? -14.008 11.094 21.844 1 96.44 141 LEU B O 1
ATOM 3349 N N . THR B 1 142 ? -13.883 10.109 19.844 1 97.56 142 THR B N 1
ATOM 3350 C CA . THR B 1 142 ? -15.008 9.211 20.062 1 97.56 142 THR B CA 1
ATOM 3351 C C . THR B 1 142 ? -14.562 7.953 20.812 1 97.56 142 THR B C 1
ATOM 3353 O O . THR B 1 142 ? -13.367 7.66 20.875 1 97.56 142 THR B O 1
ATOM 3356 N N . PRO B 1 143 ? -15.516 7.223 21.359 1 96.5 143 PRO B N 1
ATOM 3357 C CA . PRO B 1 143 ? -15.164 5.918 21.922 1 96.5 143 PRO B CA 1
ATOM 3358 C C . PRO B 1 143 ? -14.5 4.992 20.906 1 96.5 143 PRO B C 1
ATOM 3360 O O . PRO B 1 143 ? -13.617 4.207 21.266 1 96.5 143 PRO B O 1
ATOM 3363 N N . TYR B 1 144 ? -14.938 5.102 19.688 1 96.19 144 TYR B N 1
ATOM 3364 C CA . TYR B 1 144 ? -14.336 4.34 18.609 1 96.19 144 TYR B CA 1
ATOM 3365 C C . TYR B 1 144 ? -12.852 4.652 18.484 1 96.19 144 TYR B C 1
ATOM 3367 O O . TYR B 1 144 ? -12.016 3.746 18.453 1 96.19 144 TYR B O 1
ATOM 3375 N N . SER B 1 145 ? -12.516 5.891 18.453 1 96.19 145 SER B N 1
ATOM 3376 C CA . SER B 1 145 ? -11.133 6.34 18.328 1 96.19 145 SER B CA 1
ATOM 3377 C C . SER B 1 145 ? -10.289 5.891 19.516 1 96.19 145 SER B C 1
ATOM 3379 O O . SER B 1 145 ? -9.148 5.461 19.359 1 96.19 145 SER B O 1
ATOM 3381 N N . ILE B 1 146 ? -10.867 6.008 20.688 1 95.44 146 ILE B N 1
ATOM 3382 C CA . ILE B 1 146 ? -10.156 5.664 21.922 1 95.44 146 ILE B CA 1
ATOM 3383 C C . ILE B 1 146 ? -9.766 4.188 21.891 1 95.44 146 ILE B C 1
ATOM 3385 O O . ILE B 1 146 ? -8.695 3.814 22.391 1 95.44 146 ILE B O 1
ATOM 3389 N N . LYS B 1 147 ? -10.539 3.418 21.266 1 95.06 147 LYS B N 1
ATOM 3390 C CA . LYS B 1 147 ? -10.297 1.98 21.188 1 95.06 147 LYS B CA 1
ATOM 3391 C C . LYS B 1 147 ? -9.234 1.655 20.141 1 95.06 147 LYS B C 1
ATOM 3393 O O . LYS B 1 147 ? -8.367 0.808 20.375 1 95.06 147 LYS B O 1
ATOM 3398 N N . ILE B 1 148 ? -9.18 2.316 19 1 95.12 148 ILE B N 1
ATOM 3399 C CA . ILE B 1 148 ? -8.391 1.815 17.875 1 95.12 148 ILE B CA 1
ATOM 3400 C C . ILE B 1 148 ? -7.031 2.506 17.844 1 95.12 148 ILE B C 1
ATOM 3402 O O . ILE B 1 148 ? -6.098 2.025 17.188 1 95.12 148 ILE B O 1
ATOM 3406 N N . LEU B 1 149 ? -6.832 3.607 18.5 1 94.62 149 LEU B N 1
ATOM 3407 C CA . LEU B 1 149 ? -5.621 4.402 18.344 1 94.62 149 LEU B CA 1
ATOM 3408 C C . LEU B 1 149 ? -4.457 3.785 19.109 1 94.62 149 LEU B C 1
ATOM 3410 O O . LEU B 1 149 ? -3.344 3.695 18.578 1 94.62 149 LEU B O 1
ATOM 3414 N N . PRO B 1 150 ? -4.648 3.244 20.344 1 94.5 150 PRO B N 1
ATOM 3415 C CA . PRO B 1 150 ? -3.514 2.771 21.141 1 94.5 150 PRO B CA 1
ATOM 3416 C C . PRO B 1 150 ? -2.762 1.624 20.469 1 94.5 150 PRO B C 1
ATOM 3418 O O . PRO B 1 150 ? -1.529 1.636 20.422 1 94.5 150 PRO B O 1
ATOM 3421 N N . PRO B 1 151 ? -3.42 0.68 19.828 1 96.12 151 PRO B N 1
ATOM 3422 C CA . PRO B 1 151 ? -2.686 -0.419 19.188 1 96.12 151 PRO B CA 1
ATOM 3423 C C . PRO B 1 151 ? -1.837 0.041 18.016 1 96.12 151 PRO B C 1
ATOM 3425 O O . PRO B 1 151 ? -0.971 -0.702 17.547 1 96.12 151 PRO B O 1
ATOM 3428 N N . LEU B 1 152 ? -2.059 1.207 17.5 1 96.19 152 LEU B N 1
ATOM 3429 C CA . LEU B 1 152 ? -1.311 1.709 16.359 1 96.19 152 LEU B CA 1
ATOM 3430 C C . LEU B 1 152 ? 0.137 2.002 16.734 1 96.19 152 LEU B C 1
ATOM 3432 O O . LEU B 1 152 ? 0.999 2.127 15.859 1 96.19 152 LEU B O 1
ATOM 3436 N N . SER B 1 153 ? 0.416 2.129 18.016 1 93.5 153 SER B N 1
ATOM 3437 C CA . SER B 1 153 ? 1.777 2.354 18.484 1 93.5 153 SER B CA 1
ATOM 3438 C C . SER B 1 153 ? 2.387 1.073 19.047 1 93.5 153 SER B C 1
ATOM 3440 O O . SER B 1 153 ? 3.492 1.092 19.594 1 93.5 153 SER B O 1
ATOM 3442 N N . SER B 1 154 ? 1.689 -0.055 18.891 1 91.44 154 SER B N 1
ATOM 3443 C CA . SER B 1 154 ? 2.152 -1.329 19.422 1 91.44 154 SER B CA 1
ATOM 3444 C C . SER B 1 154 ? 3.182 -1.977 18.5 1 91.44 154 SER B C 1
ATOM 3446 O O . SER B 1 154 ? 3.172 -1.743 17.297 1 91.44 154 SER B O 1
ATOM 3448 N N . SER B 1 155 ? 4.039 -2.801 19.141 1 92.44 155 SER B N 1
ATOM 3449 C CA . SER B 1 155 ? 4.98 -3.6 18.359 1 92.44 155 SER B CA 1
ATOM 3450 C C . SER B 1 155 ? 4.414 -4.98 18.047 1 92.44 155 SER B C 1
ATOM 3452 O O . SER B 1 155 ? 5.043 -5.777 17.359 1 92.44 155 SER B O 1
ATOM 3454 N N . ASP B 1 156 ? 3.221 -5.219 18.531 1 93.56 156 ASP B N 1
ATOM 3455 C CA . ASP B 1 156 ? 2.512 -6.453 18.219 1 93.56 156 ASP B CA 1
ATOM 3456 C C . ASP B 1 156 ? 1.815 -6.363 16.859 1 93.56 156 ASP B C 1
ATOM 3458 O O . ASP B 1 156 ? 0.916 -5.539 16.672 1 93.56 156 ASP B O 1
ATOM 3462 N N . LEU B 1 157 ? 2.162 -7.254 15.969 1 95 157 LEU B N 1
ATOM 3463 C CA . LEU B 1 157 ? 1.763 -7.141 14.57 1 95 157 LEU B CA 1
ATOM 3464 C C . LEU B 1 157 ? 0.255 -7.312 14.422 1 95 157 LEU B C 1
ATOM 3466 O O . LEU B 1 157 ? -0.409 -6.488 13.789 1 95 157 LEU B O 1
ATOM 3470 N N . PRO B 1 158 ? -0.419 -8.336 15.078 1 94.25 158 PRO B N 1
ATOM 3471 C CA . PRO B 1 158 ? -1.859 -8.5 14.867 1 94.25 158 PRO B CA 1
ATOM 3472 C C . PRO B 1 158 ? -2.67 -7.312 15.383 1 94.25 158 PRO B C 1
ATOM 3474 O O . PRO B 1 158 ? -3.604 -6.859 14.719 1 94.25 158 PRO B O 1
ATOM 3477 N N . GLY B 1 159 ? -2.283 -6.867 16.562 1 94.69 159 GLY B N 1
ATOM 3478 C CA . GLY B 1 159 ? -2.961 -5.699 17.094 1 94.69 159 GLY B CA 1
ATOM 3479 C C . GLY B 1 159 ? -2.828 -4.469 16.219 1 94.69 159 GLY B C 1
ATOM 3480 O O . GLY B 1 159 ? -3.812 -3.773 15.969 1 94.69 159 GLY B O 1
ATOM 3481 N N . PHE B 1 160 ? -1.626 -4.211 15.719 1 96.44 160 PHE B N 1
ATOM 3482 C CA . PHE B 1 160 ? -1.362 -3.086 14.828 1 96.44 160 PHE B CA 1
ATOM 3483 C C . PHE B 1 160 ? -2.148 -3.227 13.531 1 96.44 160 PHE B C 1
ATOM 3485 O O . PHE B 1 160 ? -2.795 -2.277 13.086 1 96.44 160 PHE B O 1
ATOM 3492 N N . GLN B 1 161 ? -2.119 -4.379 12.961 1 95.88 161 GLN B N 1
ATOM 3493 C CA . GLN B 1 161 ? -2.77 -4.637 11.68 1 95.88 161 GLN B CA 1
ATOM 3494 C C . GLN B 1 161 ? -4.277 -4.41 11.773 1 95.88 161 GLN B C 1
ATOM 3496 O O . GLN B 1 161 ? -4.867 -3.775 10.898 1 95.88 161 GLN B O 1
ATOM 3501 N N . ASN B 1 162 ? -4.859 -4.918 12.812 1 95.38 162 ASN B N 1
ATOM 3502 C CA . ASN B 1 162 ? -6.297 -4.754 12.992 1 95.38 162 ASN B CA 1
ATOM 3503 C C . ASN B 1 162 ? -6.676 -3.289 13.188 1 95.38 162 ASN B C 1
ATOM 3505 O O . ASN B 1 162 ? -7.633 -2.805 12.578 1 95.38 162 ASN B O 1
ATOM 3509 N N . ALA B 1 163 ? -5.934 -2.654 13.992 1 97.06 163 ALA B N 1
ATOM 3510 C CA . ALA B 1 163 ? -6.191 -1.24 14.25 1 97.06 163 ALA B CA 1
ATOM 3511 C C . ALA B 1 163 ? -5.996 -0.408 12.984 1 97.06 163 ALA B C 1
ATOM 3513 O O . ALA B 1 163 ? -6.766 0.519 12.719 1 97.06 163 ALA B O 1
ATOM 3514 N N . LEU B 1 164 ? -4.961 -0.712 12.242 1 97.12 164 LEU B N 1
ATOM 3515 C CA . LEU B 1 164 ? -4.672 0.017 11.016 1 97.12 164 LEU B CA 1
ATOM 3516 C C . LEU B 1 164 ? -5.801 -0.149 10 1 97.12 164 LEU B C 1
ATOM 3518 O O . LEU B 1 164 ? -6.215 0.82 9.359 1 97.12 164 LEU B O 1
ATOM 3522 N N . GLN B 1 165 ? -6.309 -1.336 9.875 1 94.94 165 GLN B N 1
ATOM 3523 C CA . GLN B 1 165 ? -7.426 -1.582 8.969 1 94.94 165 GLN B CA 1
ATOM 3524 C C . GLN B 1 165 ? -8.664 -0.792 9.398 1 94.94 165 GLN B C 1
ATOM 3526 O O . GLN B 1 165 ? -9.359 -0.227 8.555 1 94.94 165 GLN B O 1
ATOM 3531 N N . GLU B 1 166 ? -8.898 -0.799 10.656 1 95.62 166 GLU B N 1
ATOM 3532 C CA . GLU B 1 166 ? -10.023 -0.037 11.18 1 95.62 166 GLU B CA 1
ATOM 3533 C C . GLU B 1 166 ? -9.852 1.456 10.922 1 95.62 166 GLU B C 1
ATOM 3535 O O . GLU B 1 166 ? -10.797 2.129 10.492 1 95.62 166 GLU B O 1
ATOM 3540 N N . LEU B 1 167 ? -8.703 1.898 11.148 1 96.75 167 LEU B N 1
ATOM 3541 C CA . LEU B 1 167 ? -8.438 3.316 10.938 1 96.75 167 LEU B CA 1
ATOM 3542 C C . LEU B 1 167 ? -8.617 3.691 9.469 1 96.75 167 LEU B C 1
ATOM 3544 O O . LEU B 1 167 ? -9.281 4.676 9.148 1 96.75 167 LEU B O 1
ATOM 3548 N N . MET B 1 168 ? -8.016 2.957 8.609 1 95.25 168 MET B N 1
ATOM 3549 C CA . MET B 1 168 ? -8.117 3.234 7.184 1 95.25 168 MET B CA 1
ATOM 3550 C C . MET B 1 168 ? -9.57 3.219 6.727 1 95.25 168 MET B C 1
ATOM 3552 O O . MET B 1 168 ? -9.977 4.051 5.918 1 95.25 168 MET B O 1
ATOM 3556 N N . GLY B 1 169 ? -10.32 2.293 7.266 1 94.25 169 GLY B N 1
ATOM 3557 C CA . GLY B 1 169 ? -11.742 2.246 6.961 1 94.25 169 GLY B CA 1
ATOM 3558 C C . GLY B 1 169 ? -12.5 3.475 7.434 1 94.25 169 GLY B C 1
ATOM 3559 O O . GLY B 1 169 ? -13.469 3.896 6.801 1 94.25 169 GLY B O 1
ATOM 3560 N N . SER B 1 170 ? -12.086 4.07 8.461 1 95.81 170 SER B N 1
ATOM 3561 C CA . SER B 1 170 ? -12.766 5.215 9.062 1 95.81 170 SER B CA 1
ATOM 3562 C C . SER B 1 170 ? -12.477 6.496 8.289 1 95.81 170 SER B C 1
ATOM 3564 O O . SER B 1 170 ? -13.141 7.512 8.492 1 95.81 170 SER B O 1
ATOM 3566 N N . PHE B 1 171 ? -11.547 6.477 7.328 1 97.06 171 PHE B N 1
ATOM 3567 C CA . PHE B 1 171 ? -11.211 7.66 6.547 1 97.06 171 PHE B CA 1
ATOM 3568 C C . PHE B 1 171 ? -12.344 8.016 5.594 1 97.06 171 PHE B C 1
ATOM 3570 O O . PHE B 1 171 ? -12.469 9.164 5.16 1 97.06 171 PHE B O 1
ATOM 3577 N N . PHE B 1 172 ? -13.141 7.023 5.336 1 96.81 172 PHE B N 1
ATOM 3578 C CA . PHE B 1 172 ? -14.172 7.227 4.328 1 96.81 172 PHE B CA 1
ATOM 3579 C C . PHE B 1 172 ? -15.547 6.883 4.887 1 96.81 172 PHE B C 1
ATOM 3581 O O . PHE B 1 172 ? -15.664 6.055 5.793 1 96.81 172 PHE B O 1
ATOM 3588 N N . SER B 1 173 ? -16.516 7.543 4.305 1 95.25 173 SER B N 1
ATOM 3589 C CA . SER B 1 173 ? -17.891 7.172 4.625 1 95.25 173 SER B CA 1
ATOM 3590 C C . SER B 1 173 ? -18.25 5.793 4.07 1 95.25 173 SER B C 1
ATOM 3592 O O . SER B 1 173 ? -17.609 5.328 3.115 1 95.25 173 SER B O 1
ATOM 3594 N N . PRO B 1 174 ? -19.203 5.109 4.684 1 89.19 174 PRO B N 1
ATOM 3595 C CA . PRO B 1 174 ? -19.562 3.766 4.23 1 89.19 174 PRO B CA 1
ATOM 3596 C C . PRO B 1 174 ? -19.906 3.717 2.742 1 89.19 174 PRO B C 1
ATOM 3598 O O . PRO B 1 174 ? -19.594 2.742 2.061 1 89.19 174 PRO B O 1
ATOM 3601 N N . GLY B 1 175 ? -20.594 4.719 2.211 1 88 175 GLY B N 1
ATOM 3602 C CA . GLY B 1 175 ? -20.969 4.738 0.805 1 88 175 GLY B CA 1
ATOM 3603 C C . GLY B 1 175 ? -19.797 4.98 -0.121 1 88 175 GLY B C 1
ATOM 3604 O O . GLY B 1 175 ? -19.828 4.609 -1.296 1 88 175 GLY B O 1
ATOM 3605 N N . TYR B 1 176 ? -18.703 5.523 0.423 1 93.06 176 TYR B N 1
ATOM 3606 C CA . TYR B 1 176 ? -17.578 5.902 -0.424 1 93.06 176 TYR B CA 1
ATOM 3607 C C . TYR B 1 176 ? -16.484 4.852 -0.379 1 93.06 176 TYR B C 1
ATOM 3609 O O . TYR B 1 176 ? -15.68 4.734 -1.312 1 93.06 176 TYR B O 1
ATOM 3617 N N . ILE B 1 177 ? -16.438 4.102 0.649 1 89.69 177 ILE B N 1
ATOM 3618 C CA . ILE B 1 177 ? -15.367 3.125 0.838 1 89.69 177 ILE B CA 1
ATOM 3619 C C . ILE B 1 177 ? -15.336 2.16 -0.346 1 89.69 177 ILE B C 1
ATOM 3621 O O . ILE B 1 177 ? -14.266 1.729 -0.774 1 89.69 177 ILE B O 1
ATOM 3625 N N . ALA B 1 178 ? -16.469 1.835 -0.894 1 87.06 178 ALA B N 1
ATOM 3626 C CA . ALA B 1 178 ? -16.562 0.889 -2.002 1 87.06 178 ALA B CA 1
ATOM 3627 C C . ALA B 1 178 ? -15.992 1.483 -3.283 1 87.06 178 ALA B C 1
ATOM 3629 O O . ALA B 1 178 ? -15.648 0.752 -4.219 1 87.06 178 ALA B O 1
ATOM 3630 N N . LYS B 1 179 ? -15.867 2.787 -3.264 1 91.5 179 LYS B N 1
ATOM 3631 C CA . LYS B 1 179 ? -15.367 3.477 -4.453 1 91.5 179 LYS B CA 1
ATOM 3632 C C . LYS B 1 179 ? -13.844 3.578 -4.434 1 91.5 179 LYS B C 1
ATOM 3634 O O . LYS B 1 179 ? -13.227 3.889 -5.453 1 91.5 179 LYS B O 1
ATOM 3639 N N . VAL B 1 180 ? -13.266 3.398 -3.27 1 94.56 180 VAL B N 1
ATOM 3640 C CA . VAL B 1 180 ? -11.812 3.422 -3.176 1 94.56 180 VAL B CA 1
ATOM 3641 C C . VAL B 1 180 ? -11.234 2.125 -3.74 1 94.56 180 VAL B C 1
ATOM 3643 O O . VAL B 1 180 ? -11.602 1.033 -3.299 1 94.56 180 VAL B O 1
ATOM 3646 N N . SER B 1 181 ? -10.367 2.293 -4.738 1 94.69 181 SER B N 1
ATOM 3647 C CA . SER B 1 181 ? -9.828 1.099 -5.383 1 94.69 181 SER B CA 1
ATOM 3648 C C . SER B 1 181 ? -8.984 0.279 -4.414 1 94.69 181 SER B C 1
ATOM 3650 O O . SER B 1 181 ? -8.469 0.812 -3.428 1 94.69 181 SER B O 1
ATOM 3652 N N . PHE B 1 182 ? -8.914 -0.982 -4.656 1 96.06 182 PHE B N 1
ATOM 3653 C CA . PHE B 1 182 ? -8.055 -1.865 -3.877 1 96.06 182 PHE B CA 1
ATOM 3654 C C . PHE B 1 182 ? -6.621 -1.343 -3.854 1 96.06 182 PHE B C 1
ATOM 3656 O O . PHE B 1 182 ? -5.973 -1.341 -2.805 1 96.06 182 PHE B O 1
ATOM 3663 N N . GLU B 1 183 ? -6.09 -0.892 -5 1 96.62 183 GLU B N 1
ATOM 3664 C CA . GLU B 1 183 ? -4.734 -0.357 -5.109 1 96.62 183 GLU B CA 1
ATOM 3665 C C . GLU B 1 183 ? -4.543 0.852 -4.199 1 96.62 183 GLU B C 1
ATOM 3667 O O . GLU B 1 183 ? -3.539 0.949 -3.49 1 96.62 183 GLU B O 1
ATOM 3672 N N . GLU B 1 184 ? -5.484 1.764 -4.188 1 96.19 184 GLU B N 1
ATOM 3673 C CA . GLU B 1 184 ? -5.406 2.957 -3.348 1 96.19 184 GLU B CA 1
ATOM 3674 C C . GLU B 1 184 ? -5.426 2.594 -1.866 1 96.19 184 GLU B C 1
ATOM 3676 O O . GLU B 1 184 ? -4.652 3.139 -1.078 1 96.19 184 GLU B O 1
ATOM 3681 N N . ARG B 1 185 ? -6.312 1.687 -1.494 1 96.62 185 ARG B N 1
ATOM 3682 C CA . ARG B 1 185 ? -6.387 1.242 -0.106 1 96.62 185 ARG B CA 1
ATOM 3683 C C . ARG B 1 185 ? -5.07 0.626 0.345 1 96.62 185 ARG B C 1
ATOM 3685 O O . ARG B 1 185 ? -4.555 0.96 1.416 1 96.62 185 ARG B O 1
ATOM 3692 N N . CYS B 1 186 ? -4.527 -0.216 -0.503 1 97.62 186 CYS B N 1
ATOM 3693 C CA . CYS B 1 186 ? -3.254 -0.85 -0.181 1 97.62 186 CYS B CA 1
ATOM 3694 C C . CYS B 1 186 ? -2.141 0.184 -0.08 1 97.62 186 CYS B C 1
ATOM 3696 O O . CYS B 1 186 ? -1.254 0.068 0.769 1 97.62 186 CYS B O 1
ATOM 3698 N N . ALA B 1 187 ? -2.184 1.154 -0.953 1 97.94 187 ALA B N 1
ATOM 3699 C CA . ALA B 1 187 ? -1.153 2.189 -0.92 1 97.94 187 ALA B CA 1
ATOM 3700 C C . ALA B 1 187 ? -1.185 2.953 0.401 1 97.94 187 ALA B C 1
ATOM 3702 O O . ALA B 1 187 ? -0.137 3.221 0.995 1 97.94 187 ALA B O 1
ATOM 3703 N N . TRP B 1 188 ? -2.355 3.254 0.865 1 97.75 188 TRP B N 1
ATOM 3704 C CA . TRP B 1 188 ? -2.477 3.941 2.146 1 97.75 188 TRP B CA 1
ATOM 3705 C C . TRP B 1 188 ? -2.004 3.051 3.289 1 97.75 188 TRP B C 1
ATOM 3707 O O . TRP B 1 188 ? -1.263 3.498 4.168 1 97.75 188 TRP B O 1
ATOM 3717 N N . ILE B 1 189 ? -2.369 1.823 3.244 1 97.62 189 ILE B N 1
ATOM 3718 C CA . ILE B 1 189 ? -1.967 0.868 4.27 1 97.62 189 ILE B CA 1
ATOM 3719 C C . ILE B 1 189 ? -0.45 0.691 4.242 1 97.62 189 ILE B C 1
ATOM 3721 O O . ILE B 1 189 ? 0.198 0.664 5.293 1 97.62 189 ILE B O 1
ATOM 3725 N N . GLY B 1 190 ? 0.043 0.592 3.027 1 97.69 190 GLY B N 1
ATOM 3726 C CA . GLY B 1 190 ? 1.479 0.403 2.889 1 97.69 190 GLY B CA 1
ATOM 3727 C C . GLY B 1 190 ? 2.287 1.572 3.418 1 97.69 190 GLY B C 1
ATOM 3728 O O . GLY B 1 190 ? 3.344 1.379 4.023 1 97.69 190 GLY B O 1
ATOM 3729 N N . SER B 1 191 ? 1.806 2.756 3.156 1 97.5 191 SER B N 1
ATOM 3730 C CA . SER B 1 191 ? 2.465 3.939 3.701 1 97.5 191 SER B CA 1
ATOM 3731 C C . SER B 1 191 ? 2.504 3.896 5.227 1 97.5 191 SER B C 1
ATOM 3733 O O . SER B 1 191 ? 3.547 4.152 5.832 1 97.5 191 SER B O 1
ATOM 3735 N N . ALA B 1 192 ? 1.454 3.521 5.805 1 97.31 192 ALA B N 1
ATOM 3736 C CA . ALA B 1 192 ? 1.353 3.449 7.262 1 97.31 192 ALA B CA 1
ATOM 3737 C C . ALA B 1 192 ? 2.221 2.322 7.816 1 97.31 192 ALA B C 1
ATOM 3739 O O . ALA B 1 192 ? 2.943 2.514 8.797 1 97.31 192 ALA B O 1
ATOM 3740 N N . ALA B 1 193 ? 2.172 1.231 7.172 1 96.38 193 ALA B N 1
ATOM 3741 C CA . ALA B 1 193 ? 2.867 0.035 7.637 1 96.38 193 ALA B CA 1
ATOM 3742 C C . ALA B 1 193 ? 4.379 0.2 7.52 1 96.38 193 ALA B C 1
ATOM 3744 O O . ALA B 1 193 ? 5.141 -0.543 8.148 1 96.38 193 ALA B O 1
ATOM 3745 N N . SER B 1 194 ? 4.816 1.143 6.754 1 96.56 194 SER B N 1
ATOM 3746 C CA . SER B 1 194 ? 6.246 1.36 6.543 1 96.56 194 SER B CA 1
ATOM 3747 C C . SER B 1 194 ? 6.828 2.277 7.609 1 96.56 194 SER B C 1
ATOM 3749 O O . SER B 1 194 ? 8.047 2.475 7.668 1 96.56 194 SER B O 1
ATOM 3751 N N . MET B 1 195 ? 6.004 2.822 8.438 1 97.56 195 MET B N 1
ATOM 3752 C CA . MET B 1 195 ? 6.488 3.646 9.539 1 97.56 195 MET B CA 1
ATOM 3753 C C . MET B 1 195 ? 7.047 2.777 10.664 1 97.56 195 MET B C 1
ATOM 3755 O O . MET B 1 195 ? 6.418 1.798 11.07 1 97.56 195 MET B O 1
ATOM 3759 N N . ASN B 1 196 ? 8.172 3.127 11.156 1 96.88 196 ASN B N 1
ATOM 3760 C CA . ASN B 1 196 ? 8.68 2.352 12.281 1 96.88 196 ASN B CA 1
ATOM 3761 C C . ASN B 1 196 ? 7.941 2.688 13.57 1 96.88 196 ASN B C 1
ATOM 3763 O O . ASN B 1 196 ? 7.254 3.707 13.648 1 96.88 196 ASN B O 1
ATOM 3767 N N . THR B 1 197 ? 8.094 1.838 14.508 1 95.69 197 THR B N 1
ATOM 3768 C CA . THR B 1 197 ? 7.316 1.917 15.734 1 95.69 197 THR B CA 1
ATOM 3769 C C . THR B 1 197 ? 7.637 3.197 16.5 1 95.69 197 THR B C 1
ATOM 3771 O O . THR B 1 197 ? 6.742 3.852 17.031 1 95.69 197 THR B O 1
ATOM 3774 N N . ALA B 1 198 ? 8.883 3.607 16.578 1 96.94 198 ALA B N 1
ATOM 3775 C CA . ALA B 1 198 ? 9.273 4.828 17.281 1 96.94 198 ALA B CA 1
ATOM 3776 C C . ALA B 1 198 ? 8.609 6.051 16.656 1 96.94 198 ALA B C 1
ATOM 3778 O O . ALA B 1 198 ? 8.047 6.895 17.359 1 96.94 198 ALA B O 1
ATOM 3779 N N . ALA B 1 199 ? 8.672 6.125 15.352 1 97.75 199 ALA B N 1
ATOM 3780 C CA . ALA B 1 199 ? 8.062 7.246 14.641 1 97.75 199 ALA B CA 1
ATOM 3781 C C . ALA B 1 199 ? 6.559 7.312 14.906 1 97.75 199 ALA B C 1
ATOM 3783 O O . ALA B 1 199 ? 6.016 8.383 15.172 1 97.75 199 ALA B O 1
ATOM 3784 N N . ARG B 1 200 ? 5.883 6.164 14.883 1 97.5 200 ARG B N 1
ATOM 3785 C CA . ARG B 1 200 ? 4.449 6.129 15.156 1 97.5 200 ARG B CA 1
ATOM 3786 C C . ARG B 1 200 ? 4.156 6.625 16.578 1 97.5 200 ARG B C 1
ATOM 3788 O O . ARG B 1 200 ? 3.279 7.469 16.766 1 97.5 200 ARG B O 1
ATOM 3795 N N . THR B 1 201 ? 4.961 6.16 17.469 1 96.69 201 THR B N 1
ATOM 3796 C CA . THR B 1 201 ? 4.754 6.469 18.875 1 96.69 201 THR B CA 1
ATOM 3797 C C . THR B 1 201 ? 5 7.949 19.141 1 96.69 201 THR B C 1
ATOM 3799 O O . THR B 1 201 ? 4.145 8.633 19.703 1 96.69 201 THR B O 1
ATOM 3802 N N . PHE B 1 202 ? 6.043 8.484 18.656 1 97.44 202 PHE B N 1
ATOM 3803 C CA . PHE B 1 202 ? 6.457 9.828 19.016 1 97.44 202 PHE B CA 1
ATOM 3804 C C . PHE B 1 202 ? 5.684 10.875 18.219 1 97.44 202 PHE B C 1
ATOM 3806 O O . PHE B 1 202 ? 5.469 11.992 18.688 1 97.44 202 PHE B O 1
ATOM 3813 N N . SER B 1 203 ? 5.219 10.5 17.031 1 96.5 203 SER B N 1
ATOM 3814 C CA . SER B 1 203 ? 4.43 11.438 16.234 1 96.5 203 SER B CA 1
ATOM 3815 C C . SER B 1 203 ? 3.078 11.711 16.891 1 96.5 203 SER B C 1
ATOM 3817 O O . SER B 1 203 ? 2.547 12.812 16.781 1 96.5 203 SER B O 1
ATOM 3819 N N . ILE B 1 204 ? 2.568 10.68 17.547 1 94.69 204 ILE B N 1
ATOM 3820 C CA . ILE B 1 204 ? 1.202 10.82 18.031 1 94.69 204 ILE B CA 1
ATOM 3821 C C . ILE B 1 204 ? 1.226 11.227 19.5 1 94.69 204 ILE B C 1
ATOM 3823 O O . ILE B 1 204 ? 0.242 11.766 20.031 1 94.69 204 ILE B O 1
ATOM 3827 N N . SER B 1 205 ? 2.355 11.133 20.203 1 93.81 205 SER B N 1
ATOM 3828 C CA . SER B 1 205 ? 2.371 11.336 21.656 1 93.81 205 SER B CA 1
ATOM 3829 C C . SER B 1 205 ? 3.08 12.633 22.016 1 93.81 205 SER B C 1
ATOM 3831 O O . SER B 1 205 ? 3.164 12.992 23.188 1 93.81 205 SER B O 1
ATOM 3833 N N . ARG B 1 206 ? 3.555 13.305 21.062 1 94.5 206 ARG B N 1
ATOM 3834 C CA . ARG B 1 206 ? 4.348 14.5 21.359 1 94.5 206 ARG B CA 1
ATOM 3835 C C . ARG B 1 206 ? 3.508 15.562 22.047 1 94.5 206 ARG B C 1
ATOM 3837 O O . ARG B 1 206 ? 2.301 15.656 21.828 1 94.5 206 ARG B O 1
ATOM 3844 N N . THR B 1 207 ? 4.152 16.406 22.844 1 92.5 207 THR B N 1
ATOM 3845 C CA . THR B 1 207 ? 3.514 17.531 23.531 1 92.5 207 THR B CA 1
ATOM 3846 C C . THR B 1 207 ? 3.695 18.828 22.734 1 92.5 207 THR B C 1
ATOM 3848 O O . THR B 1 207 ? 4.652 18.953 21.969 1 92.5 207 THR B O 1
ATOM 3851 N N . GLN B 1 208 ? 2.738 19.672 22.906 1 95.5 208 GLN B N 1
ATOM 3852 C CA . GLN B 1 208 ? 2.762 20.969 22.203 1 95.5 208 GLN B CA 1
ATOM 3853 C C . GLN B 1 208 ? 2.299 22.094 23.125 1 95.5 208 GLN B C 1
ATOM 3855 O O . GLN B 1 208 ? 1.598 21.844 24.109 1 95.5 208 GLN B O 1
ATOM 3860 N N . ASP B 1 209 ? 2.828 23.25 22.828 1 95.06 209 ASP B N 1
ATOM 3861 C CA . ASP B 1 209 ? 2.373 24.484 23.453 1 95.06 209 ASP B CA 1
ATOM 3862 C C . ASP B 1 209 ? 1.445 25.266 22.531 1 95.06 209 ASP B C 1
ATOM 3864 O O . ASP B 1 209 ? 1.876 25.766 21.484 1 95.06 209 ASP B O 1
ATOM 3868 N N . GLU B 1 210 ? 0.226 25.391 22.953 1 96 210 GLU B N 1
ATOM 3869 C CA . GLU B 1 210 ? -0.786 26 22.078 1 96 210 GLU B CA 1
ATOM 3870 C C . GLU B 1 210 ? -0.82 27.516 22.25 1 96 210 GLU B C 1
ATOM 3872 O O . GLU B 1 210 ? -1.59 28.203 21.562 1 96 210 GLU B O 1
ATOM 3877 N N . THR B 1 211 ? 0.002 28.094 23.094 1 97.25 211 THR B N 1
ATOM 3878 C CA . THR B 1 211 ? -0.073 29.5 23.484 1 97.25 211 THR B CA 1
ATOM 3879 C C . THR B 1 211 ? 0.126 30.406 22.281 1 97.25 211 THR B C 1
ATOM 3881 O O . THR B 1 211 ? -0.599 31.391 22.109 1 97.25 211 THR B O 1
ATOM 3884 N N . ALA B 1 212 ? 1.049 30.078 21.438 1 97.44 212 ALA B N 1
ATOM 3885 C CA . ALA B 1 212 ? 1.337 30.938 20.297 1 97.44 212 ALA B CA 1
ATOM 3886 C C . ALA B 1 212 ? 0.139 31 19.359 1 97.44 212 ALA B C 1
ATOM 3888 O O . ALA B 1 212 ? -0.227 32.094 18.891 1 97.44 212 ALA B O 1
ATOM 3889 N N . LEU B 1 213 ? -0.484 29.875 19.062 1 97.62 213 LEU B N 1
ATOM 3890 C CA . LEU B 1 213 ? -1.648 29.859 18.188 1 97.62 213 LEU B CA 1
ATOM 3891 C C . LEU B 1 213 ? -2.814 30.625 18.812 1 97.62 213 LEU B C 1
ATOM 3893 O O . LEU B 1 213 ? -3.467 31.422 18.141 1 97.62 213 LEU B O 1
ATOM 3897 N N . LEU B 1 214 ? -2.988 30.438 20.094 1 96.69 214 LEU B N 1
ATOM 3898 C CA . LEU B 1 214 ? -4.07 31.109 20.797 1 96.69 214 LEU B CA 1
ATOM 3899 C C . LEU B 1 214 ? -3.857 32.625 20.797 1 96.69 214 LEU B C 1
ATOM 3901 O O . LEU B 1 214 ? -4.82 33.375 20.75 1 96.69 214 LEU B O 1
ATOM 3905 N N . SER B 1 215 ? -2.635 33.062 20.797 1 96.69 215 SER B N 1
ATOM 3906 C CA . SER B 1 215 ? -2.314 34.5 20.859 1 96.69 215 SER B CA 1
ATOM 3907 C C . SER B 1 215 ? -2.693 35.219 19.562 1 96.69 215 SER B C 1
ATOM 3909 O O . SER B 1 215 ? -2.818 36.438 19.547 1 96.69 215 SER B O 1
ATOM 3911 N N . VAL B 1 216 ? -2.871 34.438 18.531 1 95.75 216 VAL B N 1
ATOM 3912 C CA . VAL B 1 216 ? -3.182 35.094 17.25 1 95.75 216 VAL B CA 1
ATOM 3913 C C . VAL B 1 216 ? -4.57 34.656 16.781 1 95.75 216 VAL B C 1
ATOM 3915 O O . VAL B 1 216 ? -4.867 34.688 15.594 1 95.75 216 VAL B O 1
ATOM 3918 N N . SER B 1 217 ? -5.414 34.156 17.688 1 93.56 217 SER B N 1
ATOM 3919 C CA . SER B 1 217 ? -6.73 33.625 17.391 1 93.56 217 SER B CA 1
ATOM 3920 C C . SER B 1 217 ? -7.629 34.656 16.734 1 93.56 217 SER B C 1
ATOM 3922 O O . SER B 1 217 ? -8.531 34.312 15.969 1 93.56 217 SER B O 1
ATOM 3924 N N . LYS B 1 218 ? -7.355 35.906 16.922 1 89.81 218 LYS B N 1
ATOM 3925 C CA . LYS B 1 218 ? -8.188 36.969 16.359 1 89.81 218 LYS B CA 1
ATOM 3926 C C . LYS B 1 218 ? -7.598 37.531 15.07 1 89.81 218 LYS B C 1
ATOM 3928 O O . LYS B 1 218 ? -8.25 38.312 14.367 1 89.81 218 LYS B O 1
ATOM 3933 N N . GLU B 1 219 ? -6.457 37.094 14.734 1 92 219 GLU B N 1
ATOM 3934 C CA . GLU B 1 219 ? -5.754 37.656 13.586 1 92 219 GLU B CA 1
ATOM 3935 C C . GLU B 1 219 ? -5.602 36.625 12.469 1 92 219 GLU B C 1
ATOM 3937 O O . GLU B 1 219 ? -5.676 36.969 11.289 1 92 219 GLU B O 1
ATOM 3942 N N . LEU B 1 220 ? -5.391 35.438 12.805 1 95.25 220 LEU B N 1
ATOM 3943 C CA . LEU B 1 220 ? -5.125 34.406 11.836 1 95.25 220 LEU B CA 1
ATOM 3944 C C . LEU B 1 220 ? -6.426 33.844 11.25 1 95.25 220 LEU B C 1
ATOM 3946 O O . LEU B 1 220 ? -7.238 33.281 11.969 1 95.25 220 LEU B O 1
ATOM 3950 N N . PRO B 1 221 ? -6.664 34.062 9.938 1 96.38 221 PRO B N 1
ATOM 3951 C CA . PRO B 1 221 ? -7.848 33.469 9.336 1 96.38 221 PRO B CA 1
ATOM 3952 C C . PRO B 1 221 ? -7.797 31.922 9.375 1 96.38 221 PRO B C 1
ATOM 3954 O O . PRO B 1 221 ? -6.77 31.328 9.047 1 96.38 221 PRO B O 1
ATOM 3957 N N . ILE B 1 222 ? -8.906 31.297 9.805 1 97.81 222 ILE B N 1
ATOM 3958 C CA . ILE B 1 222 ? -8.977 29.844 9.906 1 97.81 222 ILE B CA 1
ATOM 3959 C C . ILE B 1 222 ? -10.25 29.344 9.227 1 97.81 222 ILE B C 1
ATOM 3961 O O . ILE B 1 222 ? -11.336 29.891 9.445 1 97.81 222 ILE B O 1
ATOM 3965 N N . LEU B 1 223 ? -10.109 28.391 8.375 1 98.19 223 LEU B N 1
ATOM 3966 C CA . LEU B 1 223 ? -11.227 27.656 7.785 1 98.19 223 LEU B CA 1
ATOM 3967 C C . LEU B 1 223 ? -11.227 26.203 8.242 1 98.19 223 LEU B C 1
ATOM 3969 O O . LEU B 1 223 ? -10.266 25.469 8.008 1 98.19 223 LEU B O 1
ATOM 3973 N N . CYS B 1 224 ? -12.273 25.812 8.938 1 97.94 224 CYS B N 1
ATOM 3974 C CA . CYS B 1 224 ? -12.492 24.406 9.273 1 97.94 224 CYS B CA 1
ATOM 3975 C C . CYS B 1 224 ? -13.5 23.766 8.328 1 97.94 224 CYS B C 1
ATOM 3977 O O . CYS B 1 224 ? -14.609 24.281 8.164 1 97.94 224 CYS B O 1
ATOM 3979 N N . ILE B 1 225 ? -13.094 22.719 7.676 1 97.62 225 ILE B N 1
ATOM 3980 C CA . ILE B 1 225 ? -13.984 21.891 6.867 1 97.62 225 ILE B CA 1
ATOM 3981 C C . ILE B 1 225 ? -14.18 20.531 7.531 1 97.62 225 ILE B C 1
ATOM 3983 O O . ILE B 1 225 ? -13.297 19.672 7.473 1 97.62 225 ILE B O 1
ATOM 3987 N N . GLN B 1 226 ? -15.383 20.359 8.109 1 96.81 226 GLN B N 1
ATOM 3988 C CA . GLN B 1 226 ? -15.648 19.203 8.953 1 96.81 226 GLN B CA 1
ATOM 3989 C C . GLN B 1 226 ? -16.75 18.328 8.359 1 96.81 226 GLN B C 1
ATOM 3991 O O . GLN B 1 226 ? -17.891 18.75 8.227 1 96.81 226 GLN B O 1
ATOM 3996 N N . ALA B 1 227 ? -16.328 17.109 8.016 1 96.12 227 ALA B N 1
ATOM 3997 C CA . ALA B 1 227 ? -17.344 16.156 7.574 1 96.12 227 ALA B CA 1
ATOM 3998 C C . ALA B 1 227 ? -18.125 15.594 8.766 1 96.12 227 ALA B C 1
ATOM 4000 O O . ALA B 1 227 ? -17.531 15.281 9.805 1 96.12 227 ALA B O 1
ATOM 4001 N N . THR B 1 228 ? -19.391 15.367 8.602 1 95.06 228 THR B N 1
ATOM 4002 C CA . THR B 1 228 ? -20.25 15.07 9.742 1 95.06 228 THR B CA 1
ATOM 4003 C C . THR B 1 228 ? -20.344 13.562 9.977 1 95.06 228 THR B C 1
ATOM 4005 O O . THR B 1 228 ? -20.844 13.117 11.008 1 95.06 228 THR B O 1
ATOM 4008 N N . GLY B 1 229 ? -19.891 12.758 9.031 1 94.69 229 GLY B N 1
ATOM 4009 C CA . GLY B 1 229 ? -19.906 11.312 9.211 1 94.69 229 GLY B CA 1
ATOM 4010 C C . GLY B 1 229 ? -18.578 10.781 9.742 1 94.69 229 GLY B C 1
ATOM 4011 O O . GLY B 1 229 ? -18.312 9.578 9.664 1 94.69 229 GLY B O 1
ATOM 4012 N N . ASP B 1 230 ? -17.703 11.625 10.258 1 96.31 230 ASP B N 1
ATOM 4013 C CA . ASP B 1 230 ? -16.422 11.234 10.812 1 96.31 230 ASP B CA 1
ATOM 4014 C C . ASP B 1 230 ? -16.594 10.391 12.07 1 96.31 230 ASP B C 1
ATOM 4016 O O . ASP B 1 230 ? -17.156 10.852 13.062 1 96.31 230 ASP B O 1
ATOM 4020 N N . LYS B 1 231 ? -16.047 9.234 12.102 1 95.38 231 LYS B N 1
ATOM 4021 C CA . LYS B 1 231 ? -16.172 8.312 13.227 1 95.38 231 LYS B CA 1
ATOM 4022 C C . LYS B 1 231 ? -15.109 8.586 14.289 1 95.38 231 LYS B C 1
ATOM 4024 O O . LYS B 1 231 ? -15.219 8.102 15.422 1 95.38 231 LYS B O 1
ATOM 4029 N N . LEU B 1 232 ? -14.125 9.352 13.945 1 97.19 232 LEU B N 1
ATOM 4030 C CA . LEU B 1 232 ? -12.961 9.492 14.82 1 97.19 232 LEU B CA 1
ATOM 4031 C C . LEU B 1 232 ? -13.148 10.672 15.773 1 97.19 232 LEU B C 1
ATOM 4033 O O . LEU B 1 232 ? -12.594 10.672 16.875 1 97.19 232 LEU B O 1
ATOM 4037 N N . MET B 1 233 ? -13.859 11.656 15.352 1 96.75 233 MET B N 1
ATOM 4038 C CA . MET B 1 233 ? -13.984 12.883 16.125 1 96.75 233 MET B CA 1
ATOM 4039 C C . MET B 1 233 ? -15.453 13.234 16.359 1 96.75 233 MET B C 1
ATOM 4041 O O . MET B 1 233 ? -16.281 13.07 15.469 1 96.75 233 MET B O 1
ATOM 4045 N N . GLU B 1 234 ? -15.719 13.766 17.594 1 96.75 234 GLU B N 1
ATOM 4046 C CA . GLU B 1 234 ? -17.031 14.328 17.891 1 96.75 234 GLU B CA 1
ATOM 4047 C C . GLU B 1 234 ? -17.203 15.719 17.281 1 96.75 234 GLU B C 1
ATOM 4049 O O . GLU B 1 234 ? -16.734 16.703 17.844 1 96.75 234 GLU B O 1
ATOM 4054 N N . GLN B 1 235 ? -18.016 15.805 16.297 1 95.31 235 GLN B N 1
ATOM 4055 C CA . GLN B 1 235 ? -18.078 17 15.469 1 95.31 235 GLN B CA 1
ATOM 4056 C C . GLN B 1 235 ? -18.625 18.188 16.25 1 95.31 235 GLN B C 1
ATOM 4058 O O . GLN B 1 235 ? -18.125 19.312 16.109 1 95.31 235 GLN B O 1
ATOM 4063 N N . ASP B 1 236 ? -19.672 17.953 17.031 1 96.44 236 ASP B N 1
ATOM 4064 C CA . ASP B 1 236 ? -20.266 19.047 17.781 1 96.44 236 ASP B CA 1
ATOM 4065 C C . ASP B 1 236 ? -19.297 19.578 18.844 1 96.44 236 ASP B C 1
ATOM 4067 O O . ASP B 1 236 ? -19.203 20.781 19.062 1 96.44 236 ASP B O 1
ATOM 4071 N N . LYS B 1 237 ? -18.609 18.656 19.469 1 97.44 237 LYS B N 1
ATOM 4072 C CA . LYS B 1 237 ? -17.594 19.062 20.453 1 97.44 237 LYS B CA 1
ATOM 4073 C C . LYS B 1 237 ? -16.453 19.797 19.766 1 97.44 237 LYS B C 1
ATOM 4075 O O . LYS B 1 237 ? -15.93 20.781 20.312 1 97.44 237 LYS B O 1
ATOM 4080 N N . HIS B 1 238 ? -16.094 19.312 18.625 1 97.38 238 HIS B N 1
ATOM 4081 C CA . HIS B 1 238 ? -15.039 19.984 17.859 1 97.38 238 HIS B CA 1
ATOM 4082 C C . HIS B 1 238 ? -15.43 21.422 17.531 1 97.38 238 HIS B C 1
ATOM 4084 O O . HIS B 1 238 ? -14.656 22.344 17.766 1 97.38 238 HIS B O 1
ATOM 4090 N N . GLU B 1 239 ? -16.594 21.594 16.984 1 96.81 239 GLU B N 1
ATOM 4091 C CA . GLU B 1 239 ? -17.062 22.922 16.609 1 96.81 239 GLU B CA 1
ATOM 4092 C C . GLU B 1 239 ? -17.125 23.844 17.812 1 96.81 239 GLU B C 1
ATOM 4094 O O . GLU B 1 239 ? -16.688 25 17.75 1 96.81 239 GLU B O 1
ATOM 4099 N N . ALA B 1 240 ? -17.688 23.344 18.891 1 96.62 240 ALA B N 1
ATOM 4100 C CA . ALA B 1 240 ? -17.781 24.141 20.109 1 96.62 240 ALA B CA 1
ATOM 4101 C C . ALA B 1 240 ? -16.391 24.578 20.594 1 96.62 240 ALA B C 1
ATOM 4103 O O . ALA B 1 240 ? -16.203 25.719 20.984 1 96.62 240 ALA B O 1
ATOM 4104 N N . PHE B 1 241 ? -15.492 23.625 20.578 1 96.94 241 PHE B N 1
ATOM 4105 C CA . PHE B 1 241 ? -14.125 23.891 21 1 96.94 241 PHE B CA 1
ATOM 4106 C C . PHE B 1 241 ? -13.492 24.969 20.109 1 96.94 241 PHE B C 1
ATOM 4108 O O . PHE B 1 241 ? -12.922 25.938 20.625 1 96.94 241 PHE B O 1
ATOM 4115 N N . MET B 1 242 ? -13.602 24.828 18.828 1 97.12 242 MET B N 1
ATOM 4116 C CA . MET B 1 242 ? -12.984 25.75 17.875 1 97.12 242 MET B CA 1
ATOM 4117 C C . MET B 1 242 ? -13.602 27.141 18.016 1 97.12 242 MET B C 1
ATOM 4119 O O . MET B 1 242 ? -12.883 28.141 18.016 1 97.12 242 MET B O 1
ATOM 4123 N N . LYS B 1 243 ? -14.859 27.25 18.125 1 96.12 243 LYS B N 1
ATOM 4124 C CA . LYS B 1 243 ? -15.539 28.531 18.234 1 96.12 243 LYS B CA 1
ATOM 4125 C C . LYS B 1 243 ? -15.18 29.219 19.547 1 96.12 243 LYS B C 1
ATOM 4127 O O . LYS B 1 243 ? -15.016 30.438 19.594 1 96.12 243 LYS B O 1
ATOM 4132 N N . ARG B 1 244 ? -15.062 28.438 20.578 1 95.12 244 ARG B N 1
ATOM 4133 C CA . ARG B 1 244 ? -14.703 28.969 21.891 1 95.12 244 ARG B CA 1
ATOM 4134 C C . ARG B 1 244 ? -13.328 29.625 21.844 1 95.12 244 ARG B C 1
ATOM 4136 O O . ARG B 1 244 ? -13.109 30.656 22.484 1 95.12 244 ARG B O 1
ATOM 4143 N N . HIS B 1 245 ? -12.453 29.078 21.109 1 95.25 245 HIS B N 1
ATOM 4144 C CA . HIS B 1 245 ? -11.055 29.5 21.203 1 95.25 245 HIS B CA 1
ATOM 4145 C C . HIS B 1 245 ? -10.68 30.453 20.078 1 95.25 245 HIS B C 1
ATOM 4147 O O . HIS B 1 245 ? -9.766 31.266 20.234 1 95.25 245 HIS B O 1
ATOM 4153 N N . PHE B 1 246 ? -11.336 30.375 18.906 1 94.81 246 PHE B N 1
ATOM 4154 C CA . PHE B 1 246 ? -10.852 31.141 17.766 1 94.81 246 PHE B CA 1
ATOM 4155 C C . PHE B 1 246 ? -11.891 32.156 17.297 1 94.81 246 PHE B C 1
ATOM 4157 O O . PHE B 1 246 ? -11.586 33.031 16.484 1 94.81 246 PHE B O 1
ATOM 4164 N N . GLY B 1 247 ? -13.039 32.125 17.812 1 85.19 247 GLY B N 1
ATOM 4165 C CA . GLY B 1 247 ? -14.039 33.188 17.734 1 85.19 247 GLY B CA 1
ATOM 4166 C C . GLY B 1 247 ? -14.398 33.562 16.297 1 85.19 247 GLY B C 1
ATOM 4167 O O . GLY B 1 247 ? -14.688 32.656 15.484 1 85.19 247 GLY B O 1
ATOM 4168 N N . ASP B 1 248 ? -14.352 34.844 16.016 1 81.31 248 ASP B N 1
ATOM 4169 C CA . ASP B 1 248 ? -14.953 35.406 14.805 1 81.31 248 ASP B CA 1
ATOM 4170 C C . ASP B 1 248 ? -14.07 35.156 13.586 1 81.31 248 ASP B C 1
ATOM 4172 O O . ASP B 1 248 ? -14.523 35.312 12.445 1 81.31 248 ASP B O 1
ATOM 4176 N N . ASN B 1 249 ? -12.875 34.844 13.758 1 84.38 249 ASN B N 1
ATOM 4177 C CA . ASN B 1 249 ? -11.977 34.625 12.625 1 84.38 249 ASN B CA 1
ATOM 4178 C C . ASN B 1 249 ? -12.07 33.188 12.102 1 84.38 249 ASN B C 1
ATOM 4180 O O . ASN B 1 249 ? -11.406 32.844 11.125 1 84.38 249 ASN B O 1
ATOM 4184 N N . LEU B 1 250 ? -12.906 32.469 12.734 1 95.06 250 LEU B N 1
ATOM 4185 C CA . LEU B 1 250 ? -13.102 31.062 12.367 1 95.06 250 LEU B CA 1
ATOM 4186 C C . LEU B 1 250 ? -14.281 30.922 11.414 1 95.06 250 LEU B C 1
ATOM 4188 O O . LEU B 1 250 ? -15.391 31.375 11.711 1 95.06 250 LEU B O 1
ATOM 4192 N N . ASP B 1 251 ? -14.031 30.453 10.203 1 96 251 ASP B N 1
ATOM 4193 C CA . ASP B 1 251 ? -15.062 29.938 9.305 1 96 251 ASP B CA 1
ATOM 4194 C C . ASP B 1 251 ? -15.219 28.422 9.461 1 96 251 ASP B C 1
ATOM 4196 O O . ASP B 1 251 ? -14.297 27.672 9.172 1 96 251 ASP B O 1
ATOM 4200 N N . TYR B 1 252 ? -16.359 28.016 9.93 1 97.12 252 TYR B N 1
ATOM 4201 C CA . TYR B 1 252 ? -16.609 26.609 10.172 1 97.12 252 TYR B CA 1
ATOM 4202 C C . TYR B 1 252 ? -17.625 26.062 9.188 1 97.12 252 TYR B C 1
ATOM 4204 O O . TYR B 1 252 ? -18.797 26.453 9.211 1 97.12 252 TYR B O 1
ATOM 4212 N N . GLN B 1 253 ? -17.188 25.156 8.305 1 97.06 253 GLN B N 1
ATOM 4213 C CA . GLN B 1 253 ? -18.031 24.547 7.293 1 97.06 253 GLN B CA 1
ATOM 4214 C C . GLN B 1 253 ? -18.188 23.047 7.527 1 97.06 253 GLN B C 1
ATOM 4216 O O . GLN B 1 253 ? -17.203 22.375 7.832 1 97.06 253 GLN B O 1
ATOM 4221 N N . ARG B 1 254 ? -19.438 22.609 7.348 1 96.56 254 ARG B N 1
ATOM 4222 C CA . ARG B 1 254 ? -19.703 21.188 7.496 1 96.56 254 ARG B CA 1
ATOM 4223 C C . ARG B 1 254 ? -19.953 20.531 6.141 1 96.56 254 ARG B C 1
ATOM 4225 O O . ARG B 1 254 ? -20.578 21.141 5.262 1 96.56 254 ARG B O 1
ATOM 4232 N N . ILE B 1 255 ? -19.469 19.359 5.93 1 96.06 255 ILE B N 1
ATOM 4233 C CA . ILE B 1 255 ? -19.781 18.5 4.789 1 96.06 255 ILE B CA 1
ATOM 4234 C C . ILE B 1 255 ? -20.625 17.312 5.25 1 96.06 255 ILE B C 1
ATOM 4236 O O . ILE B 1 255 ? -20.125 16.406 5.902 1 96.06 255 ILE B O 1
ATOM 4240 N N . PRO B 1 256 ? -21.875 17.281 4.859 1 94.56 256 PRO B N 1
ATOM 4241 C CA . PRO B 1 256 ? -22.75 16.219 5.348 1 94.56 256 PRO B CA 1
ATOM 4242 C C . PRO B 1 256 ? -22.328 14.836 4.844 1 94.56 256 PRO B C 1
ATOM 4244 O O . PRO B 1 256 ? -22.047 14.664 3.652 1 94.56 256 PRO B O 1
ATOM 4247 N N . GLY B 1 257 ? -22.219 13.898 5.746 1 92.81 257 GLY B N 1
ATOM 4248 C CA . GLY B 1 257 ? -22.094 12.484 5.434 1 92.81 257 GLY B CA 1
ATOM 4249 C C . GLY B 1 257 ? -20.672 12.055 5.125 1 92.81 257 GLY B C 1
ATOM 4250 O O . GLY B 1 257 ? -20.422 10.867 4.926 1 92.81 257 GLY B O 1
ATOM 4251 N N . GLY B 1 258 ? -19.75 12.883 4.996 1 94.81 258 GLY B N 1
ATOM 4252 C CA . GLY B 1 258 ? -18.375 12.531 4.676 1 94.81 258 GLY B CA 1
ATOM 4253 C C . GLY B 1 258 ? -17.641 11.891 5.84 1 94.81 258 GLY B C 1
ATOM 4254 O O . GLY B 1 258 ? -18 12.102 7 1 94.81 258 GLY B O 1
ATOM 4255 N N . GLY B 1 259 ? -16.688 11.031 5.516 1 96.38 259 GLY B N 1
ATOM 4256 C CA . GLY B 1 259 ? -15.82 10.445 6.531 1 96.38 259 GLY B CA 1
ATOM 4257 C C . GLY B 1 259 ? -14.688 11.359 6.953 1 96.38 259 GLY B C 1
ATOM 4258 O O . GLY B 1 259 ? -14.828 12.586 6.918 1 96.38 259 GLY B O 1
ATOM 4259 N N . HIS B 1 260 ? -13.648 10.797 7.457 1 98 260 HIS B N 1
ATOM 4260 C CA . HIS B 1 260 ? -12.547 11.539 8.047 1 98 260 HIS B CA 1
ATOM 4261 C C . HIS B 1 260 ? -11.719 12.25 6.977 1 98 260 HIS B C 1
ATOM 4263 O O . HIS B 1 260 ? -10.953 13.156 7.281 1 98 260 HIS B O 1
ATOM 4269 N N . ALA B 1 261 ? -11.82 11.812 5.734 1 97.88 261 ALA B N 1
ATOM 4270 C CA . ALA B 1 261 ? -11.055 12.422 4.645 1 97.88 261 ALA B CA 1
ATOM 4271 C C . ALA B 1 261 ? -11.984 13.094 3.639 1 97.88 261 ALA B C 1
ATOM 4273 O O . ALA B 1 261 ? -12.039 12.703 2.471 1 97.88 261 ALA B O 1
ATOM 4274 N N . PRO B 1 262 ? -12.57 14.219 3.988 1 96.88 262 PRO B N 1
ATOM 4275 C CA . PRO B 1 262 ? -13.547 14.859 3.107 1 96.88 262 PRO B CA 1
ATOM 4276 C C . PRO B 1 262 ? -12.922 15.391 1.819 1 96.88 262 PRO B C 1
ATOM 4278 O O . PRO B 1 262 ? -13.594 15.453 0.786 1 96.88 262 PRO B O 1
ATOM 4281 N N . PHE B 1 263 ? -11.656 15.766 1.841 1 97.44 263 PHE B N 1
ATOM 4282 C CA . PHE B 1 263 ? -10.953 16.281 0.675 1 97.44 263 PHE B CA 1
ATOM 4283 C C . PHE B 1 263 ? -10.805 15.211 -0.394 1 97.44 263 PHE B C 1
ATOM 4285 O O . PHE B 1 263 ? -10.648 15.523 -1.576 1 97.44 263 PHE B O 1
ATOM 4292 N N . TYR B 1 264 ? -10.797 13.984 0.079 1 97.31 264 TYR B N 1
ATOM 4293 C CA . TYR B 1 264 ? -10.68 12.859 -0.844 1 97.31 264 TYR B CA 1
ATOM 4294 C C . TYR B 1 264 ? -12.047 12.445 -1.381 1 97.31 264 TYR B C 1
ATOM 4296 O O . TYR B 1 264 ? -12.188 12.117 -2.559 1 97.31 264 TYR B O 1
ATOM 4304 N N . GLU B 1 265 ? -13.094 12.531 -0.592 1 97.19 265 GLU B N 1
ATOM 4305 C CA . GLU B 1 265 ? -14.445 12.102 -0.939 1 97.19 265 GLU B CA 1
ATOM 4306 C C . GLU B 1 265 ? -15.156 13.148 -1.792 1 97.19 265 GLU B C 1
ATOM 4308 O O . GLU B 1 265 ? -15.93 12.805 -2.682 1 97.19 265 GLU B O 1
ATOM 4313 N N . PHE B 1 266 ? -14.875 14.414 -1.47 1 96.38 266 PHE B N 1
ATOM 4314 C CA . PHE B 1 266 ? -15.57 15.516 -2.115 1 96.38 266 PHE B CA 1
ATOM 4315 C C . PHE B 1 266 ? -14.578 16.531 -2.674 1 96.38 266 PHE B C 1
ATOM 4317 O O . PHE B 1 266 ? -14.664 17.719 -2.365 1 96.38 266 PHE B O 1
AT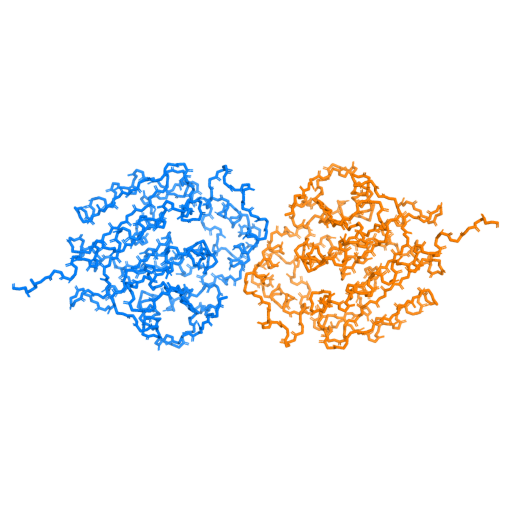OM 4324 N N . PRO B 1 267 ? -13.75 16.094 -3.584 1 97 267 PRO B N 1
ATOM 4325 C CA . PRO B 1 267 ? -12.648 16.969 -4.004 1 97 267 PRO B CA 1
ATOM 4326 C C . PRO B 1 267 ? -13.133 18.25 -4.672 1 97 267 PRO B C 1
ATOM 4328 O O . PRO B 1 267 ? -12.586 19.328 -4.426 1 97 267 PRO B O 1
ATOM 4331 N N . GLU B 1 268 ? -14.188 18.203 -5.484 1 96.31 268 GLU B N 1
ATOM 4332 C CA . GLU B 1 268 ? -14.656 19.391 -6.18 1 96.31 268 GLU B CA 1
ATOM 4333 C C . GLU B 1 268 ? -15.164 20.438 -5.199 1 96.31 268 GLU B C 1
ATOM 4335 O O . GLU B 1 268 ? -14.805 21.609 -5.301 1 96.31 268 GLU B O 1
ATOM 4340 N N . THR B 1 269 ? -15.945 19.984 -4.254 1 96.75 269 THR B N 1
ATOM 4341 C CA . THR B 1 269 ? -16.5 20.875 -3.246 1 96.75 269 THR B CA 1
ATOM 4342 C C . THR B 1 269 ? -15.391 21.484 -2.387 1 96.75 269 THR B C 1
ATOM 4344 O O . THR B 1 269 ? -15.344 22.688 -2.188 1 96.75 269 THR B O 1
ATOM 4347 N N . VAL B 1 270 ? -14.523 20.672 -1.959 1 97.31 270 VAL B N 1
ATOM 4348 C CA . VAL B 1 270 ? -13.477 21.078 -1.028 1 97.31 270 VAL B CA 1
ATOM 4349 C C . VAL B 1 270 ? -12.484 22 -1.734 1 97.31 270 VAL B C 1
ATOM 4351 O O . VAL B 1 270 ? -12.062 23.016 -1.174 1 97.31 270 VAL B O 1
ATOM 4354 N N . ASN B 1 271 ? -12.109 21.625 -2.953 1 97.62 271 ASN B N 1
ATOM 4355 C CA . ASN B 1 271 ? -11.164 22.453 -3.701 1 97.62 271 ASN B CA 1
ATOM 4356 C C . ASN B 1 271 ? -11.711 23.859 -3.947 1 97.62 271 ASN B C 1
ATOM 4358 O O . ASN B 1 271 ? -10.969 24.844 -3.875 1 97.62 271 ASN B O 1
ATOM 4362 N N . SER B 1 272 ? -12.984 23.969 -4.188 1 97.25 272 SER B N 1
ATOM 4363 C CA . SER B 1 272 ? -13.617 25.266 -4.344 1 97.25 272 SER B CA 1
ATOM 4364 C C . SER B 1 272 ? -13.547 26.078 -3.051 1 97.25 272 SER B C 1
ATOM 4366 O O . SER B 1 272 ? -13.281 27.281 -3.076 1 97.25 272 SER B O 1
ATOM 4368 N N . MET B 1 273 ? -13.766 25.453 -1.947 1 97.56 273 MET B N 1
ATOM 4369 C CA . MET B 1 273 ? -13.695 26.109 -0.645 1 97.56 273 MET B CA 1
ATOM 4370 C C . MET B 1 273 ? -12.289 26.594 -0.356 1 97.56 273 MET B C 1
ATOM 4372 O O . MET B 1 273 ? -12.102 27.688 0.186 1 97.56 273 MET B O 1
ATOM 4376 N N . ILE B 1 274 ? -11.305 25.781 -0.748 1 97.94 274 ILE B N 1
ATOM 4377 C CA . ILE B 1 274 ? -9.906 26.141 -0.554 1 97.94 274 ILE B CA 1
ATOM 4378 C C . ILE B 1 274 ? -9.586 27.406 -1.343 1 97.94 274 ILE B C 1
ATOM 4380 O O . ILE B 1 274 ? -9.039 28.359 -0.791 1 97.94 274 ILE B O 1
ATOM 4384 N N . ILE B 1 275 ? -9.945 27.438 -2.586 1 97.19 275 ILE B N 1
ATOM 4385 C CA . ILE B 1 275 ? -9.641 28.562 -3.475 1 97.19 275 ILE B CA 1
ATOM 4386 C C . ILE B 1 275 ? -10.32 29.828 -2.965 1 97.19 275 ILE B C 1
ATOM 4388 O O . ILE B 1 275 ? -9.695 30.875 -2.877 1 97.19 275 ILE B O 1
ATOM 4392 N N . GLU B 1 276 ? -11.562 29.719 -2.582 1 96.88 276 GLU B N 1
ATOM 4393 C CA . GLU B 1 276 ? -12.312 30.859 -2.09 1 96.88 276 GLU B CA 1
ATOM 4394 C C . GLU B 1 276 ? -11.68 31.438 -0.823 1 96.88 276 GLU B C 1
ATOM 4396 O O . GLU B 1 276 ? -11.531 32.656 -0.693 1 96.88 276 GLU B O 1
ATOM 4401 N N . PHE B 1 277 ? -11.367 30.609 0.024 1 97.75 277 PHE B N 1
ATOM 4402 C CA . PHE B 1 277 ? -10.758 31.031 1.279 1 97.75 277 PHE B CA 1
ATOM 4403 C C . PHE B 1 277 ? -9.43 31.734 1.024 1 97.75 277 PHE B C 1
ATOM 4405 O O . PHE B 1 277 ? -9.164 32.812 1.593 1 97.75 277 PHE B O 1
ATOM 4412 N N . ILE B 1 278 ? -8.617 31.125 0.226 1 96.88 278 ILE B N 1
ATOM 4413 C CA . ILE B 1 278 ? -7.281 31.641 -0.028 1 96.88 278 ILE B CA 1
ATOM 4414 C C . ILE B 1 278 ? -7.375 33 -0.735 1 96.88 278 ILE B C 1
ATOM 4416 O O . ILE B 1 278 ? -6.605 33.906 -0.439 1 96.88 278 ILE B O 1
ATOM 4420 N N . GLN B 1 279 ? -8.266 33.094 -1.61 1 92.88 279 GLN B N 1
ATOM 4421 C CA . GLN B 1 279 ? -8.484 34.406 -2.26 1 92.88 279 GLN B CA 1
ATOM 4422 C C . GLN B 1 279 ? -8.859 35.469 -1.242 1 92.88 279 GLN B C 1
ATOM 4424 O O . GLN B 1 279 ? -8.359 36.594 -1.307 1 92.88 279 GLN B O 1
ATOM 4429 N N . ARG B 1 280 ? -9.68 35.094 -0.386 1 93.12 280 ARG B N 1
ATOM 4430 C CA . ARG B 1 280 ? -10.078 36.031 0.658 1 93.12 280 ARG B CA 1
ATOM 4431 C C . ARG B 1 280 ? -8.883 36.438 1.517 1 93.12 280 ARG B C 1
ATOM 4433 O O . ARG B 1 280 ? -8.727 37.625 1.865 1 93.12 280 ARG B O 1
ATOM 4440 N N . VAL B 1 281 ? -8.078 35.5 1.892 1 93.12 281 VAL B N 1
ATOM 4441 C CA . VAL B 1 281 ? -6.922 35.719 2.752 1 93.12 281 VAL B CA 1
ATOM 4442 C C . VAL B 1 281 ? -5.922 36.625 2.047 1 93.12 281 VAL B C 1
ATOM 4444 O O . VAL B 1 281 ? -5.367 37.562 2.662 1 93.12 281 VAL B O 1
ATOM 4447 N N . TYR B 1 282 ? -5.711 36.438 0.796 1 86.62 282 TYR B N 1
ATOM 4448 C CA . TYR B 1 282 ? -4.703 37.188 0.066 1 86.62 282 TYR B CA 1
ATOM 4449 C C . TYR B 1 282 ? -5.262 38.531 -0.387 1 86.62 282 TYR B C 1
ATOM 4451 O O . TYR B 1 282 ? -4.504 39.469 -0.632 1 86.62 282 TYR B O 1
ATOM 4459 N N . ASP B 1 283 ? -6.504 38.625 -0.642 1 77.44 283 ASP B N 1
ATOM 4460 C CA . ASP B 1 283 ? -7.117 39.906 -0.907 1 77.44 283 ASP B CA 1
ATOM 4461 C C . ASP B 1 283 ? -7.031 40.812 0.318 1 77.44 283 ASP B C 1
ATOM 4463 O O . ASP B 1 283 ? -6.832 42.031 0.187 1 77.44 283 ASP B O 1
ATOM 4467 N N . ILE B 1 284 ? -7.262 40.25 1.431 1 60.12 284 ILE B N 1
ATOM 4468 C CA . ILE B 1 284 ? -7.148 41 2.668 1 60.12 284 ILE B CA 1
ATOM 4469 C C . ILE B 1 284 ? -5.707 41.5 2.85 1 60.12 284 ILE B C 1
ATOM 4471 O O . ILE B 1 284 ? -5.473 42.625 3.262 1 60.12 284 ILE B O 1
ATOM 4475 N N . GLY B 1 285 ? -4.742 40.625 2.594 1 54.69 285 GLY B N 1
ATOM 4476 C CA . GLY B 1 285 ? -3.354 41.062 2.713 1 54.69 285 GLY B CA 1
ATOM 4477 C C . GLY B 1 285 ? -2.971 42.125 1.728 1 54.69 285 GLY B C 1
ATOM 4478 O O . GLY B 1 285 ? -2.021 42.875 1.961 1 54.69 285 GLY B O 1
ATOM 4479 N N . VAL B 1 286 ? -3.516 42.156 0.479 1 48.44 286 VAL B N 1
ATOM 4480 C CA . VAL B 1 286 ? -3.252 43.188 -0.527 1 48.44 286 VAL B CA 1
ATOM 4481 C C . VAL B 1 286 ? -3.926 44.5 -0.123 1 48.44 286 VAL B C 1
ATOM 4483 O O . VAL B 1 286 ? -3.844 45.5 -0.846 1 48.44 286 VAL B O 1
ATOM 4486 N N . ASP B 1 287 ? -4.84 44.625 0.713 1 39.78 287 ASP B N 1
ATOM 4487 C CA . ASP B 1 287 ? -5.32 45.969 1.083 1 39.78 287 ASP B CA 1
ATOM 4488 C C . ASP B 1 287 ? -4.16 46.875 1.443 1 39.78 287 ASP B C 1
ATOM 4490 O O . ASP B 1 287 ? -3.377 46.594 2.346 1 39.78 287 ASP B O 1
ATOM 4494 N N . THR B 1 288 ? -3.977 47.906 0.639 1 33.31 288 THR B N 1
ATOM 4495 C CA . THR B 1 288 ? -3.283 49.062 0.047 1 33.31 288 THR B CA 1
ATOM 4496 C C . THR B 1 288 ? -2.992 50.125 1.102 1 33.31 288 THR B C 1
ATOM 4498 O O . THR B 1 288 ? -3.91 50.656 1.737 1 33.31 288 THR B O 1
ATOM 4501 N N . GLY B 1 289 ? -2.078 49.969 1.893 1 28.58 289 GLY B N 1
ATOM 4502 C CA . GLY B 1 289 ? -1.479 51.25 2.23 1 28.58 289 GLY B CA 1
ATOM 4503 C C . GLY B 1 289 ? -1.597 52.281 1.118 1 28.58 289 GLY B C 1
ATOM 4504 O O . GLY B 1 289 ? -0.881 52.188 0.117 1 28.58 289 GLY B O 1
ATOM 4505 N N . LEU B 1 290 ? -2.814 52.562 0.641 1 24.73 290 LEU B N 1
ATOM 4506 C CA . LEU B 1 290 ? -2.914 53.969 0.312 1 24.73 290 LEU B CA 1
ATOM 4507 C C . LEU B 1 290 ? -2.988 54.812 1.578 1 24.73 290 LEU B C 1
ATOM 4509 O O . LEU B 1 290 ? -3.666 54.438 2.539 1 24.73 290 LEU B O 1
#